Protein AF-A0A931VTA8-F1 (afdb_monomer_lite)

Radius of gyration: 29.06 Å; chains: 1; bounding box: 74×60×88 Å

Sequence (576 aa):
MAEVEPFKTYVVKLNRGWIFVAWFGLVVLSSMLVYRSFCRYVCPLGGMLAFPARLTSIFPIVKLKRYDYCGTCRIGERSCDPQAIRRDGSIDAAECLYCLDCQVNYYDDELCPVLLLKAKGRAPEPPALAPRPPRASRRKAERMAAAGLTVLVLIPGTAFGATLVVGKDAGSIGEALKRARPGDTIEVPAGTYRERVQIERRVRLSGRPGAVIDGGGEGPVVGISAAGAVVEGFTIRNAPTTHDTQGAGVLVIKGADGAAIRNNRIENTNYGVWVTGANGVAIEKNEILGKKELDVEARGNGVLLNAADGAVVRENVVRDSRDGVYLEITHHARVEKNDIERSRYSIHTMWCDHGVFNDNRMAGNLVGLALMYTKGSEANRNVSVGNSTQGVVAIQVVRSQMIGNVLIGNTKGLFLYNSILNRVTDNLIANNNLGVHSWGGSEENEITRNTFFRNEIQVKHVAARDERWDGNYWSDYMGWDTGQDGEGDIPYESNTLVDALLWRYPAAKLLLFSPSLQFLWMVEKQFPILRAPRVVDRRPAMNPMFPRWMEILAAHPGRPAKYYGEMEKLPHMPGG

Structure (mmCIF, N/CA/C/O backbone):
data_AF-A0A931VTA8-F1
#
_entry.id   AF-A0A931VTA8-F1
#
loop_
_atom_site.group_PDB
_atom_site.id
_atom_site.type_symbol
_atom_site.label_atom_id
_atom_site.label_alt_id
_atom_site.label_comp_id
_atom_site.label_asym_id
_atom_site.label_entity_id
_atom_site.label_seq_id
_atom_site.pdbx_PDB_ins_code
_atom_site.Cartn_x
_atom_site.Cartn_y
_atom_site.Cartn_z
_atom_site.occupancy
_atom_site.B_iso_or_equiv
_atom_site.auth_seq_id
_atom_site.auth_comp_id
_atom_site.auth_asym_id
_atom_site.auth_atom_id
_atom_site.pdbx_PDB_model_num
ATOM 1 N N . MET A 1 1 ? 30.869 21.944 13.104 1.00 43.66 1 MET A N 1
ATOM 2 C CA . MET A 1 1 ? 30.573 20.493 13.006 1.00 43.66 1 MET A CA 1
ATOM 3 C C . MET A 1 1 ? 29.817 20.094 11.730 1.00 43.66 1 MET A C 1
ATOM 5 O O . MET A 1 1 ? 29.941 18.949 11.330 1.00 43.66 1 MET A O 1
ATOM 9 N N . ALA A 1 2 ? 29.137 21.013 11.027 1.00 43.72 2 ALA A N 1
ATOM 10 C CA . ALA A 1 2 ? 28.442 20.754 9.751 1.00 43.72 2 ALA A CA 1
ATOM 11 C C . ALA A 1 2 ? 29.350 20.594 8.501 1.00 43.72 2 ALA A C 1
ATOM 13 O O . ALA A 1 2 ? 28.849 20.578 7.379 1.00 43.72 2 ALA A O 1
ATOM 14 N N . GLU A 1 3 ? 30.674 20.527 8.677 1.00 51.81 3 GLU A N 1
ATOM 15 C CA . GLU A 1 3 ? 31.664 20.469 7.584 1.00 51.81 3 GLU A CA 1
ATOM 16 C C . GLU A 1 3 ? 32.430 19.138 7.514 1.00 51.81 3 GLU A C 1
ATOM 18 O O . GLU A 1 3 ? 33.190 18.918 6.578 1.00 51.81 3 GLU A O 1
ATOM 23 N N . VAL A 1 4 ? 32.224 18.240 8.485 1.00 53.56 4 VAL A N 1
ATOM 24 C CA . VAL A 1 4 ? 32.865 16.909 8.529 1.00 53.56 4 VAL A CA 1
ATOM 25 C C . VAL A 1 4 ? 32.106 15.895 7.660 1.00 53.56 4 VAL A C 1
ATOM 27 O O . VAL A 1 4 ? 32.646 14.854 7.289 1.00 53.56 4 VAL A O 1
ATOM 30 N N . GLU A 1 5 ? 30.859 16.207 7.305 1.00 57.69 5 GLU A N 1
ATOM 31 C CA . GLU A 1 5 ? 29.972 15.336 6.544 1.00 57.69 5 GLU A CA 1
ATOM 32 C C . GLU A 1 5 ? 30.301 15.378 5.034 1.00 57.69 5 GLU A C 1
ATOM 34 O O . GLU A 1 5 ? 30.136 16.417 4.387 1.00 57.69 5 GLU A O 1
ATOM 39 N N . PRO A 1 6 ? 30.761 14.262 4.439 1.00 54.19 6 PRO A N 1
ATOM 40 C CA . PRO A 1 6 ? 31.337 14.236 3.091 1.00 54.19 6 PRO A CA 1
ATOM 41 C C . PRO A 1 6 ? 30.317 14.530 1.979 1.00 54.19 6 PRO A C 1
ATOM 43 O O . PRO A 1 6 ? 30.695 14.946 0.884 1.00 54.19 6 PRO A O 1
ATOM 46 N N . PHE A 1 7 ? 29.021 14.369 2.256 1.00 53.72 7 PHE A N 1
ATOM 47 C CA . PHE A 1 7 ? 27.948 14.522 1.269 1.00 53.72 7 PHE A CA 1
ATOM 48 C C . PHE A 1 7 ? 27.731 15.973 0.824 1.00 53.72 7 PHE A C 1
ATOM 50 O O . PHE A 1 7 ? 27.359 16.223 -0.323 1.00 53.72 7 PHE A O 1
ATOM 57 N N . LYS A 1 8 ? 28.044 16.953 1.681 1.00 50.72 8 LYS A N 1
ATOM 58 C CA . LYS A 1 8 ? 27.889 18.377 1.342 1.00 50.72 8 LYS A CA 1
ATOM 59 C C . LYS A 1 8 ? 28.928 18.858 0.320 1.00 50.72 8 LYS A C 1
ATOM 61 O O . LYS A 1 8 ? 28.676 19.822 -0.401 1.00 50.72 8 LYS A O 1
ATOM 66 N N . THR A 1 9 ? 30.070 18.173 0.235 1.00 51.88 9 THR A N 1
ATOM 67 C CA . THR A 1 9 ? 31.159 18.479 -0.706 1.00 51.88 9 THR A CA 1
ATOM 68 C C . THR A 1 9 ? 30.837 18.010 -2.127 1.00 51.88 9 THR A C 1
ATOM 70 O O . THR A 1 9 ? 31.235 18.669 -3.081 1.00 51.88 9 THR A O 1
ATOM 73 N N . TYR A 1 10 ? 30.074 16.921 -2.281 1.00 49.34 10 TYR A N 1
ATOM 74 C CA . TYR A 1 10 ? 29.718 16.373 -3.596 1.00 49.34 10 TYR A CA 1
ATOM 75 C C . TYR A 1 10 ? 28.474 17.040 -4.208 1.00 49.34 10 TYR A C 1
ATOM 77 O O . TYR A 1 10 ? 28.438 17.294 -5.406 1.00 49.34 10 TYR A O 1
ATOM 85 N N . VAL A 1 11 ? 27.470 17.376 -3.387 1.00 51.84 11 VAL A N 1
ATOM 86 C CA . VAL A 1 11 ? 26.137 17.771 -3.887 1.00 51.84 11 VAL A CA 1
ATOM 87 C C . VAL A 1 11 ? 26.006 19.274 -4.191 1.00 51.84 11 VAL A C 1
ATOM 89 O O . VAL A 1 11 ? 25.140 19.655 -4.970 1.00 51.84 11 VAL A O 1
ATOM 92 N N . VAL A 1 12 ? 26.842 20.155 -3.615 1.00 51.03 12 VAL A N 1
ATOM 93 C CA . VAL A 1 12 ? 26.509 21.601 -3.579 1.00 51.03 12 VAL A CA 1
ATOM 94 C C . VAL A 1 12 ? 27.435 22.524 -4.384 1.00 51.03 12 VAL A C 1
ATOM 96 O O . VAL A 1 12 ? 26.991 23.618 -4.715 1.00 51.03 12 VAL A O 1
ATOM 99 N N . LYS A 1 13 ? 28.678 22.143 -4.727 1.00 49.59 13 LYS A N 1
ATOM 100 C CA . LYS A 1 13 ? 29.581 22.864 -5.668 1.00 49.59 13 LYS A CA 1
ATOM 101 C C . LYS A 1 13 ? 30.986 22.247 -5.628 1.00 49.59 13 LYS A C 1
ATOM 103 O O . LYS A 1 13 ? 31.598 22.217 -4.566 1.00 49.59 13 LYS A O 1
ATOM 108 N N . LEU A 1 14 ? 31.556 21.906 -6.786 1.00 50.94 14 LEU A N 1
ATOM 109 C CA . LEU A 1 14 ? 32.959 21.469 -6.945 1.00 50.94 14 LEU A CA 1
ATOM 110 C C . LEU A 1 14 ? 34.011 22.582 -6.710 1.00 50.94 14 LEU A C 1
ATOM 112 O O . LEU A 1 14 ? 35.194 22.371 -6.942 1.00 50.94 14 LEU A O 1
ATOM 116 N N . ASN A 1 15 ? 33.611 23.763 -6.227 1.00 55.78 15 ASN A N 1
ATOM 117 C CA . ASN A 1 15 ? 34.508 24.888 -5.946 1.00 55.78 15 ASN A CA 1
ATOM 118 C C . ASN A 1 15 ? 34.759 25.028 -4.432 1.00 55.78 15 ASN A C 1
ATOM 120 O O . ASN A 1 15 ? 34.265 25.958 -3.791 1.00 55.78 15 ASN A O 1
ATOM 124 N N . ARG A 1 16 ? 35.456 24.053 -3.833 1.00 63.59 16 ARG A N 1
ATOM 125 C CA . ARG A 1 16 ? 35.847 24.045 -2.409 1.00 63.59 16 ARG A CA 1
ATOM 126 C C . ARG A 1 16 ? 37.359 23.860 -2.266 1.00 63.59 16 ARG A C 1
ATOM 128 O O . ARG A 1 16 ? 37.996 23.259 -3.123 1.00 63.59 16 ARG A O 1
ATOM 135 N N . GLY A 1 17 ? 37.930 24.380 -1.176 1.00 72.44 17 GLY A N 1
ATOM 136 C CA . GLY A 1 17 ? 39.372 24.326 -0.913 1.00 72.44 17 GLY A CA 1
ATOM 137 C C . GLY A 1 17 ? 39.934 22.898 -0.883 1.00 72.44 17 GLY A C 1
ATOM 138 O O . GLY A 1 17 ? 39.253 21.963 -0.455 1.00 72.44 17 GLY A O 1
ATOM 139 N N . TRP A 1 18 ? 41.194 22.746 -1.303 1.00 76.75 18 TRP A N 1
ATOM 140 C CA . TRP A 1 18 ? 41.882 21.459 -1.504 1.00 76.75 18 TRP A CA 1
ATOM 141 C C . TRP A 1 18 ? 41.825 20.510 -0.295 1.00 76.75 18 TRP A C 1
ATOM 143 O O . TRP A 1 18 ? 41.793 19.294 -0.469 1.00 76.75 18 TRP A O 1
ATOM 153 N N . ILE A 1 19 ? 41.740 21.047 0.926 1.00 75.88 19 ILE A N 1
ATOM 154 C CA . ILE A 1 19 ? 41.671 20.257 2.160 1.00 75.88 19 ILE A CA 1
ATOM 155 C C . ILE A 1 19 ? 40.383 19.424 2.270 1.00 75.88 19 ILE A C 1
ATOM 157 O O . ILE A 1 19 ? 40.417 18.303 2.769 1.00 75.88 19 ILE A O 1
ATOM 161 N N . PHE A 1 20 ? 39.256 19.916 1.739 1.00 71.31 20 PHE A N 1
ATOM 162 C CA . PHE A 1 20 ? 37.983 19.183 1.735 1.00 71.31 20 PHE A CA 1
ATOM 163 C C . PHE A 1 20 ? 37.957 18.087 0.670 1.00 71.31 20 PHE A C 1
ATOM 165 O O . PHE A 1 20 ? 37.363 17.031 0.883 1.00 71.31 20 PHE A O 1
ATOM 172 N N . VAL A 1 21 ? 38.635 18.320 -0.456 1.00 71.69 21 VAL A N 1
ATOM 173 C CA . VAL A 1 21 ? 38.833 17.313 -1.507 1.00 71.69 21 VAL A CA 1
ATOM 174 C C . VAL A 1 21 ? 39.752 16.201 -1.001 1.00 71.69 21 VAL A C 1
ATOM 176 O O . VAL A 1 21 ? 39.437 15.026 -1.172 1.00 71.69 21 VAL A O 1
ATOM 179 N N . ALA A 1 22 ? 40.835 16.552 -0.300 1.00 78.00 22 ALA A N 1
ATOM 180 C CA . ALA A 1 22 ? 41.726 15.588 0.341 1.00 78.00 22 ALA A CA 1
ATOM 181 C C . ALA A 1 22 ? 41.010 14.774 1.435 1.00 78.00 22 ALA A C 1
ATOM 183 O O . ALA A 1 22 ? 41.146 13.553 1.476 1.00 78.00 22 ALA A O 1
ATOM 184 N N . TRP A 1 23 ? 40.194 15.423 2.277 1.00 77.94 23 TRP A N 1
ATOM 185 C CA . TRP A 1 23 ? 39.362 14.744 3.278 1.00 77.94 23 TRP A CA 1
ATOM 186 C C . TRP A 1 23 ? 38.377 13.759 2.640 1.00 77.94 23 TRP A C 1
ATOM 188 O O . TRP A 1 23 ? 38.291 12.607 3.062 1.00 77.94 23 TRP A O 1
ATOM 198 N N . PHE A 1 24 ? 37.672 14.179 1.588 1.00 75.38 24 PHE A N 1
ATOM 199 C CA . PHE A 1 24 ? 36.768 13.305 0.845 1.00 75.38 24 PHE A CA 1
ATOM 200 C C . PHE A 1 24 ? 37.511 12.118 0.219 1.00 75.38 24 PHE A C 1
ATOM 202 O O . PHE A 1 24 ? 37.078 10.978 0.372 1.00 75.38 24 PHE A O 1
ATOM 209 N N . GLY A 1 25 ? 38.665 12.367 -0.410 1.00 79.00 25 GLY A N 1
ATOM 210 C CA . GLY A 1 25 ? 39.532 11.316 -0.940 1.00 79.00 25 GLY A CA 1
ATOM 211 C C . GLY A 1 25 ? 39.949 10.308 0.133 1.00 79.00 25 GLY A C 1
ATOM 212 O O . GLY A 1 25 ? 39.896 9.105 -0.102 1.00 79.00 25 GLY A O 1
ATOM 213 N N . LEU A 1 26 ? 40.270 10.774 1.342 1.00 81.50 26 LEU A N 1
ATOM 214 C CA . LEU A 1 26 ? 40.610 9.917 2.479 1.00 81.50 26 LEU A CA 1
ATOM 215 C C . LEU A 1 26 ? 39.412 9.084 2.963 1.00 81.50 26 LEU A C 1
ATOM 217 O O . LEU A 1 26 ? 39.562 7.895 3.248 1.00 81.50 26 LEU A O 1
ATOM 221 N N . VAL A 1 27 ? 38.210 9.663 3.006 1.00 78.75 27 VAL A N 1
ATOM 222 C CA . VAL A 1 27 ? 36.982 8.926 3.347 1.00 78.75 27 VAL A CA 1
ATOM 223 C C . VAL A 1 27 ? 36.682 7.842 2.307 1.00 78.75 27 VAL A C 1
ATOM 225 O O . VAL A 1 27 ? 36.395 6.707 2.691 1.00 78.75 27 VAL A O 1
ATOM 228 N N . VAL A 1 28 ? 36.813 8.147 1.013 1.00 76.69 28 VAL A N 1
ATOM 229 C CA . VAL A 1 28 ? 36.635 7.171 -0.075 1.00 76.69 28 VAL A CA 1
ATOM 230 C C . VAL A 1 28 ? 37.669 6.051 0.027 1.00 76.69 28 VAL A C 1
ATOM 232 O O . VAL A 1 28 ? 37.286 4.886 0.088 1.00 76.69 28 VAL A O 1
ATOM 235 N N . LEU A 1 29 ? 38.957 6.386 0.151 1.00 79.88 29 LEU A N 1
ATOM 236 C CA . LEU A 1 29 ? 40.033 5.401 0.306 1.00 79.88 29 LEU A CA 1
ATOM 237 C C . LEU A 1 29 ? 39.816 4.506 1.532 1.00 79.88 29 LEU A C 1
ATOM 239 O O . LEU A 1 29 ? 39.947 3.289 1.444 1.00 79.88 29 LEU A O 1
ATOM 243 N N . SER A 1 30 ? 39.415 5.081 2.668 1.00 75.94 30 SER A N 1
ATOM 244 C CA . SER A 1 30 ? 39.117 4.289 3.865 1.00 75.94 30 SER A CA 1
ATOM 245 C C . SER A 1 30 ? 37.888 3.389 3.687 1.00 75.94 30 SER A C 1
ATOM 247 O O . SER A 1 30 ? 37.875 2.284 4.222 1.00 75.94 30 SER A O 1
ATOM 249 N N . SER A 1 31 ? 36.885 3.820 2.913 1.00 73.81 31 SER A N 1
ATOM 250 C CA . SER A 1 31 ? 35.672 3.036 2.631 1.00 73.81 31 SER A CA 1
ATOM 251 C C . SER A 1 31 ? 35.927 1.890 1.648 1.00 73.81 31 SER A C 1
ATOM 253 O O . SER A 1 31 ? 35.175 0.920 1.638 1.00 73.81 31 SER A O 1
ATOM 255 N N . MET A 1 32 ? 36.991 1.980 0.843 1.00 74.94 32 MET A N 1
ATOM 256 C CA . MET A 1 32 ? 37.463 0.878 -0.003 1.00 74.94 32 MET A CA 1
ATOM 257 C C . MET A 1 32 ? 38.196 -0.201 0.801 1.00 74.94 32 MET A C 1
ATOM 259 O O . MET A 1 32 ? 38.196 -1.363 0.407 1.00 74.94 32 MET A O 1
ATOM 263 N N . LEU A 1 33 ? 38.819 0.176 1.921 1.00 73.50 33 LEU A N 1
ATOM 264 C CA . LEU A 1 33 ? 39.561 -0.743 2.789 1.00 73.50 33 LEU A CA 1
ATOM 265 C C . LEU A 1 33 ? 38.688 -1.337 3.900 1.00 73.50 33 LEU A C 1
ATOM 267 O O . LEU A 1 33 ? 38.921 -2.466 4.324 1.00 73.50 33 LEU A O 1
ATOM 271 N N . VAL A 1 34 ? 37.694 -0.585 4.382 1.00 68.69 34 VAL A N 1
ATOM 272 C CA . VAL A 1 34 ? 36.799 -1.008 5.462 1.00 68.69 34 VAL A CA 1
ATOM 273 C C . VAL A 1 34 ? 35.350 -0.675 5.120 1.00 68.69 34 VAL A C 1
ATOM 275 O O . VAL A 1 34 ? 35.008 0.478 4.848 1.00 68.69 34 VAL A O 1
ATOM 278 N N . TYR A 1 35 ? 34.479 -1.686 5.196 1.00 65.06 35 TYR A N 1
ATOM 279 C CA . TYR A 1 35 ? 33.053 -1.556 4.903 1.00 65.06 35 TYR A CA 1
ATOM 280 C C . TYR A 1 35 ? 32.412 -0.431 5.733 1.00 65.06 35 TYR A C 1
ATOM 282 O O . TYR A 1 35 ? 32.403 -0.475 6.966 1.00 65.06 35 TYR A O 1
ATOM 290 N N . ARG A 1 36 ? 31.879 0.590 5.043 1.00 69.62 36 ARG A N 1
ATOM 291 C CA . ARG A 1 36 ? 31.238 1.784 5.632 1.00 69.62 36 ARG A CA 1
ATOM 292 C C . ARG A 1 36 ? 32.089 2.469 6.721 1.00 69.62 36 ARG A C 1
ATOM 294 O O . ARG A 1 36 ? 31.560 2.876 7.758 1.00 69.62 36 ARG A O 1
ATOM 301 N N . SER A 1 37 ? 33.394 2.635 6.473 1.00 74.12 37 SER A N 1
ATOM 302 C CA . SER A 1 37 ? 34.379 3.220 7.407 1.00 74.12 37 SER A CA 1
ATOM 303 C C . SER A 1 37 ? 33.931 4.545 8.044 1.00 74.12 37 SER A C 1
ATOM 305 O O . SER A 1 37 ? 34.097 4.740 9.249 1.00 74.12 37 SER A O 1
ATOM 307 N N . PHE A 1 38 ? 33.309 5.434 7.260 1.00 76.44 38 PHE A N 1
ATOM 308 C CA . PHE A 1 38 ? 32.816 6.722 7.740 1.00 76.44 38 PHE A CA 1
ATOM 309 C C . PHE A 1 38 ? 31.734 6.540 8.802 1.00 76.44 38 PHE A C 1
ATOM 311 O O . PHE A 1 38 ? 31.878 7.027 9.919 1.00 76.44 38 PHE A O 1
ATOM 318 N N . CYS A 1 39 ? 30.676 5.788 8.486 1.00 70.31 39 CYS A N 1
ATOM 319 C CA . CYS A 1 39 ? 29.583 5.508 9.418 1.00 70.31 39 CYS A CA 1
ATOM 320 C C . CYS A 1 39 ? 30.072 4.789 10.674 1.00 70.31 39 CYS A C 1
ATOM 322 O O . CYS A 1 39 ? 29.428 4.885 11.708 1.00 70.31 39 CYS A O 1
ATOM 324 N N . ARG A 1 40 ? 31.191 4.071 10.575 1.00 67.44 40 ARG A N 1
ATOM 325 C CA . ARG A 1 40 ? 31.708 3.194 11.616 1.00 67.44 40 ARG A CA 1
ATOM 326 C C . ARG A 1 40 ? 32.657 3.877 12.602 1.00 67.44 40 ARG A C 1
ATOM 328 O O . ARG A 1 40 ? 32.576 3.610 13.797 1.00 67.44 40 ARG A O 1
ATOM 335 N N . TYR A 1 41 ? 33.542 4.744 12.116 1.00 70.19 41 TYR A N 1
ATOM 336 C CA . TYR A 1 41 ? 34.614 5.335 12.930 1.00 70.19 41 TYR A CA 1
ATOM 337 C C . TYR A 1 41 ? 34.627 6.863 12.942 1.00 70.19 41 TYR A C 1
ATOM 339 O O . TYR A 1 41 ? 35.255 7.453 13.816 1.00 70.19 41 TYR A O 1
ATOM 347 N N . VAL A 1 42 ? 33.969 7.504 11.975 1.00 71.31 42 VAL A N 1
ATOM 348 C CA . VAL A 1 42 ? 34.089 8.952 11.739 1.00 71.31 42 VAL A CA 1
ATOM 349 C C . VAL A 1 42 ? 32.785 9.686 12.054 1.00 71.31 42 VAL A C 1
ATOM 351 O O . VAL A 1 42 ? 32.803 10.791 12.588 1.00 71.31 42 VAL A O 1
ATOM 354 N N . CYS A 1 43 ? 31.640 9.072 11.752 1.00 71.88 43 CYS A N 1
ATOM 355 C CA . CYS A 1 43 ? 30.323 9.614 12.041 1.00 71.88 43 CYS A CA 1
ATOM 356 C C . CYS A 1 43 ? 30.120 9.702 13.564 1.00 71.88 43 CYS A C 1
ATOM 358 O O 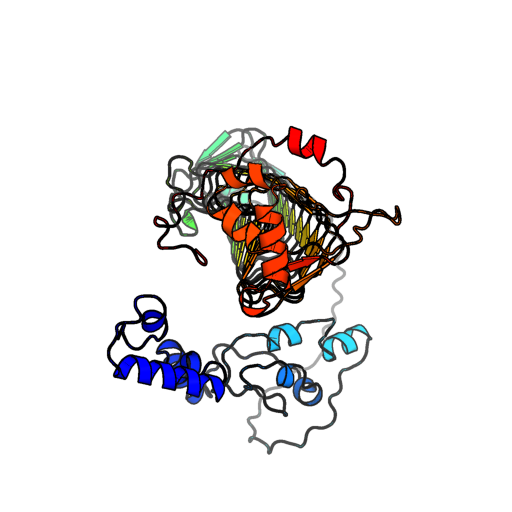. CYS A 1 43 ? 30.301 8.688 14.247 1.00 71.88 43 CYS A O 1
ATOM 360 N N . PRO A 1 44 ? 29.682 10.860 14.101 1.00 64.88 44 PRO A N 1
ATOM 361 C CA . PRO A 1 44 ? 29.431 11.029 15.530 1.00 64.88 44 PRO A CA 1
ATOM 362 C C . PRO A 1 44 ? 28.506 9.951 16.099 1.00 64.88 44 PRO A C 1
ATOM 364 O O . PRO A 1 44 ? 28.785 9.418 17.164 1.00 64.88 44 PRO A O 1
ATOM 367 N N . LEU A 1 45 ? 27.461 9.559 15.361 1.00 64.88 45 LEU A N 1
ATOM 368 C CA . LEU A 1 45 ? 26.522 8.516 15.780 1.00 64.88 45 LEU A CA 1
ATOM 369 C C . LEU A 1 45 ? 27.184 7.128 15.848 1.00 64.88 45 LEU A C 1
ATOM 371 O O . LEU A 1 45 ? 26.983 6.394 16.811 1.00 64.88 45 LEU A O 1
ATOM 375 N N . GLY A 1 46 ? 28.012 6.782 14.860 1.00 62.97 46 GLY A N 1
ATOM 376 C CA . GLY A 1 46 ? 28.725 5.503 14.818 1.00 62.97 46 GLY A CA 1
ATOM 377 C C . GLY A 1 46 ? 29.783 5.364 15.904 1.00 62.97 46 GLY A C 1
ATOM 378 O O . GLY A 1 46 ? 29.817 4.361 16.615 1.00 62.97 46 GLY A O 1
ATOM 379 N N . GLY A 1 47 ? 30.594 6.408 16.099 1.00 63.03 47 GLY A N 1
ATOM 380 C CA . GLY A 1 47 ? 31.568 6.460 17.191 1.00 63.03 47 GLY A CA 1
ATOM 381 C C . GLY A 1 47 ? 30.901 6.409 18.570 1.00 63.03 47 GLY A C 1
ATOM 382 O O . GLY A 1 47 ? 31.389 5.727 19.471 1.00 63.03 47 GLY A O 1
ATOM 383 N N . MET A 1 48 ? 29.742 7.059 18.717 1.00 61.47 48 MET A N 1
ATOM 384 C CA . MET A 1 48 ? 28.967 7.092 19.960 1.00 61.47 48 MET A CA 1
ATOM 385 C C . MET A 1 48 ? 28.219 5.780 20.246 1.00 61.47 48 MET A C 1
ATOM 387 O O . MET A 1 48 ? 27.960 5.494 21.409 1.00 61.47 48 MET A O 1
ATOM 391 N N . LEU A 1 49 ? 27.930 4.950 19.236 1.00 60.75 49 LEU A N 1
ATOM 392 C CA . LEU A 1 49 ? 27.413 3.582 19.408 1.00 60.75 49 LEU A CA 1
ATOM 393 C C . LEU A 1 49 ? 28.527 2.544 19.641 1.00 60.75 49 LEU A C 1
ATOM 395 O O . LEU A 1 49 ? 28.326 1.574 20.374 1.00 60.75 49 LEU A O 1
ATOM 399 N N . ALA A 1 50 ? 29.720 2.761 19.082 1.00 56.41 50 ALA A N 1
ATOM 400 C CA . ALA A 1 50 ? 30.881 1.890 19.278 1.00 56.41 50 ALA A CA 1
ATOM 401 C C . ALA A 1 50 ? 31.533 2.047 20.669 1.00 56.41 50 ALA A C 1
ATOM 403 O O . ALA A 1 50 ? 32.108 1.094 21.202 1.00 56.41 50 ALA A O 1
ATOM 404 N N . PHE A 1 51 ? 31.440 3.232 21.284 1.00 56.50 51 PHE A N 1
ATOM 405 C CA . PHE A 1 51 ? 32.051 3.522 22.587 1.00 56.50 51 PHE A CA 1
ATOM 406 C C . PHE A 1 51 ? 31.377 2.777 23.769 1.00 56.50 51 PHE A C 1
ATOM 408 O O . PHE A 1 51 ? 32.096 2.170 24.568 1.00 56.50 51 PHE A O 1
ATOM 415 N N . PRO A 1 52 ? 30.032 2.685 23.861 1.00 54.38 52 PRO A N 1
ATOM 416 C CA . PRO A 1 52 ? 29.347 1.834 24.831 1.00 54.38 52 PRO A CA 1
ATOM 417 C C . PRO A 1 52 ? 29.598 0.342 24.600 1.00 54.38 52 PRO A C 1
ATOM 419 O O . PRO A 1 52 ? 29.725 -0.387 25.577 1.00 54.38 52 PRO A O 1
ATOM 422 N N . ALA A 1 53 ? 29.750 -0.117 23.349 1.00 52.38 53 ALA A N 1
ATOM 423 C CA . ALA A 1 53 ? 29.924 -1.537 23.015 1.00 52.38 53 ALA A CA 1
ATOM 424 C C . ALA A 1 53 ? 31.164 -2.188 23.668 1.00 52.38 53 ALA A C 1
ATOM 426 O O . ALA A 1 53 ? 31.153 -3.382 23.978 1.00 52.38 53 ALA A O 1
ATOM 427 N N . ARG A 1 54 ? 32.218 -1.400 23.939 1.00 52.81 54 ARG A N 1
ATOM 428 C CA . ARG A 1 54 ? 33.413 -1.845 24.686 1.00 52.81 54 ARG A CA 1
ATOM 429 C C . ARG A 1 54 ? 33.209 -1.883 26.207 1.00 52.81 54 ARG A C 1
ATOM 431 O O . ARG A 1 54 ? 33.913 -2.628 26.883 1.00 52.81 54 ARG A O 1
ATOM 438 N N . LEU A 1 55 ? 32.237 -1.137 26.740 1.00 50.78 55 LEU A N 1
ATOM 439 C CA . LEU A 1 55 ? 31.896 -1.078 28.169 1.00 50.78 55 LEU A CA 1
ATOM 440 C C . LEU A 1 55 ? 30.725 -2.021 28.540 1.00 50.78 55 LEU A C 1
ATOM 442 O O . LEU A 1 55 ? 30.616 -2.471 29.679 1.00 50.78 55 LEU A O 1
ATOM 446 N N . THR A 1 56 ? 29.868 -2.389 27.577 1.00 44.97 56 THR A N 1
ATOM 447 C CA . THR A 1 56 ? 28.622 -3.162 27.767 1.00 44.97 56 THR A CA 1
ATOM 448 C C . THR A 1 56 ? 28.790 -4.682 27.847 1.00 44.97 56 THR A C 1
ATOM 450 O O . THR A 1 56 ? 27.801 -5.407 27.745 1.00 44.97 56 THR A O 1
ATOM 453 N N . SER A 1 57 ? 29.984 -5.205 28.154 1.00 49.03 57 SER A N 1
ATOM 454 C CA . SER A 1 57 ? 30.098 -6.608 28.614 1.00 49.03 57 SER A CA 1
ATOM 455 C C . SER A 1 57 ? 29.292 -6.888 29.901 1.00 49.03 57 SER A C 1
ATOM 457 O O . SER A 1 57 ? 29.164 -8.042 30.302 1.00 49.03 57 SER A O 1
ATOM 459 N N . ILE A 1 58 ? 28.735 -5.846 30.532 1.00 48.28 58 ILE A N 1
ATOM 460 C CA . ILE A 1 58 ? 27.955 -5.902 31.773 1.00 48.28 58 ILE A CA 1
ATOM 461 C C . ILE A 1 58 ? 26.434 -5.733 31.523 1.00 48.28 58 ILE A C 1
ATOM 463 O O . ILE A 1 58 ? 25.646 -6.299 32.274 1.00 48.28 58 ILE A O 1
ATOM 467 N N . PHE A 1 59 ? 25.998 -5.051 30.448 1.00 44.84 59 PHE A N 1
ATOM 468 C CA . PHE A 1 59 ? 24.574 -4.803 30.137 1.00 44.84 59 PHE A CA 1
ATOM 469 C C . PHE A 1 59 ? 24.302 -4.722 28.616 1.00 44.84 59 PHE A C 1
ATOM 471 O O . PHE A 1 59 ? 24.265 -3.626 28.053 1.00 44.84 59 PHE A O 1
ATOM 478 N N . PRO A 1 60 ? 24.116 -5.851 27.908 1.00 50.97 60 PRO A N 1
ATOM 479 C CA . PRO A 1 60 ? 23.696 -5.824 26.508 1.00 50.97 60 PRO A CA 1
ATOM 480 C C . PRO A 1 60 ? 22.209 -5.438 26.407 1.00 50.97 60 PRO A C 1
ATOM 482 O O . PRO A 1 60 ? 21.343 -6.225 26.778 1.00 50.97 60 PRO A O 1
ATOM 485 N N . ILE A 1 61 ? 21.913 -4.239 25.891 1.00 53.56 61 ILE A N 1
ATOM 486 C CA . ILE A 1 61 ? 20.538 -3.715 25.724 1.00 53.56 61 ILE A CA 1
ATOM 487 C C . ILE A 1 61 ? 19.728 -4.562 24.719 1.00 53.56 61 ILE A C 1
ATOM 489 O O . ILE A 1 61 ? 18.518 -4.700 24.867 1.00 53.56 61 ILE A O 1
ATOM 493 N N . VAL A 1 62 ? 20.387 -5.207 23.744 1.00 58.88 62 VAL A N 1
ATOM 494 C CA . VAL A 1 62 ? 19.757 -6.135 22.787 1.00 58.88 62 VAL A CA 1
ATOM 495 C C . VAL A 1 62 ? 20.684 -7.328 22.539 1.00 58.88 62 VAL A C 1
ATOM 497 O O . VAL A 1 62 ? 21.645 -7.246 21.776 1.00 58.88 62 VAL A O 1
ATOM 500 N N . LYS A 1 63 ? 20.423 -8.466 23.192 1.00 67.56 63 LYS A N 1
ATOM 501 C CA . LYS A 1 63 ? 21.155 -9.714 22.927 1.00 67.56 63 LYS A CA 1
ATOM 502 C C . LYS A 1 63 ? 20.528 -10.426 21.725 1.00 67.56 63 LYS A C 1
ATOM 504 O O . LYS A 1 63 ? 19.452 -11.006 21.841 1.00 67.56 63 LYS A O 1
ATOM 509 N N . LEU A 1 64 ? 21.216 -10.393 20.586 1.00 79.25 64 LEU A N 1
ATOM 510 C CA . LEU A 1 64 ? 20.801 -11.090 19.365 1.00 79.25 64 LEU A CA 1
ATOM 511 C C . LEU A 1 64 ? 20.769 -12.612 19.600 1.00 79.25 64 LEU A C 1
ATOM 513 O O . LEU A 1 64 ? 21.703 -13.179 20.178 1.00 79.25 64 LEU A O 1
ATOM 517 N N . LYS A 1 65 ? 19.682 -13.276 19.188 1.00 82.00 65 LYS A N 1
ATOM 518 C CA . LYS A 1 65 ? 19.472 -14.711 19.423 1.00 82.00 65 LYS A CA 1
ATOM 519 C C . LYS A 1 65 ? 20.245 -15.539 18.405 1.00 82.00 65 LYS A C 1
ATOM 521 O O . LYS A 1 65 ? 20.303 -15.196 17.228 1.00 82.00 65 LYS A O 1
ATOM 526 N N . ARG A 1 66 ? 20.845 -16.639 18.856 1.00 84.50 66 ARG A N 1
ATOM 527 C CA . ARG A 1 66 ? 21.562 -17.594 18.004 1.00 84.50 66 ARG A CA 1
ATOM 528 C C . ARG A 1 66 ? 21.405 -19.002 18.558 1.00 84.50 66 ARG A C 1
ATOM 530 O O . ARG A 1 66 ? 21.247 -19.171 19.763 1.00 84.50 66 ARG A O 1
ATOM 537 N N . TYR A 1 67 ? 21.445 -19.990 17.672 1.00 85.38 67 TYR A N 1
ATOM 538 C CA . TYR A 1 67 ? 21.546 -21.398 18.043 1.00 85.38 67 TYR A CA 1
ATOM 539 C C . TYR A 1 67 ? 23.017 -21.779 18.206 1.00 85.38 67 TYR A C 1
ATOM 541 O O . TYR A 1 67 ? 23.877 -21.220 17.524 1.00 85.38 67 TYR A O 1
ATOM 549 N N . ASP A 1 68 ? 23.310 -22.789 19.021 1.00 80.62 68 ASP A N 1
ATOM 550 C CA . ASP A 1 68 ? 24.672 -23.336 19.135 1.00 80.62 68 ASP A CA 1
ATOM 551 C C . ASP A 1 68 ? 25.161 -23.917 17.794 1.00 80.62 68 ASP A C 1
ATOM 553 O O . ASP A 1 68 ? 26.337 -23.839 17.445 1.00 80.62 68 ASP A O 1
ATOM 557 N N . TYR A 1 69 ? 24.219 -24.368 16.960 1.00 81.44 69 TYR A N 1
ATOM 558 C CA . TYR A 1 69 ? 24.450 -24.805 15.583 1.00 81.44 69 TYR A CA 1
ATOM 559 C C . TYR A 1 69 ? 24.965 -23.688 14.651 1.00 81.44 69 TYR A C 1
ATOM 561 O O . TYR A 1 69 ? 25.491 -23.969 13.574 1.00 81.44 69 TYR A O 1
ATOM 569 N N . CYS A 1 70 ? 24.839 -22.407 15.021 1.00 83.25 70 CYS A N 1
ATOM 570 C CA . CYS A 1 70 ? 25.242 -21.291 14.162 1.00 83.25 70 CYS A CA 1
ATOM 571 C C . CYS A 1 70 ? 26.755 -21.248 13.887 1.00 83.25 70 CYS A C 1
ATOM 573 O O . CYS A 1 70 ? 27.140 -20.761 12.823 1.00 83.25 70 CYS A O 1
ATOM 575 N N . GLY A 1 71 ? 27.597 -21.748 14.801 1.00 80.62 71 GLY A N 1
ATOM 576 C CA . GLY A 1 71 ? 29.045 -21.869 14.575 1.00 80.62 71 GLY A CA 1
ATOM 577 C C . GLY A 1 71 ? 29.394 -22.919 13.514 1.00 80.62 71 GLY A C 1
ATOM 578 O O . GLY A 1 71 ? 30.324 -22.737 12.736 1.00 80.62 71 GLY A O 1
ATOM 579 N N . THR A 1 72 ? 28.596 -23.984 13.411 1.00 81.44 72 THR A N 1
ATOM 580 C CA . THR A 1 72 ? 28.749 -25.028 12.385 1.00 81.44 72 THR A CA 1
ATOM 581 C C . THR A 1 72 ? 28.132 -24.605 11.051 1.00 81.44 72 THR A C 1
ATOM 583 O O . THR A 1 72 ? 28.748 -24.756 10.000 1.00 81.44 72 THR A O 1
ATOM 586 N N . CYS A 1 73 ? 26.923 -24.040 11.094 1.00 83.81 73 CYS A N 1
ATOM 587 C CA . CYS A 1 73 ? 26.147 -23.617 9.9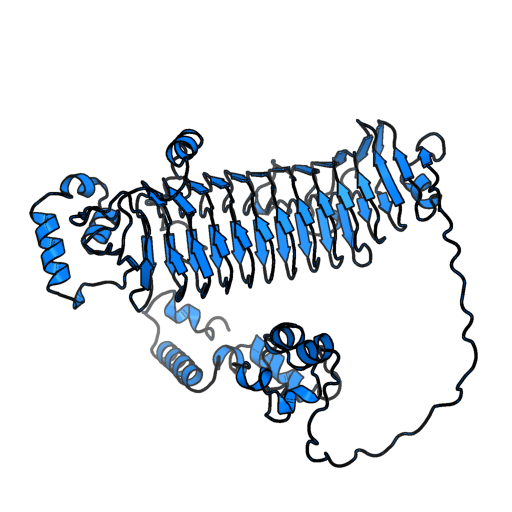27 1.00 83.81 73 CYS A CA 1
ATOM 588 C C . CYS A 1 73 ? 26.817 -22.482 9.143 1.00 83.81 73 CYS A C 1
ATOM 590 O O . CYS A 1 73 ? 26.819 -22.490 7.914 1.00 83.81 73 CYS A O 1
ATOM 592 N N . ARG A 1 74 ? 27.389 -21.498 9.849 1.00 83.69 74 ARG A N 1
ATOM 593 C CA . ARG A 1 74 ? 28.132 -20.364 9.274 1.00 83.69 74 ARG A CA 1
ATOM 594 C C . ARG A 1 74 ? 27.388 -19.485 8.254 1.00 83.69 74 ARG A C 1
ATOM 596 O O . ARG A 1 74 ? 27.984 -18.529 7.770 1.00 83.69 74 ARG A O 1
ATOM 603 N N . ILE A 1 75 ? 26.100 -19.704 7.974 1.00 83.94 75 ILE A N 1
ATOM 604 C CA . ILE A 1 75 ? 25.303 -18.832 7.085 1.00 83.94 75 ILE A CA 1
ATOM 605 C C . ILE A 1 75 ? 25.372 -17.379 7.563 1.00 83.94 75 ILE A C 1
ATOM 607 O O . ILE A 1 75 ? 25.751 -16.501 6.801 1.00 83.94 75 ILE A O 1
ATOM 611 N N . GLY A 1 76 ? 25.120 -17.146 8.855 1.00 84.12 76 GLY A N 1
ATOM 612 C CA . GLY A 1 76 ? 25.205 -15.810 9.444 1.00 84.12 76 GLY A CA 1
ATOM 613 C C . GLY A 1 76 ? 26.616 -15.209 9.465 1.00 84.12 76 GLY A C 1
ATOM 614 O O . GLY A 1 76 ? 26.727 -13.997 9.508 1.00 84.12 76 GLY A O 1
ATOM 615 N N . GLU A 1 77 ? 27.686 -16.016 9.457 1.00 86.25 77 GLU A N 1
ATOM 616 C CA . GLU A 1 77 ? 29.068 -15.511 9.309 1.00 86.25 77 GLU A CA 1
ATOM 617 C C . GLU A 1 77 ? 29.291 -15.004 7.883 1.00 86.25 77 GLU A C 1
ATOM 619 O O . GLU A 1 77 ? 29.763 -13.889 7.689 1.00 86.25 77 GLU A O 1
ATOM 624 N N . ARG A 1 78 ? 28.886 -15.799 6.888 1.00 81.69 78 ARG A N 1
ATOM 625 C CA . ARG A 1 78 ? 29.055 -15.471 5.467 1.00 81.69 78 ARG A CA 1
ATOM 626 C C . ARG A 1 78 ? 28.151 -14.336 4.995 1.00 81.69 78 ARG A C 1
ATOM 628 O O . ARG A 1 78 ? 28.534 -13.619 4.083 1.00 81.69 78 ARG A O 1
ATOM 635 N N . SER A 1 79 ? 26.972 -14.183 5.596 1.00 79.12 79 SER A N 1
ATOM 636 C CA . SER A 1 79 ? 26.006 -13.134 5.255 1.00 79.12 79 SER A CA 1
ATOM 637 C C . SER A 1 79 ? 26.197 -11.842 6.059 1.00 79.12 79 SER A C 1
ATOM 639 O O . SER A 1 79 ? 25.350 -10.959 5.996 1.00 79.12 79 SER A O 1
ATOM 641 N N . CYS A 1 80 ? 27.229 -11.751 6.905 1.00 82.25 80 CYS A N 1
ATOM 642 C CA . CYS A 1 80 ? 27.483 -10.567 7.717 1.00 82.25 80 CYS A CA 1
ATOM 643 C C . CYS A 1 80 ? 28.409 -9.613 6.964 1.00 82.25 80 CYS A C 1
ATOM 645 O O . CYS A 1 80 ? 29.627 -9.723 7.093 1.00 82.25 80 CYS A O 1
ATOM 647 N N . ASP A 1 81 ? 27.841 -8.649 6.237 1.00 76.56 81 ASP A N 1
ATOM 648 C CA . ASP A 1 81 ? 28.621 -7.614 5.539 1.00 76.56 81 ASP A CA 1
ATOM 649 C C . ASP A 1 81 ? 29.594 -6.852 6.461 1.00 76.56 81 ASP A C 1
ATOM 651 O O . ASP A 1 81 ? 30.740 -6.632 6.066 1.00 76.56 81 ASP A O 1
ATOM 655 N N . PRO A 1 82 ? 29.229 -6.501 7.718 1.00 77.00 82 PRO A N 1
ATOM 656 C CA . PRO A 1 82 ? 30.169 -5.874 8.651 1.00 77.00 82 PRO A CA 1
ATOM 657 C C . PRO A 1 82 ? 31.244 -6.824 9.200 1.00 77.00 82 PRO A C 1
ATOM 659 O O . PRO A 1 82 ? 32.108 -6.379 9.949 1.00 77.00 82 PRO A O 1
ATOM 662 N N . GLN A 1 83 ? 31.160 -8.126 8.902 1.00 84.12 83 GLN A N 1
ATOM 663 C CA . GLN A 1 83 ? 32.048 -9.184 9.401 1.00 84.12 83 GLN A CA 1
ATOM 664 C C . GLN A 1 83 ? 32.127 -9.285 10.934 1.00 84.12 83 GLN A C 1
ATOM 666 O O . GLN A 1 83 ? 33.098 -9.772 11.506 1.00 84.12 83 GLN A O 1
ATOM 671 N N . ALA A 1 84 ? 31.057 -8.887 11.621 1.00 83.94 84 ALA A N 1
ATOM 672 C CA . ALA A 1 84 ? 30.980 -8.909 13.078 1.00 83.94 84 ALA A CA 1
ATOM 673 C C . ALA A 1 84 ? 30.787 -10.314 13.675 1.00 83.94 84 ALA A C 1
ATOM 675 O O . ALA A 1 84 ? 30.822 -10.479 14.891 1.00 83.94 84 ALA A O 1
ATOM 676 N N . ILE A 1 85 ? 30.525 -11.335 12.855 1.00 85.56 85 ILE A N 1
ATOM 677 C CA . ILE A 1 85 ? 30.245 -12.700 13.310 1.00 85.56 85 ILE A CA 1
ATOM 678 C C . ILE A 1 85 ? 31.487 -13.561 13.114 1.00 85.56 85 ILE A C 1
ATOM 680 O O . ILE A 1 85 ? 31.927 -13.796 11.992 1.00 85.56 85 ILE A O 1
ATOM 684 N N . ARG A 1 86 ? 32.028 -14.077 14.217 1.00 82.62 86 ARG A N 1
ATOM 685 C CA . ARG A 1 86 ? 33.185 -14.973 14.205 1.00 82.62 86 ARG A CA 1
ATOM 686 C C . ARG A 1 86 ? 32.786 -16.378 13.754 1.00 82.62 86 ARG A C 1
ATOM 688 O O . ARG A 1 86 ? 31.621 -16.775 13.820 1.00 82.62 86 ARG A O 1
ATOM 695 N N . ARG A 1 87 ? 33.784 -17.170 13.351 1.00 78.81 87 ARG A N 1
ATOM 696 C CA . ARG A 1 87 ? 33.602 -18.565 12.906 1.00 78.81 87 ARG A CA 1
ATOM 697 C C . ARG A 1 87 ? 32.997 -19.484 13.966 1.00 78.81 87 ARG A C 1
ATOM 699 O O . ARG A 1 87 ? 32.329 -20.442 13.608 1.00 78.81 87 ARG A O 1
ATOM 706 N N . ASP A 1 88 ? 33.200 -19.188 15.248 1.00 77.56 88 ASP A N 1
ATOM 707 C CA . ASP A 1 88 ? 32.569 -19.912 16.362 1.00 77.56 88 ASP A CA 1
ATOM 708 C C . ASP A 1 88 ? 31.083 -19.545 16.552 1.00 77.56 88 ASP A C 1
ATOM 710 O O . ASP A 1 88 ? 30.404 -20.090 17.417 1.00 77.56 88 ASP A O 1
ATOM 714 N N . GLY A 1 89 ? 30.564 -18.618 15.743 1.00 78.44 89 GLY A N 1
ATOM 715 C CA . GLY A 1 89 ? 29.202 -18.116 15.816 1.00 78.44 89 GLY A CA 1
ATOM 716 C C . GLY A 1 89 ? 29.004 -16.987 16.829 1.00 78.44 89 GLY A C 1
ATOM 717 O O . GLY A 1 89 ? 27.880 -16.500 16.942 1.00 78.44 89 GLY A O 1
ATOM 718 N N . SER A 1 90 ? 30.038 -16.539 17.547 1.00 83.44 90 SER A N 1
ATOM 719 C CA . SER A 1 90 ? 29.935 -15.387 18.451 1.00 83.44 90 SER A CA 1
ATOM 720 C C . SER A 1 90 ? 29.895 -14.061 17.679 1.00 83.44 90 SER A C 1
ATOM 722 O O . SER A 1 90 ? 30.505 -13.928 16.620 1.00 83.44 90 SER A O 1
ATOM 724 N N . ILE A 1 91 ? 29.153 -13.077 18.197 1.00 83.19 91 ILE A N 1
ATOM 725 C CA . ILE A 1 91 ? 29.079 -11.726 17.621 1.00 83.19 91 ILE A CA 1
ATOM 726 C C . ILE A 1 91 ? 30.043 -10.818 18.379 1.00 83.19 91 ILE A C 1
ATOM 728 O O . ILE A 1 91 ? 30.004 -10.750 19.610 1.00 83.19 91 ILE A O 1
ATOM 732 N N . ASP A 1 92 ? 30.880 -10.104 17.640 1.00 81.19 92 ASP A N 1
ATOM 733 C CA . ASP A 1 92 ? 31.683 -9.009 18.150 1.00 81.19 92 ASP A CA 1
ATOM 734 C C . ASP A 1 92 ? 30.843 -7.727 18.190 1.00 81.19 92 ASP A C 1
ATOM 736 O O . ASP A 1 92 ? 30.514 -7.137 17.161 1.00 81.19 92 ASP A O 1
ATOM 740 N N . ALA A 1 93 ? 30.466 -7.304 19.396 1.00 73.31 93 ALA A N 1
ATOM 741 C CA . ALA A 1 93 ? 29.635 -6.121 19.596 1.00 73.31 93 ALA A CA 1
ATOM 742 C C . ALA A 1 93 ? 30.327 -4.820 19.152 1.00 73.31 93 ALA A C 1
ATOM 744 O O . ALA A 1 93 ? 29.631 -3.860 18.841 1.00 73.31 93 ALA A O 1
ATOM 745 N N . ALA A 1 94 ? 31.665 -4.781 19.098 1.00 69.56 94 ALA A N 1
ATOM 746 C CA . ALA A 1 94 ? 32.407 -3.607 18.633 1.00 69.56 94 ALA A CA 1
ATOM 747 C C . ALA A 1 94 ? 32.410 -3.476 17.098 1.00 69.56 94 ALA A C 1
ATOM 749 O O . ALA A 1 94 ? 32.626 -2.391 16.557 1.00 69.56 94 ALA A O 1
ATOM 750 N N . GLU A 1 95 ? 32.162 -4.583 16.400 1.00 73.81 95 GLU A N 1
ATOM 751 C CA . GLU A 1 95 ? 32.101 -4.652 14.939 1.00 73.81 95 GLU A CA 1
ATOM 752 C C . GLU A 1 95 ? 30.647 -4.643 14.426 1.00 73.81 95 GLU A C 1
ATOM 754 O O . GLU A 1 95 ? 30.386 -4.318 13.269 1.00 73.81 95 GLU A O 1
ATOM 759 N N . CYS A 1 96 ? 29.678 -5.004 15.277 1.00 77.88 96 CYS A N 1
ATOM 760 C CA . CYS A 1 96 ? 28.279 -5.170 14.898 1.00 77.88 96 CYS A CA 1
ATOM 761 C C . CYS A 1 96 ? 27.557 -3.831 14.692 1.00 77.88 96 CYS A C 1
ATOM 763 O O . CYS A 1 96 ? 27.378 -3.054 15.624 1.00 77.88 96 CYS A O 1
ATOM 765 N N . LEU A 1 97 ? 27.050 -3.614 13.475 1.00 74.62 97 LEU A N 1
ATOM 766 C CA . LEU A 1 97 ? 26.242 -2.443 13.109 1.00 74.62 97 LEU A CA 1
ATOM 767 C C . LEU A 1 97 ? 24.734 -2.623 13.366 1.00 74.62 97 LEU A C 1
ATOM 769 O O . LEU A 1 97 ? 23.949 -1.777 12.954 1.00 74.62 97 LEU A O 1
ATOM 773 N N . TYR A 1 98 ? 24.316 -3.726 13.999 1.00 74.44 98 TYR A N 1
ATOM 774 C CA . TYR A 1 98 ? 22.903 -4.051 14.247 1.00 74.44 98 TYR A CA 1
ATOM 775 C C . TYR A 1 98 ? 22.002 -3.984 12.992 1.00 74.44 98 TYR A C 1
ATOM 777 O O . TYR A 1 98 ? 20.848 -3.585 13.079 1.00 74.44 98 TYR A O 1
ATOM 785 N N . CYS A 1 99 ? 22.490 -4.435 11.828 1.00 78.69 99 CYS A N 1
ATOM 786 C CA . CYS A 1 99 ? 21.679 -4.538 10.599 1.00 78.69 99 CYS A CA 1
ATOM 787 C C . CYS A 1 99 ? 20.608 -5.645 10.644 1.00 78.69 99 CYS A C 1
ATOM 789 O O . CYS A 1 99 ? 19.729 -5.683 9.797 1.00 78.69 99 CYS A O 1
ATOM 791 N N . LEU A 1 100 ? 20.687 -6.549 11.630 1.00 83.00 100 LEU A N 1
ATOM 792 C CA . LEU A 1 100 ? 19.747 -7.649 11.891 1.00 83.00 100 LEU A CA 1
ATOM 793 C C . LEU A 1 100 ? 19.612 -8.729 10.801 1.00 83.00 100 LEU A C 1
ATOM 795 O O . LEU A 1 100 ? 18.896 -9.698 11.040 1.00 83.00 100 LEU A O 1
ATOM 799 N N . ASP A 1 101 ? 20.383 -8.699 9.711 1.00 80.69 101 ASP A N 1
ATOM 800 C CA . ASP A 1 101 ? 20.365 -9.756 8.674 1.00 80.69 101 ASP A CA 1
ATOM 801 C C . ASP A 1 101 ? 20.577 -11.169 9.243 1.00 80.69 101 ASP A C 1
ATOM 803 O O . ASP A 1 101 ? 19.947 -12.145 8.840 1.00 80.69 101 ASP A O 1
ATOM 807 N N . CYS A 1 102 ? 21.443 -11.295 10.254 1.00 86.19 102 CYS A N 1
ATOM 808 C CA . CYS A 1 102 ? 21.666 -12.576 10.923 1.00 86.19 102 CYS A CA 1
ATOM 809 C C . CYS A 1 102 ? 20.475 -13.045 11.775 1.00 86.19 102 CYS A C 1
ATOM 811 O O . CYS A 1 102 ? 20.361 -14.241 12.030 1.00 86.19 102 CYS A O 1
ATOM 813 N N . GLN A 1 103 ? 19.619 -12.128 12.241 1.00 87.25 103 GLN A N 1
ATOM 814 C CA . GLN A 1 103 ? 18.368 -12.460 12.926 1.00 87.25 103 GLN A CA 1
ATOM 815 C C . GLN A 1 103 ? 17.285 -12.846 11.925 1.00 87.25 103 GLN A C 1
ATOM 817 O O . GLN A 1 103 ? 16.559 -13.796 12.190 1.00 87.25 103 GLN A O 1
ATOM 822 N N . VAL A 1 104 ? 17.241 -12.195 10.760 1.00 84.81 104 VAL A N 1
ATOM 823 C CA . VAL A 1 104 ? 16.371 -12.604 9.647 1.00 84.81 104 VAL A CA 1
ATOM 824 C C . VAL A 1 104 ? 16.655 -14.063 9.284 1.00 84.81 104 VAL A C 1
ATOM 826 O O . VAL A 1 104 ? 15.775 -14.909 9.383 1.00 84.81 104 VAL A O 1
ATOM 829 N N . ASN A 1 105 ? 17.923 -14.403 9.034 1.00 83.00 105 ASN A N 1
ATOM 830 C CA . ASN A 1 105 ? 18.321 -15.782 8.727 1.00 83.00 105 ASN A CA 1
ATOM 831 C C . ASN A 1 105 ? 18.110 -16.766 9.894 1.00 83.00 105 ASN A C 1
ATOM 833 O O . ASN A 1 105 ? 18.078 -17.975 9.682 1.00 83.00 105 ASN A O 1
ATOM 837 N N . TYR A 1 106 ? 18.034 -16.283 11.139 1.00 85.38 106 TYR A N 1
ATOM 838 C CA . TYR A 1 106 ? 17.796 -17.128 12.314 1.00 85.38 106 TYR A CA 1
ATOM 839 C C . TYR A 1 106 ? 16.338 -17.605 12.392 1.00 85.38 106 TYR A C 1
ATOM 841 O O . TYR A 1 106 ? 16.108 -18.728 12.849 1.00 85.38 106 TYR A O 1
ATOM 849 N N . TYR A 1 107 ? 15.390 -16.772 11.949 1.00 82.88 107 TYR A N 1
ATOM 850 C CA . TYR A 1 107 ? 13.951 -17.056 11.965 1.00 82.88 107 TYR A CA 1
ATOM 851 C C . TYR A 1 107 ? 13.395 -17.577 10.630 1.00 82.88 107 TYR A C 1
ATOM 853 O O . TYR A 1 107 ? 12.238 -17.974 10.592 1.00 82.88 107 TYR A O 1
ATOM 861 N N . ASP A 1 108 ? 14.207 -17.611 9.575 1.00 84.00 108 ASP A N 1
ATOM 862 C CA . ASP A 1 108 ? 13.840 -18.115 8.248 1.00 84.00 108 ASP A CA 1
ATOM 863 C C . ASP A 1 108 ? 13.727 -19.654 8.249 1.00 84.00 108 ASP A C 1
ATOM 865 O O . ASP A 1 108 ? 14.712 -20.362 8.473 1.00 84.00 108 ASP A O 1
ATOM 869 N N . ASP A 1 109 ? 12.523 -20.182 8.046 1.00 84.06 109 ASP A N 1
ATOM 870 C CA . ASP A 1 109 ? 12.197 -21.610 8.080 1.00 84.06 109 ASP A CA 1
ATOM 871 C C . ASP A 1 109 ? 12.618 -22.377 6.818 1.00 84.06 109 ASP A C 1
ATOM 873 O O . ASP A 1 109 ? 12.787 -23.598 6.887 1.00 84.06 109 ASP A O 1
ATOM 877 N N . GLU A 1 110 ? 12.883 -21.677 5.714 1.00 83.25 110 GLU A N 1
ATOM 878 C CA . GLU A 1 110 ? 13.410 -22.240 4.467 1.00 83.25 110 GLU A CA 1
ATOM 879 C C . GLU A 1 110 ? 14.944 -22.221 4.411 1.00 83.25 110 GLU A C 1
ATOM 881 O O . GLU A 1 110 ? 15.559 -23.062 3.748 1.00 83.25 110 GLU A O 1
ATOM 886 N N . LEU A 1 111 ? 15.584 -21.292 5.127 1.00 80.25 111 LEU A N 1
ATOM 887 C CA . LEU A 1 111 ? 17.036 -21.104 5.119 1.00 80.25 111 LEU A CA 1
ATOM 888 C C . LEU A 1 111 ? 17.726 -21.673 6.363 1.00 80.25 111 LEU A C 1
ATOM 890 O O . LEU A 1 111 ? 18.839 -22.198 6.261 1.00 80.25 111 LEU A O 1
ATOM 894 N N . CYS A 1 112 ? 17.121 -21.560 7.550 1.00 87.12 112 CYS A N 1
ATOM 895 C CA . CYS A 1 112 ? 17.761 -21.933 8.810 1.00 87.12 112 CYS A CA 1
ATOM 896 C C . CYS A 1 112 ? 17.799 -23.461 8.967 1.00 87.12 112 CYS A C 1
ATOM 898 O O . CYS A 1 112 ? 16.760 -24.089 9.201 1.00 87.12 112 CYS A O 1
ATOM 900 N N . PRO A 1 113 ? 18.987 -24.101 8.973 1.00 86.31 113 PRO A N 1
ATOM 901 C CA . PRO A 1 113 ? 19.071 -25.559 9.055 1.00 86.31 113 PRO A CA 1
ATOM 902 C C . PRO A 1 113 ? 18.464 -26.129 10.340 1.00 86.31 113 PRO A C 1
ATOM 904 O O . PRO A 1 113 ? 17.970 -27.249 10.346 1.00 86.31 113 PRO A O 1
ATOM 907 N N . VAL A 1 114 ? 18.466 -25.356 11.431 1.00 86.69 114 VAL A N 1
ATOM 908 C CA . VAL A 1 114 ? 17.856 -25.758 12.705 1.00 86.69 114 VAL A CA 1
ATOM 909 C C . VAL A 1 114 ? 16.335 -25.853 12.582 1.00 86.69 114 VAL A C 1
ATOM 911 O O . VAL A 1 114 ? 15.748 -26.801 13.104 1.00 86.69 114 VAL A O 1
ATOM 914 N N . LEU A 1 115 ? 15.698 -24.898 11.899 1.00 86.31 115 LEU A N 1
ATOM 915 C CA . LEU A 1 115 ? 14.250 -24.897 11.683 1.00 86.31 115 LEU A CA 1
ATOM 916 C C . LEU A 1 115 ? 13.851 -25.978 10.674 1.00 86.31 115 LEU A C 1
ATOM 918 O O . LEU A 1 115 ? 12.949 -26.762 10.960 1.00 86.31 115 LEU A O 1
ATOM 922 N N . LEU A 1 116 ? 14.614 -26.135 9.589 1.00 86.56 116 LEU A N 1
ATOM 923 C CA . LEU A 1 116 ? 14.432 -27.218 8.617 1.00 86.56 116 LEU A CA 1
ATOM 924 C C . LEU A 1 116 ? 14.555 -28.617 9.241 1.00 86.56 116 LEU A C 1
ATOM 926 O O . LEU A 1 116 ? 13.795 -29.525 8.904 1.00 86.56 116 LEU A O 1
ATOM 930 N N . LEU A 1 117 ? 15.516 -28.819 10.150 1.00 85.25 117 LEU A N 1
ATOM 931 C CA . LEU A 1 117 ? 15.680 -30.094 10.855 1.00 85.25 117 LEU A CA 1
ATOM 932 C C . LEU A 1 117 ? 14.506 -30.362 11.799 1.00 85.25 117 LEU A C 1
ATOM 934 O O . LEU A 1 117 ? 13.979 -31.475 11.793 1.00 85.25 117 LEU A O 1
ATOM 938 N N . LYS A 1 118 ? 14.043 -29.342 12.533 1.00 84.69 118 LYS A N 1
ATOM 939 C CA . LYS A 1 118 ? 12.850 -29.446 13.387 1.00 84.69 118 LYS A CA 1
ATOM 940 C C . LYS A 1 118 ? 11.589 -29.756 12.579 1.00 84.69 118 LYS A C 1
ATOM 942 O O . LYS A 1 118 ? 10.835 -30.636 12.980 1.00 84.69 118 LYS A O 1
ATOM 947 N N . ALA A 1 119 ? 11.400 -29.111 11.428 1.00 83.50 119 ALA A N 1
ATOM 948 C CA . ALA A 1 119 ? 10.288 -29.384 10.516 1.00 83.50 119 ALA A CA 1
ATOM 949 C C . ALA A 1 119 ? 10.304 -30.833 9.991 1.00 83.50 119 ALA A C 1
ATOM 951 O O . ALA A 1 119 ? 9.256 -31.439 9.791 1.00 83.50 119 ALA A O 1
ATOM 952 N N . LYS A 1 120 ? 11.494 -31.430 9.839 1.00 83.75 120 LYS A N 1
ATOM 953 C CA . LYS A 1 120 ? 11.688 -32.842 9.459 1.00 83.75 120 LYS A CA 1
ATOM 954 C C . LYS A 1 120 ? 11.685 -33.816 10.648 1.00 83.75 120 LYS A C 1
ATOM 956 O O . LYS A 1 120 ? 12.064 -34.974 10.475 1.00 83.75 120 LYS A O 1
ATOM 961 N N . GLY A 1 121 ? 11.316 -33.366 11.850 1.00 82.44 121 GLY A N 1
ATOM 962 C CA . GLY A 1 121 ? 11.277 -34.193 13.062 1.00 82.44 121 GLY A CA 1
ATOM 963 C C . GLY A 1 121 ? 12.651 -34.645 13.574 1.00 82.44 121 GLY A C 1
ATOM 964 O O . GLY A 1 121 ? 12.735 -35.615 14.323 1.00 82.44 121 GLY A O 1
ATOM 965 N N . ARG A 1 122 ? 13.741 -33.982 13.167 1.00 81.00 122 ARG A N 1
ATOM 966 C CA . ARG A 1 122 ? 15.114 -34.307 13.581 1.00 81.00 122 ARG A CA 1
ATOM 967 C C . ARG A 1 122 ? 15.604 -33.334 14.649 1.00 81.00 122 ARG A C 1
ATOM 969 O O . ARG A 1 122 ? 15.380 -32.127 14.552 1.00 81.00 122 ARG A O 1
ATOM 976 N N . ALA A 1 123 ? 16.324 -33.850 15.642 1.00 71.56 123 ALA A N 1
ATOM 977 C CA . ALA A 1 123 ? 17.003 -33.013 16.622 1.00 71.56 123 ALA A CA 1
ATOM 978 C C . ALA A 1 123 ? 18.247 -32.362 15.981 1.00 71.56 123 ALA A C 1
ATOM 980 O O . ALA A 1 123 ? 19.073 -33.067 15.398 1.00 71.56 123 ALA A O 1
ATOM 981 N N . PRO A 1 124 ? 18.400 -31.031 16.054 1.00 69.38 124 PRO A N 1
ATOM 982 C CA . PRO A 1 124 ? 19.606 -30.355 15.601 1.00 69.38 124 PRO A CA 1
ATOM 983 C C . PRO A 1 124 ? 20.724 -30.584 16.627 1.00 69.38 124 PRO A C 1
ATOM 985 O O . PRO A 1 124 ? 20.835 -29.838 17.597 1.00 69.38 124 PRO A O 1
ATOM 988 N N . GLU A 1 125 ? 21.547 -31.612 16.428 1.00 67.12 125 GLU A N 1
ATOM 989 C CA . GLU A 1 125 ? 22.774 -31.811 17.207 1.00 67.12 125 GLU A CA 1
ATOM 990 C C . GLU A 1 125 ? 23.953 -31.103 16.521 1.00 67.12 125 GLU A C 1
ATOM 992 O O . GLU A 1 125 ? 24.318 -31.454 15.395 1.00 67.12 125 GLU A O 1
ATOM 997 N N . PRO A 1 126 ? 24.561 -30.081 17.149 1.00 59.44 126 PRO A N 1
ATOM 998 C CA . PRO A 1 126 ? 25.822 -29.544 16.663 1.00 59.44 126 PRO A CA 1
ATOM 999 C C . PRO A 1 126 ? 26.947 -30.570 16.903 1.00 59.44 126 PRO A C 1
ATOM 1001 O O . PRO A 1 126 ? 27.001 -31.166 17.980 1.00 59.44 126 PRO A O 1
ATOM 1004 N N . PRO A 1 127 ? 27.884 -30.774 15.957 1.00 61.62 127 PRO A N 1
ATOM 1005 C CA . PRO A 1 127 ? 29.107 -31.514 16.252 1.00 61.62 127 PRO A CA 1
ATOM 1006 C C . PRO A 1 127 ? 29.881 -30.811 17.374 1.00 61.62 127 PRO A C 1
ATOM 1008 O O . PRO A 1 127 ? 29.848 -29.582 17.483 1.00 61.62 127 PRO A O 1
ATOM 1011 N N . ALA A 1 128 ? 30.579 -31.590 18.205 1.00 53.22 128 ALA A N 1
ATOM 1012 C CA . ALA A 1 128 ? 31.295 -31.092 19.375 1.00 53.22 128 ALA A CA 1
ATOM 1013 C C . ALA A 1 128 ? 32.296 -29.981 18.999 1.00 53.22 128 ALA A C 1
ATOM 1015 O O . ALA A 1 128 ? 33.365 -30.238 18.445 1.00 53.22 128 ALA A O 1
ATOM 1016 N N . LEU A 1 129 ? 31.951 -28.732 19.313 1.00 57.62 129 LEU A N 1
ATOM 1017 C CA . LEU A 1 129 ? 32.893 -27.617 19.320 1.00 57.62 129 LEU A CA 1
ATOM 1018 C C . LEU A 1 129 ? 33.836 -27.781 20.520 1.00 57.62 129 LEU A C 1
ATOM 1020 O O . LEU A 1 129 ? 33.410 -28.171 21.608 1.00 57.62 129 LEU A O 1
ATOM 1024 N N . ALA A 1 130 ? 35.122 -27.487 20.315 1.00 46.03 130 ALA A N 1
ATOM 1025 C CA . ALA A 1 130 ? 36.151 -27.598 21.344 1.00 46.03 130 ALA A CA 1
ATOM 1026 C C . ALA A 1 130 ? 35.769 -26.814 22.623 1.00 46.03 130 ALA A C 1
ATOM 1028 O O . ALA A 1 130 ? 35.254 -25.694 22.528 1.00 46.03 130 ALA A O 1
ATOM 1029 N N . PRO A 1 131 ? 36.014 -27.372 23.823 1.00 41.47 131 PRO A N 1
ATOM 1030 C CA . PRO A 1 131 ? 35.538 -26.791 25.070 1.00 41.47 131 PRO A CA 1
ATOM 1031 C C . PRO A 1 131 ? 36.206 -25.444 25.377 1.00 41.47 131 PRO A C 1
ATOM 1033 O O . PRO A 1 131 ? 37.428 -25.304 25.367 1.00 41.47 131 PRO A O 1
ATOM 1036 N N . ARG A 1 132 ? 35.380 -24.453 25.731 1.00 42.09 132 ARG A N 1
ATOM 1037 C CA . ARG A 1 132 ? 35.802 -23.241 26.451 1.00 42.09 132 ARG A CA 1
ATOM 1038 C C . ARG A 1 132 ? 36.236 -23.624 27.877 1.00 42.09 132 ARG A C 1
ATOM 1040 O O . ARG A 1 132 ? 35.571 -24.464 28.486 1.00 42.09 132 ARG A O 1
ATOM 1047 N N . PRO A 1 133 ? 37.278 -22.997 28.456 1.00 34.00 133 PRO A N 1
ATOM 1048 C CA . PRO A 1 133 ? 37.666 -23.263 29.837 1.00 34.00 133 PRO A CA 1
ATOM 1049 C C . PRO A 1 133 ? 36.556 -22.831 30.817 1.00 34.00 133 PRO A C 1
ATOM 1051 O O . PRO A 1 133 ? 35.821 -21.874 30.541 1.00 34.00 133 PRO A O 1
ATOM 1054 N N . PRO A 1 134 ? 36.410 -23.526 31.959 1.00 35.91 134 PRO A N 1
ATOM 1055 C CA . PRO A 1 134 ? 35.273 -23.354 32.852 1.00 35.91 134 PRO A CA 1
ATOM 1056 C C . PRO A 1 134 ? 35.339 -22.020 33.604 1.00 35.91 134 PRO A C 1
ATOM 1058 O O . PRO A 1 134 ? 36.356 -21.668 34.200 1.00 35.91 134 PRO A O 1
ATOM 1061 N N . ARG A 1 135 ? 34.213 -21.298 33.642 1.00 36.03 135 ARG A N 1
ATOM 1062 C CA . ARG A 1 135 ? 33.974 -20.259 34.653 1.00 36.03 135 ARG A CA 1
ATOM 1063 C C . ARG A 1 135 ? 33.468 -20.918 35.934 1.00 36.03 135 ARG A C 1
ATOM 1065 O O . ARG A 1 135 ? 32.567 -21.752 35.900 1.00 36.03 135 ARG A O 1
ATOM 1072 N N . ALA A 1 136 ? 34.077 -20.522 37.047 1.00 31.67 136 ALA A N 1
ATOM 1073 C CA . ALA A 1 136 ? 33.808 -21.025 38.384 1.00 31.67 136 ALA A CA 1
ATOM 1074 C C . ALA A 1 136 ? 32.333 -20.891 38.801 1.00 31.67 136 ALA A C 1
ATOM 1076 O O . ALA A 1 136 ? 31.632 -19.938 38.462 1.00 31.67 136 ALA A O 1
ATOM 1077 N N . SER A 1 137 ? 31.903 -21.885 39.573 1.00 35.62 137 SER A N 1
ATOM 1078 C CA . SER A 1 137 ? 30.549 -22.125 40.050 1.00 35.62 137 SER A CA 1
ATOM 1079 C C . SER A 1 137 ? 29.979 -21.014 40.933 1.00 35.62 137 SER A C 1
ATOM 1081 O O . SER A 1 137 ? 30.636 -20.568 41.875 1.00 35.62 137 SER A O 1
ATOM 1083 N N . ARG A 1 138 ? 28.677 -20.749 40.790 1.00 34.62 138 ARG A N 1
ATOM 1084 C CA . ARG A 1 138 ? 27.809 -20.488 41.946 1.00 34.62 138 ARG A CA 1
ATOM 1085 C C . ARG A 1 138 ? 26.600 -21.416 41.888 1.00 34.62 138 ARG A C 1
ATOM 1087 O O . ARG A 1 138 ? 25.818 -21.389 40.948 1.00 34.62 138 ARG A O 1
ATOM 1094 N N . ARG A 1 139 ? 26.528 -22.284 42.899 1.00 35.09 139 ARG A N 1
ATOM 1095 C CA . ARG A 1 139 ? 25.430 -23.207 43.199 1.00 35.09 139 ARG A CA 1
ATOM 1096 C C . ARG A 1 139 ? 24.260 -22.482 43.872 1.00 35.09 139 ARG A C 1
ATOM 1098 O O . ARG A 1 139 ? 24.473 -21.500 44.581 1.00 35.09 139 ARG A O 1
ATOM 1105 N N . LYS A 1 140 ? 23.121 -23.185 43.801 1.00 27.92 140 LYS A N 1
ATOM 1106 C CA . LYS A 1 140 ? 21.827 -23.074 44.507 1.00 27.92 140 LYS A CA 1
ATOM 1107 C C . LYS A 1 140 ? 20.785 -22.318 43.666 1.00 27.92 140 LYS A C 1
ATOM 1109 O O . LYS A 1 140 ? 21.036 -21.193 43.277 1.00 27.92 140 LYS A O 1
ATOM 1114 N N . ALA A 1 141 ? 19.629 -22.886 43.333 1.00 26.25 141 ALA A N 1
ATOM 1115 C CA . ALA A 1 141 ? 18.849 -23.877 44.065 1.00 26.25 141 ALA A CA 1
ATOM 1116 C C . ALA A 1 141 ? 18.014 -24.766 43.128 1.00 26.25 141 ALA A C 1
ATOM 1118 O O . ALA A 1 141 ? 17.344 -24.261 42.237 1.00 26.25 141 ALA A O 1
ATOM 1119 N N . GLU A 1 142 ? 17.983 -26.066 43.416 1.00 28.91 142 GLU A N 1
ATOM 1120 C CA . GLU A 1 142 ? 16.861 -26.939 43.074 1.00 28.91 142 GLU A CA 1
ATOM 1121 C C . GLU A 1 142 ? 16.506 -27.762 44.312 1.00 28.91 142 GLU A C 1
ATOM 1123 O O . GLU A 1 142 ? 17.320 -28.530 44.826 1.00 28.91 142 GLU A O 1
ATOM 1128 N N . ARG A 1 143 ? 15.277 -27.573 44.787 1.00 31.86 143 ARG A N 1
ATOM 1129 C CA . ARG A 1 143 ? 14.459 -28.586 45.453 1.00 31.86 143 ARG A CA 1
ATOM 1130 C C . ARG A 1 143 ? 13.010 -28.244 45.130 1.00 31.86 143 ARG A C 1
ATOM 1132 O O . ARG A 1 143 ? 12.457 -27.334 45.728 1.00 31.86 143 ARG A O 1
ATOM 1139 N N . MET A 1 144 ? 12.428 -28.938 44.163 1.00 27.83 144 MET A N 1
ATOM 1140 C CA . MET A 1 144 ? 11.393 -29.947 44.409 1.00 27.83 144 MET A CA 1
ATOM 1141 C C . MET A 1 144 ? 10.826 -30.395 43.065 1.00 27.83 144 MET A C 1
ATOM 1143 O O . MET A 1 144 ? 10.237 -29.621 42.318 1.00 27.83 144 MET A O 1
ATOM 1147 N N . ALA A 1 145 ? 11.045 -31.672 42.780 1.00 27.27 145 ALA A N 1
ATOM 1148 C CA . ALA A 1 145 ? 10.353 -32.390 41.739 1.00 27.27 145 ALA A CA 1
ATOM 1149 C C . ALA A 1 145 ? 8.986 -32.861 42.252 1.00 27.27 145 ALA A C 1
ATOM 1151 O O . ALA A 1 145 ? 8.851 -33.253 43.410 1.00 27.27 145 ALA A O 1
ATOM 1152 N N . ALA A 1 146 ? 8.080 -32.944 41.282 1.00 27.06 146 ALA A N 1
ATOM 1153 C CA . ALA A 1 146 ? 7.101 -34.005 41.092 1.00 27.06 146 ALA A CA 1
ATOM 1154 C C . ALA A 1 146 ? 5.696 -33.875 41.704 1.00 27.06 146 ALA A C 1
ATOM 1156 O O . ALA A 1 146 ? 5.489 -33.489 42.847 1.00 27.06 146 ALA A O 1
ATOM 1157 N N . ALA A 1 147 ? 4.782 -34.387 40.872 1.00 30.80 147 ALA A N 1
ATOM 1158 C CA . ALA A 1 147 ? 3.437 -34.882 41.137 1.00 30.80 147 ALA A CA 1
ATOM 1159 C C . ALA A 1 147 ? 2.306 -33.844 41.165 1.00 30.80 147 ALA A C 1
ATOM 1161 O O . ALA A 1 147 ? 1.971 -33.260 42.187 1.00 30.80 147 ALA A O 1
ATOM 1162 N N . GLY A 1 148 ? 1.651 -33.707 40.009 1.00 27.48 148 GLY A N 1
ATOM 1163 C CA . GLY A 1 148 ? 0.370 -33.019 39.888 1.00 27.48 148 GLY A CA 1
ATOM 1164 C C . GLY A 1 148 ? -0.151 -32.946 38.457 1.00 27.48 148 GLY A C 1
ATOM 1165 O O . GLY A 1 148 ? -0.595 -31.884 38.034 1.00 27.48 148 GLY A O 1
ATOM 1166 N N . LEU A 1 149 ? -0.082 -34.039 37.683 1.00 33.88 149 LEU A N 1
ATOM 1167 C CA . LEU A 1 149 ? -0.798 -34.124 36.408 1.00 33.88 149 LEU A CA 1
ATOM 1168 C C . LEU A 1 149 ? -2.292 -34.289 36.716 1.00 33.88 149 LEU A C 1
ATOM 1170 O O . LEU A 1 149 ? -2.811 -35.400 36.768 1.00 33.88 149 LEU A O 1
ATOM 1174 N N . THR A 1 150 ? -2.969 -33.172 36.959 1.00 30.80 150 THR A N 1
ATOM 1175 C CA . THR A 1 150 ? -4.430 -33.134 36.971 1.00 30.80 150 THR A CA 1
ATOM 1176 C C . THR A 1 150 ? -4.858 -32.791 35.554 1.00 30.80 150 THR A C 1
ATOM 1178 O O . THR A 1 150 ? -4.728 -31.651 35.112 1.00 30.80 150 THR A O 1
ATOM 1181 N N . VAL A 1 151 ? -5.312 -33.803 34.818 1.00 34.59 151 VAL A N 1
ATOM 1182 C CA . VAL A 1 151 ? -6.047 -33.622 33.566 1.00 34.59 151 VAL A CA 1
ATOM 1183 C C . VAL A 1 151 ? -7.324 -32.864 33.921 1.00 34.59 151 VAL A C 1
ATOM 1185 O O . VAL A 1 151 ? -8.278 -33.442 34.436 1.00 34.59 151 VAL A O 1
ATOM 1188 N N . LEU A 1 152 ? -7.325 -31.549 33.697 1.00 32.66 152 LEU A N 1
ATOM 1189 C CA . LEU A 1 152 ? -8.553 -30.773 33.711 1.00 32.66 152 LEU A CA 1
ATOM 1190 C C . LEU A 1 152 ? -9.285 -31.110 32.411 1.00 32.66 152 LEU A C 1
ATOM 1192 O O . LEU A 1 152 ? -8.922 -30.642 31.332 1.00 32.66 152 LEU A O 1
ATOM 1196 N N . VAL A 1 153 ? -10.284 -31.982 32.517 1.00 33.00 153 VAL A N 1
ATOM 1197 C CA . VAL A 1 153 ? -11.286 -32.193 31.475 1.00 33.00 153 VAL A CA 1
ATOM 1198 C C . VAL A 1 153 ? -11.972 -30.844 31.249 1.00 33.00 153 VAL A C 1
ATOM 1200 O O . VAL A 1 153 ? -12.839 -30.433 32.017 1.00 33.00 153 VAL A O 1
ATOM 1203 N N . LEU A 1 154 ? -11.534 -30.119 30.219 1.00 35.38 154 LEU A N 1
ATOM 1204 C CA . LEU A 1 154 ? -12.234 -28.960 29.681 1.00 35.38 154 LEU A CA 1
ATOM 1205 C C . LEU A 1 154 ? -13.516 -29.476 29.032 1.00 35.38 154 LEU A C 1
ATOM 1207 O O . LEU A 1 154 ? -13.542 -29.884 27.874 1.00 35.38 154 LEU A O 1
ATOM 1211 N N . ILE A 1 155 ? -14.585 -29.482 29.823 1.00 34.00 155 ILE A N 1
ATOM 1212 C CA . ILE A 1 155 ? -15.951 -29.516 29.315 1.00 34.00 155 ILE A CA 1
ATOM 1213 C C . ILE A 1 155 ? -16.064 -28.342 28.327 1.00 34.00 155 ILE A C 1
ATOM 1215 O O . ILE A 1 155 ? -15.728 -27.216 28.712 1.00 34.00 155 ILE A O 1
ATOM 1219 N N . PRO A 1 156 ? -16.511 -28.549 27.075 1.00 38.53 156 PRO A N 1
ATOM 1220 C CA . PRO A 1 156 ? -16.818 -27.450 26.178 1.00 38.53 156 PRO A CA 1
ATOM 1221 C C . PRO A 1 156 ? -18.069 -26.764 26.724 1.00 38.53 156 PRO A C 1
ATOM 1223 O O . PRO A 1 156 ? -19.198 -27.091 26.369 1.00 38.53 156 PRO A O 1
ATOM 1226 N N . GLY A 1 157 ? -17.870 -25.830 27.650 1.00 34.84 157 GLY A N 1
ATOM 1227 C CA . GLY A 1 157 ? -18.890 -24.864 27.995 1.00 34.84 157 GLY A CA 1
ATOM 1228 C C . GLY A 1 157 ? -19.134 -24.033 26.749 1.00 34.84 157 GLY A C 1
ATOM 1229 O O . GLY A 1 157 ? -18.321 -23.180 26.399 1.00 34.84 157 GLY A O 1
ATOM 1230 N N . THR A 1 158 ? -20.23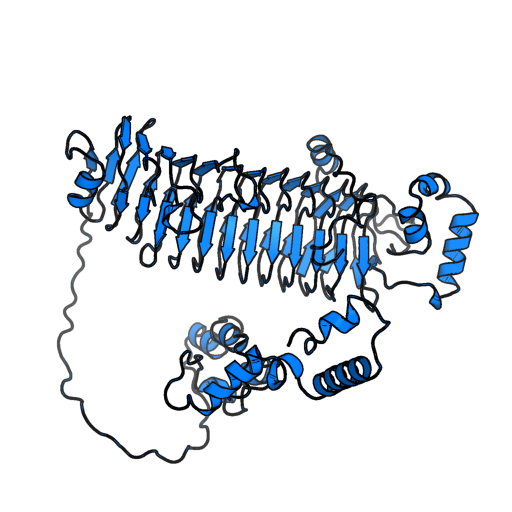7 -24.298 26.058 1.00 40.84 158 THR A N 1
ATOM 1231 C CA . THR A 1 158 ? -20.821 -23.365 25.101 1.00 40.84 158 THR A CA 1
ATOM 1232 C C . THR A 1 158 ? -21.164 -22.095 25.874 1.00 40.84 158 THR A C 1
ATOM 1234 O O . THR A 1 158 ? -22.250 -21.971 26.440 1.00 40.84 158 THR A O 1
ATOM 1237 N N . ALA A 1 159 ? -20.202 -21.180 25.988 1.00 42.31 159 ALA A N 1
ATOM 1238 C CA . ALA A 1 159 ? -20.430 -19.860 26.541 1.00 42.31 159 ALA A CA 1
ATOM 1239 C C . ALA A 1 159 ? -21.301 -19.101 25.536 1.00 42.31 159 ALA A C 1
ATOM 1241 O O . ALA A 1 159 ? -20.802 -18.500 24.587 1.00 42.31 159 ALA A O 1
ATOM 1242 N N . PHE A 1 160 ? -22.619 -19.187 25.714 1.00 53.06 160 PHE A N 1
ATOM 1243 C CA . PHE A 1 160 ? -23.538 -18.218 25.139 1.00 53.06 160 PHE A CA 1
ATOM 1244 C C . PHE A 1 160 ? -23.185 -16.868 25.764 1.00 53.06 160 PHE A C 1
ATOM 1246 O O . PHE A 1 160 ? -23.483 -16.632 26.934 1.00 53.06 160 PHE A O 1
ATOM 1253 N N . GLY A 1 161 ? -22.474 -16.024 25.014 1.00 68.75 161 GLY A N 1
ATOM 1254 C CA . GLY A 1 161 ? -22.258 -14.636 25.406 1.00 68.75 161 GLY A CA 1
ATOM 1255 C C . GLY A 1 161 ? -23.611 -13.955 25.565 1.00 68.75 161 GLY A C 1
ATOM 1256 O O . GLY A 1 161 ? -24.469 -14.077 24.688 1.00 68.75 161 GLY A O 1
ATOM 1257 N N . ALA A 1 162 ? -23.824 -13.282 26.691 1.00 87.31 162 ALA A N 1
ATOM 1258 C CA . ALA A 1 162 ? -25.050 -12.532 26.912 1.00 87.31 162 ALA A CA 1
ATOM 1259 C C . ALA A 1 162 ? -25.063 -11.286 26.014 1.00 87.31 162 ALA A C 1
ATOM 1261 O O . ALA A 1 162 ? -24.010 -10.722 25.702 1.00 87.31 162 ALA A O 1
ATOM 1262 N N . THR A 1 163 ? -26.256 -10.843 25.611 1.00 92.81 163 THR A N 1
ATOM 1263 C CA . THR A 1 163 ? -26.429 -9.557 24.925 1.00 92.81 163 THR A CA 1
ATOM 1264 C C . THR A 1 163 ? -26.835 -8.494 25.936 1.00 92.81 163 THR A C 1
ATOM 1266 O O . THR A 1 163 ? -27.874 -8.626 26.581 1.00 92.81 163 THR A O 1
ATOM 1269 N N . LEU A 1 164 ? -26.028 -7.442 26.060 1.00 93.81 164 LEU A N 1
ATOM 1270 C CA . LEU A 1 164 ? -26.301 -6.256 26.872 1.00 93.81 164 LEU A CA 1
ATOM 1271 C C . LEU A 1 164 ? -26.717 -5.110 25.952 1.00 93.81 164 LEU A C 1
ATOM 1273 O O . LEU A 1 164 ? -25.959 -4.739 25.059 1.00 93.81 164 LEU A O 1
ATOM 1277 N N . VAL A 1 165 ? -27.891 -4.525 26.174 1.00 95.25 165 VAL A N 1
ATOM 1278 C CA . VAL A 1 165 ? -28.413 -3.416 25.368 1.00 95.25 165 VAL A CA 1
ATOM 1279 C C . VAL A 1 165 ? -28.217 -2.093 26.105 1.00 95.25 165 VAL A C 1
ATOM 1281 O O . VAL A 1 165 ? -28.767 -1.878 27.189 1.00 95.25 165 VAL A O 1
ATOM 1284 N N . VAL A 1 166 ? -27.466 -1.166 25.507 1.00 93.56 166 VAL A N 1
ATOM 1285 C CA . VAL A 1 166 ? -27.284 0.185 26.068 1.00 93.56 166 VAL A CA 1
ATOM 1286 C C . VAL A 1 166 ? -28.624 0.933 26.084 1.00 93.56 166 VAL A C 1
ATOM 1288 O O . VAL A 1 166 ? -29.390 0.889 25.125 1.00 93.56 166 VAL A O 1
ATOM 1291 N N . GLY A 1 167 ? -28.925 1.604 27.194 1.00 89.25 167 GLY A N 1
ATOM 1292 C CA . GLY A 1 167 ? -30.206 2.249 27.499 1.00 89.25 167 GLY A CA 1
ATOM 1293 C C . GLY A 1 167 ? -31.201 1.353 28.246 1.00 89.25 167 GLY A C 1
ATOM 1294 O O . GLY A 1 167 ? -32.072 1.874 28.938 1.00 89.25 167 GLY A O 1
ATOM 1295 N N . LYS A 1 168 ? -31.061 0.022 28.157 1.00 89.75 168 LYS A N 1
ATOM 1296 C CA . LYS A 1 168 ? -31.900 -0.947 28.886 1.00 89.75 168 LYS A CA 1
ATOM 1297 C C . LYS A 1 168 ? -31.143 -1.602 30.040 1.00 89.75 168 LYS A C 1
ATOM 1299 O O . LYS A 1 168 ? -31.619 -1.593 31.169 1.00 89.75 168 LYS A O 1
ATOM 1304 N N . ASP A 1 169 ? -29.962 -2.143 29.749 1.00 88.00 169 ASP A N 1
ATOM 1305 C CA . ASP A 1 169 ? -29.154 -2.925 30.691 1.00 88.00 169 ASP A CA 1
ATOM 1306 C C . ASP A 1 169 ? -28.002 -2.108 31.308 1.00 88.00 169 ASP A C 1
ATOM 1308 O O . ASP A 1 169 ? -27.408 -2.521 32.306 1.00 88.00 169 ASP A O 1
ATOM 1312 N N . ALA A 1 170 ? -27.683 -0.944 30.734 1.00 88.94 170 ALA A N 1
ATOM 1313 C CA . ALA A 1 170 ? -26.699 0.028 31.222 1.00 88.94 170 ALA A CA 1
ATOM 1314 C C . ALA A 1 170 ? -27.014 1.428 30.665 1.00 88.94 170 ALA A C 1
ATOM 1316 O O . ALA A 1 170 ? -27.530 1.533 29.555 1.00 88.94 170 ALA A O 1
ATOM 1317 N N . GLY A 1 171 ? -26.696 2.500 31.393 1.00 89.31 171 GLY A N 1
ATOM 1318 C CA . GLY A 1 171 ? -26.992 3.878 30.981 1.00 89.31 171 GLY A CA 1
ATOM 1319 C C . GLY A 1 171 ? -26.061 4.433 29.898 1.00 89.31 171 GLY A C 1
ATOM 1320 O O . GLY A 1 171 ? -26.441 5.363 29.192 1.00 89.31 171 GLY A O 1
ATOM 1321 N N . SER A 1 172 ? -24.862 3.863 29.740 1.00 95.62 172 SER A N 1
ATOM 1322 C CA . SER A 1 172 ? -23.874 4.276 28.733 1.00 95.62 172 SER A CA 1
ATOM 1323 C C . SER A 1 172 ? -23.091 3.084 28.171 1.00 95.62 172 SER A C 1
ATOM 1325 O O . SER A 1 172 ? -23.124 1.983 28.737 1.00 95.62 172 SER A O 1
ATOM 1327 N N . ILE A 1 173 ? -22.360 3.292 27.069 1.00 96.56 173 ILE A N 1
ATOM 1328 C CA . ILE A 1 173 ? -21.496 2.261 26.472 1.00 96.56 173 ILE A CA 1
ATOM 1329 C C . ILE A 1 173 ? -20.400 1.849 27.463 1.00 96.56 173 ILE A C 1
ATOM 1331 O O . ILE A 1 173 ? -20.157 0.658 27.675 1.00 96.56 173 ILE A O 1
ATOM 1335 N N . GLY A 1 174 ? -19.761 2.826 28.113 1.00 94.94 174 GLY A N 1
ATOM 1336 C CA . GLY A 1 174 ? -18.726 2.571 29.115 1.00 94.94 174 GLY A CA 1
ATOM 1337 C C . GLY A 1 174 ? -19.234 1.765 30.314 1.00 94.94 174 GLY A C 1
ATOM 1338 O O . GLY A 1 174 ? -18.522 0.905 30.836 1.00 94.94 174 GLY A O 1
ATOM 1339 N N . GLU A 1 175 ? -20.476 1.993 30.745 1.00 94.94 175 GLU A N 1
ATOM 1340 C CA . GLU A 1 175 ? -21.089 1.195 31.808 1.00 94.94 175 GLU A CA 1
ATOM 1341 C C . GLU A 1 175 ? -21.387 -0.242 31.352 1.00 94.94 175 GLU A C 1
ATOM 1343 O O . GLU A 1 175 ? -21.084 -1.189 32.085 1.00 94.94 175 GLU A O 1
ATOM 1348 N N . ALA A 1 176 ? -21.908 -0.427 30.135 1.00 96.31 176 ALA A N 1
ATOM 1349 C CA . ALA A 1 176 ? -22.138 -1.757 29.572 1.00 96.31 176 ALA A CA 1
ATOM 1350 C C . ALA A 1 176 ? -20.836 -2.573 29.502 1.00 96.31 176 ALA A C 1
ATOM 1352 O O . ALA A 1 176 ? -20.811 -3.731 29.911 1.00 96.31 176 ALA A O 1
ATOM 1353 N N . LEU A 1 177 ? -19.729 -1.952 29.084 1.00 96.06 177 LEU A N 1
ATOM 1354 C CA . LEU A 1 177 ? -18.403 -2.585 29.017 1.00 96.06 177 LEU A CA 1
ATOM 1355 C C . LEU A 1 177 ? -17.845 -3.006 30.380 1.00 96.06 177 LEU A C 1
ATOM 1357 O O . LEU A 1 177 ? -17.134 -4.010 30.481 1.00 96.06 177 LEU A O 1
ATOM 1361 N N . LYS A 1 178 ? -18.169 -2.260 31.441 1.00 95.00 178 LYS A N 1
ATOM 1362 C CA . LYS A 1 178 ? -17.795 -2.625 32.815 1.00 95.00 178 LYS A CA 1
ATOM 1363 C C . LYS A 1 178 ? -18.585 -3.831 33.324 1.00 95.00 178 LYS A C 1
ATOM 1365 O O . LYS A 1 178 ? -18.039 -4.614 34.096 1.00 95.00 178 LYS A O 1
ATOM 1370 N N . ARG A 1 179 ? -19.848 -3.976 32.904 1.00 93.94 179 ARG A N 1
ATOM 1371 C CA . ARG A 1 179 ? -20.737 -5.089 33.287 1.00 93.94 179 ARG A CA 1
ATOM 1372 C C . ARG A 1 179 ? -20.507 -6.352 32.449 1.00 93.94 179 ARG A C 1
ATOM 1374 O O . ARG A 1 179 ? -20.742 -7.453 32.945 1.00 93.94 179 ARG A O 1
ATOM 1381 N N . ALA A 1 180 ? -20.057 -6.189 31.208 1.00 94.88 180 ALA A N 1
ATOM 1382 C CA . ALA A 1 180 ? -19.861 -7.275 30.260 1.00 94.88 180 ALA A CA 1
ATOM 1383 C C . ALA A 1 180 ? -18.791 -8.278 30.708 1.00 94.88 180 ALA A C 1
ATOM 1385 O O . ALA A 1 180 ? -17.718 -7.924 31.209 1.00 94.88 180 ALA A O 1
ATOM 1386 N N . ARG A 1 181 ? -19.078 -9.555 30.471 1.00 94.94 181 ARG A N 1
ATOM 1387 C CA . ARG A 1 181 ? -18.155 -10.675 30.642 1.00 94.94 181 ARG A CA 1
ATOM 1388 C C . ARG A 1 181 ? -17.464 -10.986 29.310 1.00 94.94 181 ARG A C 1
ATOM 1390 O O . ARG A 1 181 ? -17.993 -10.670 28.245 1.00 94.94 181 ARG A O 1
ATOM 1397 N N . PRO A 1 182 ? -16.274 -11.610 29.332 1.00 94.56 182 PRO A N 1
ATOM 1398 C CA . PRO A 1 182 ? -15.637 -12.071 28.105 1.00 94.56 182 PRO A CA 1
ATOM 1399 C C . PRO A 1 182 ? -16.571 -12.989 27.299 1.00 94.56 182 PRO A C 1
ATOM 1401 O O . PRO A 1 182 ? -17.096 -13.961 27.834 1.00 94.56 182 PRO A O 1
ATOM 1404 N N . GLY A 1 183 ? -16.747 -12.688 26.014 1.00 93.19 183 GLY A N 1
ATOM 1405 C CA . GLY A 1 183 ? -17.662 -13.365 25.095 1.00 93.19 183 GLY A CA 1
ATOM 1406 C C . GLY A 1 183 ? -18.993 -12.641 24.875 1.00 93.19 183 GLY A C 1
ATOM 1407 O O . GLY A 1 183 ? -19.666 -12.942 23.892 1.00 93.19 183 GLY A O 1
ATOM 1408 N N . ASP A 1 184 ? -19.354 -11.678 25.728 1.00 96.25 184 ASP A N 1
ATOM 1409 C CA . ASP A 1 184 ? -20.624 -10.956 25.616 1.00 96.25 184 ASP A CA 1
ATOM 1410 C C . ASP A 1 184 ? -20.671 -10.041 24.383 1.00 96.25 184 ASP A C 1
ATOM 1412 O O . ASP A 1 184 ? -19.652 -9.555 23.872 1.00 96.25 184 ASP A O 1
ATOM 1416 N N . THR A 1 185 ? -21.894 -9.785 23.920 1.00 97.06 185 THR A N 1
ATOM 1417 C CA . THR A 1 185 ? -22.188 -8.784 22.892 1.00 97.06 185 THR A CA 1
ATOM 1418 C C . THR A 1 185 ? -22.840 -7.573 23.544 1.00 97.06 185 THR A C 1
ATOM 1420 O O . THR A 1 185 ? -23.813 -7.697 24.279 1.00 97.06 185 THR A O 1
ATOM 1423 N N . ILE A 1 186 ? -22.314 -6.387 23.267 1.00 97.81 186 ILE A N 1
ATOM 1424 C CA . ILE A 1 186 ? -22.892 -5.116 23.688 1.00 97.81 186 ILE A CA 1
ATOM 1425 C C . ILE A 1 186 ? -23.527 -4.488 22.463 1.00 97.81 186 ILE A C 1
ATOM 1427 O O . ILE A 1 186 ? -22.839 -4.132 21.507 1.00 97.81 186 ILE A O 1
ATOM 1431 N N . GLU A 1 187 ? -24.842 -4.362 22.502 1.00 97.69 187 GLU A N 1
ATOM 1432 C CA . GLU A 1 187 ? -25.634 -3.792 21.432 1.00 97.69 187 GLU A CA 1
ATOM 1433 C C . GLU A 1 187 ? -25.992 -2.346 21.770 1.00 97.69 187 GLU A C 1
ATOM 1435 O O . GLU A 1 187 ? -26.581 -2.053 22.815 1.00 97.69 187 GLU A O 1
ATOM 1440 N N . VAL A 1 188 ? -25.619 -1.431 20.883 1.00 98.00 188 VAL A N 1
ATOM 1441 C CA . VAL A 1 188 ? -25.804 0.006 21.074 1.00 98.00 188 VAL A CA 1
ATOM 1442 C C . VAL A 1 188 ? -26.876 0.495 20.099 1.00 98.00 188 VAL A C 1
ATOM 1444 O O . VAL A 1 188 ? -26.649 0.464 18.887 1.00 98.00 188 VAL A O 1
ATOM 1447 N N . PRO A 1 189 ? -28.060 0.912 20.585 1.00 97.62 189 PRO A N 1
ATOM 1448 C CA . PRO A 1 189 ? -29.104 1.479 19.737 1.00 97.62 189 PRO A CA 1
ATOM 1449 C C . PRO A 1 189 ? -28.670 2.756 19.005 1.00 97.62 189 PRO A C 1
ATOM 1451 O O . PRO A 1 189 ? -27.633 3.349 19.292 1.00 97.62 189 PRO A O 1
ATOM 1454 N N . ALA A 1 190 ? -29.495 3.199 18.055 1.00 97.62 190 ALA A N 1
ATOM 1455 C CA . ALA A 1 190 ? -29.282 4.472 17.379 1.00 97.62 190 ALA A CA 1
ATOM 1456 C C . ALA A 1 190 ? -29.287 5.631 18.389 1.00 97.62 190 ALA A C 1
ATOM 1458 O O . ALA A 1 190 ? -30.170 5.716 19.245 1.00 97.62 190 ALA A O 1
ATOM 1459 N N . GLY A 1 191 ? -28.315 6.531 18.274 1.00 97.06 191 GLY A N 1
ATOM 1460 C CA . GLY A 1 191 ? -28.118 7.612 19.232 1.00 97.06 191 GLY A CA 1
ATOM 1461 C C . GLY A 1 191 ? -26.710 8.188 19.157 1.00 97.06 191 GLY A C 1
ATOM 1462 O O . GLY A 1 191 ? -25.801 7.566 18.614 1.00 97.06 191 GLY A O 1
ATOM 1463 N N . THR A 1 192 ? -26.528 9.396 19.693 1.00 97.88 192 THR A N 1
ATOM 1464 C CA . THR A 1 192 ? -25.199 10.004 19.843 1.00 97.88 192 THR A CA 1
ATOM 1465 C C . THR A 1 192 ? -24.722 9.862 21.277 1.00 97.88 192 THR A C 1
ATOM 1467 O O . THR A 1 192 ? -25.292 10.454 22.193 1.00 97.88 192 THR A O 1
ATOM 1470 N N . TYR A 1 193 ? -23.645 9.108 21.444 1.00 97.81 193 TYR A N 1
ATOM 1471 C CA . TYR A 1 193 ? -23.008 8.807 22.713 1.00 97.81 193 TYR A CA 1
ATOM 1472 C C . TYR A 1 193 ? -21.735 9.644 22.821 1.00 97.81 193 TYR A C 1
ATOM 1474 O O . TYR A 1 193 ? -20.731 9.364 22.167 1.00 97.81 193 TYR A O 1
ATOM 1482 N N . ARG A 1 194 ? -21.797 10.719 23.614 1.00 96.94 194 ARG A N 1
ATOM 1483 C CA . ARG A 1 194 ? -20.646 11.590 23.896 1.00 96.94 194 ARG A CA 1
ATOM 1484 C C . ARG A 1 194 ? -19.800 10.985 25.007 1.00 96.94 194 ARG A C 1
ATOM 1486 O O . ARG A 1 194 ? -19.916 11.366 26.168 1.00 96.94 194 ARG A O 1
ATOM 1493 N N . GLU A 1 195 ? -19.001 9.995 24.649 1.00 95.38 195 GLU A N 1
ATOM 1494 C CA . GLU A 1 195 ? -18.152 9.258 25.574 1.00 95.38 195 GLU A CA 1
ATOM 1495 C C . GLU A 1 195 ? -16.913 8.722 24.852 1.00 95.38 195 GLU A C 1
ATOM 1497 O O . GLU A 1 195 ? -16.917 8.505 23.641 1.00 95.38 195 GLU A O 1
ATOM 1502 N N . ARG A 1 196 ? -15.841 8.498 25.618 1.00 96.00 196 ARG A N 1
ATOM 1503 C CA . ARG A 1 196 ? -14.660 7.763 25.161 1.00 96.00 196 ARG A CA 1
ATOM 1504 C C . ARG A 1 196 ? -14.724 6.350 25.701 1.00 96.00 196 ARG A C 1
ATOM 1506 O O . ARG A 1 196 ? -14.910 6.139 26.900 1.00 96.00 196 ARG A O 1
ATOM 1513 N N . VAL A 1 197 ? -14.564 5.387 24.813 1.00 97.19 197 VAL A N 1
ATOM 1514 C CA . VAL A 1 197 ? -14.854 3.984 25.085 1.00 97.19 197 VAL A CA 1
ATOM 1515 C C . VAL A 1 197 ? -13.548 3.211 25.238 1.00 97.19 197 VAL A C 1
ATOM 1517 O O . VAL A 1 197 ? -12.667 3.328 24.395 1.00 97.19 197 VAL A O 1
ATOM 1520 N N . GLN A 1 198 ? -13.414 2.417 26.303 1.00 97.75 198 GLN A N 1
ATOM 1521 C CA . GLN A 1 198 ? -12.244 1.564 26.551 1.00 97.75 198 GLN A CA 1
ATOM 1522 C C . GLN A 1 198 ? -12.671 0.097 26.633 1.00 97.75 198 GLN A C 1
ATOM 1524 O O . GLN A 1 198 ? -13.482 -0.277 27.482 1.00 97.75 198 GLN A O 1
ATOM 1529 N N . ILE A 1 199 ? -12.138 -0.731 25.736 1.00 98.00 199 ILE A N 1
ATOM 1530 C CA . ILE A 1 199 ? -12.475 -2.149 25.606 1.00 98.00 199 ILE A CA 1
ATOM 1531 C C . ILE A 1 199 ? -11.329 -2.994 26.163 1.00 98.00 199 ILE A C 1
ATOM 1533 O O . ILE A 1 199 ? -10.344 -3.284 25.485 1.00 98.00 199 ILE A O 1
ATOM 1537 N N . GLU A 1 200 ? -11.500 -3.397 27.420 1.00 97.25 200 GLU A N 1
ATOM 1538 C CA . GLU A 1 200 ? -10.510 -4.138 28.219 1.00 97.25 200 GLU A CA 1
ATOM 1539 C C . GLU A 1 200 ? -10.838 -5.634 28.353 1.00 97.25 200 GLU A C 1
ATOM 1541 O O . GLU A 1 200 ? -10.104 -6.396 28.981 1.00 97.25 200 GLU A O 1
ATOM 1546 N N . ARG A 1 201 ? -11.943 -6.085 27.749 1.00 95.31 201 ARG A N 1
ATOM 1547 C CA . ARG A 1 201 ? -12.368 -7.491 27.730 1.00 95.31 201 ARG A CA 1
ATOM 1548 C C . ARG A 1 201 ? -12.690 -7.921 26.307 1.00 95.31 201 ARG A C 1
ATOM 1550 O O . ARG A 1 201 ? -13.093 -7.104 25.486 1.00 95.31 201 ARG A O 1
ATOM 1557 N N . ARG A 1 202 ? -12.552 -9.219 26.027 1.00 96.69 202 ARG A N 1
ATOM 1558 C CA . ARG A 1 202 ? -12.953 -9.818 24.748 1.00 96.69 202 ARG A CA 1
ATOM 1559 C C . ARG A 1 202 ? -14.473 -9.748 24.612 1.00 96.69 202 ARG A C 1
ATOM 1561 O O . ARG A 1 202 ? -15.161 -10.642 25.087 1.00 96.69 202 ARG A O 1
ATOM 1568 N N . VAL A 1 203 ? -14.989 -8.695 23.998 1.00 97.44 203 VAL A N 1
ATOM 1569 C CA . VAL A 1 203 ? -16.425 -8.484 23.771 1.00 97.44 203 VAL A CA 1
ATOM 1570 C C . VAL A 1 203 ? -16.669 -8.056 22.332 1.00 97.44 203 VAL A C 1
ATOM 1572 O O . VAL A 1 203 ? -15.756 -7.583 21.649 1.00 97.44 203 VAL A O 1
ATOM 1575 N N . ARG A 1 204 ? -17.913 -8.198 21.881 1.00 98.12 204 ARG A N 1
ATOM 1576 C CA . ARG A 1 204 ? -18.378 -7.634 20.615 1.00 98.12 204 ARG A CA 1
ATOM 1577 C C . ARG A 1 204 ? -19.187 -6.376 20.889 1.00 98.12 204 ARG A C 1
ATOM 1579 O O . ARG A 1 204 ? -20.315 -6.472 21.351 1.00 98.12 204 ARG A O 1
ATOM 1586 N N . LEU A 1 205 ? -18.628 -5.211 20.594 1.00 98.31 205 LEU A N 1
ATOM 1587 C CA . LEU A 1 205 ? -19.334 -3.937 20.628 1.00 98.31 205 LEU A CA 1
ATOM 1588 C C . LEU A 1 205 ? -19.957 -3.686 19.248 1.00 98.31 205 LEU A C 1
ATOM 1590 O O . LEU A 1 205 ? -19.233 -3.528 18.265 1.00 98.31 205 LEU A O 1
ATOM 1594 N N . SER A 1 206 ? -21.289 -3.691 19.173 1.00 98.31 206 SER A N 1
ATOM 1595 C CA . SER A 1 206 ? -22.057 -3.636 17.923 1.00 98.31 206 SER A CA 1
ATOM 1596 C C . SER A 1 206 ? -23.045 -2.470 17.932 1.00 98.31 206 SER A C 1
ATOM 1598 O O . SER A 1 206 ? -23.925 -2.390 18.792 1.00 98.31 206 SER A O 1
ATOM 1600 N N . GLY A 1 207 ? -22.885 -1.548 16.987 1.00 97.81 207 GLY A N 1
ATOM 1601 C CA . GLY A 1 207 ? -23.758 -0.399 16.786 1.00 97.81 207 GLY A CA 1
ATOM 1602 C C . GLY A 1 207 ? -24.903 -0.734 15.839 1.00 97.81 207 GLY A C 1
ATOM 1603 O O . GLY A 1 207 ? -24.691 -1.239 14.735 1.00 97.81 207 GLY A O 1
ATOM 1604 N N . ARG A 1 208 ? -26.138 -0.428 16.246 1.00 96.62 208 ARG A N 1
ATOM 1605 C CA . ARG A 1 208 ? -27.273 -0.396 15.317 1.00 96.62 208 ARG A CA 1
ATOM 1606 C C . ARG A 1 208 ? -27.118 0.784 14.348 1.00 96.62 208 ARG A C 1
ATOM 1608 O O . ARG A 1 208 ? -26.491 1.781 14.707 1.00 96.62 208 ARG A O 1
ATOM 1615 N N . PRO A 1 209 ? -27.733 0.732 13.150 1.00 96.94 209 PRO A N 1
ATOM 1616 C CA . PRO A 1 209 ? -27.706 1.850 12.210 1.00 96.94 209 PRO A CA 1
ATOM 1617 C C . PRO A 1 209 ? -28.079 3.179 12.886 1.00 96.94 209 PRO A C 1
ATOM 1619 O O . PRO A 1 209 ? -29.152 3.298 13.473 1.00 96.94 209 PRO A O 1
ATOM 1622 N N . GLY A 1 210 ? -27.179 4.164 12.819 1.00 95.94 210 GLY A N 1
ATOM 1623 C CA . GLY A 1 210 ? -27.333 5.465 13.482 1.00 95.94 210 GLY A CA 1
ATOM 1624 C C . GLY A 1 210 ? -26.697 5.580 14.876 1.00 95.94 210 GLY A C 1
ATOM 1625 O O . GLY A 1 210 ? -26.844 6.622 15.511 1.00 95.94 210 GLY A O 1
ATOM 1626 N N . ALA A 1 211 ? -25.996 4.554 15.370 1.00 98.31 211 ALA A N 1
ATOM 1627 C CA . ALA A 1 211 ? -25.185 4.648 16.584 1.00 98.31 211 ALA A CA 1
ATOM 1628 C C . ALA A 1 211 ? -23.891 5.442 16.321 1.00 98.31 211 ALA A C 1
ATOM 1630 O O . ALA A 1 211 ? -23.108 5.114 15.424 1.00 98.31 211 ALA A O 1
ATOM 1631 N N . VAL A 1 212 ? -23.658 6.487 17.117 1.00 98.69 212 VAL A N 1
ATOM 1632 C CA . VAL A 1 212 ? -22.508 7.391 16.994 1.00 98.69 212 VAL A CA 1
ATOM 1633 C C . VAL A 1 212 ? -21.741 7.444 18.311 1.00 98.69 212 VAL A C 1
ATOM 1635 O O . VAL A 1 212 ? -22.331 7.772 19.337 1.00 98.69 212 VAL A O 1
ATOM 1638 N N . ILE A 1 213 ? -20.432 7.192 18.274 1.00 98.56 213 ILE A N 1
ATOM 1639 C CA . ILE A 1 213 ? -19.507 7.461 19.382 1.00 98.56 213 ILE A CA 1
ATOM 1640 C C . ILE A 1 213 ? -18.776 8.766 19.061 1.00 98.56 213 ILE A C 1
ATOM 1642 O O . ILE A 1 213 ? -18.055 8.864 18.066 1.00 98.56 213 ILE A O 1
ATOM 1646 N N . ASP A 1 214 ? -19.004 9.783 19.883 1.00 98.31 214 ASP A N 1
ATOM 1647 C CA . ASP A 1 214 ? -18.499 11.137 19.676 1.00 98.31 214 ASP A CA 1
ATOM 1648 C C . ASP A 1 214 ? -17.473 11.481 20.761 1.00 98.31 214 ASP A C 1
ATOM 1650 O O . ASP A 1 214 ? -17.827 11.639 21.931 1.00 98.31 214 ASP A O 1
ATOM 1654 N N . GLY A 1 215 ? -16.201 11.603 20.369 1.00 96.56 215 GLY A N 1
ATOM 1655 C CA . GLY A 1 215 ? -15.100 11.915 21.283 1.00 96.56 215 GLY A CA 1
ATOM 1656 C C . GLY A 1 215 ? -15.138 13.334 21.853 1.00 96.56 215 GLY A C 1
ATOM 1657 O O . GLY A 1 215 ? -14.424 13.626 22.812 1.00 96.56 215 GLY A O 1
ATOM 1658 N N . GLY A 1 216 ? -15.963 14.226 21.290 1.00 95.75 216 GLY A N 1
ATOM 1659 C CA . GLY A 1 216 ? -16.104 15.604 21.765 1.00 95.75 216 GLY A CA 1
ATOM 1660 C C . GLY A 1 216 ? -14.857 16.473 21.572 1.00 95.75 216 GLY A C 1
ATOM 1661 O O . GLY A 1 216 ? -14.732 17.496 22.237 1.00 95.75 216 GLY A O 1
ATOM 1662 N N . GLY A 1 217 ? -13.934 16.081 20.687 1.00 94.38 217 GLY A N 1
ATOM 1663 C CA . GLY A 1 217 ? -12.640 16.746 20.512 1.00 94.38 217 GLY A CA 1
ATOM 1664 C C . GLY A 1 217 ? -11.541 16.218 21.436 1.00 94.38 217 GLY A C 1
ATOM 1665 O O . GLY A 1 217 ? -10.436 16.747 21.414 1.00 94.38 217 GLY A O 1
ATOM 1666 N N . GLU A 1 218 ? -11.811 15.164 22.206 1.00 93.94 218 GLU A N 1
ATOM 1667 C CA . GLU A 1 218 ? -10.831 14.424 23.003 1.00 93.94 218 GLU A CA 1
ATOM 1668 C C . GLU A 1 218 ? -10.727 12.983 22.483 1.00 93.94 218 GLU A C 1
ATOM 1670 O O . GLU A 1 218 ? -11.647 12.465 21.847 1.00 93.94 218 GLU A O 1
ATOM 1675 N N . GLY A 1 219 ? -9.609 12.307 22.736 1.00 91.06 219 GLY A N 1
ATOM 1676 C CA . GLY A 1 219 ? -9.427 10.939 22.259 1.00 91.06 219 GLY A CA 1
ATOM 1677 C C . GLY A 1 219 ? -8.378 10.156 23.046 1.00 91.06 219 GLY A C 1
ATOM 1678 O O . GLY A 1 219 ? -7.940 10.630 24.088 1.00 91.06 219 GLY A O 1
ATOM 1679 N N . PRO A 1 220 ? -8.009 8.939 22.611 1.00 97.94 220 PRO A N 1
ATOM 1680 C CA . PRO A 1 220 ? -8.638 8.200 21.513 1.00 97.94 220 PRO A CA 1
ATOM 1681 C C . PRO A 1 220 ? -10.139 7.972 21.764 1.00 97.94 220 PRO A C 1
ATOM 1683 O O . PRO A 1 220 ? -10.557 7.829 22.916 1.00 97.94 220 PRO A O 1
ATOM 1686 N N . VAL A 1 221 ? -10.960 7.961 20.707 1.00 98.38 221 VAL A N 1
ATOM 1687 C CA . VAL A 1 221 ? -12.429 7.836 20.852 1.00 98.38 221 VAL A CA 1
ATOM 1688 C C . VAL A 1 221 ? -12.811 6.425 21.302 1.00 98.38 221 VAL A C 1
ATOM 1690 O O . VAL A 1 221 ? -13.582 6.257 22.247 1.00 98.38 221 VAL A O 1
ATOM 1693 N N . VAL A 1 222 ? -12.219 5.409 20.670 1.00 98.75 222 VAL A N 1
ATOM 1694 C CA . VAL A 1 222 ? -12.322 4.001 21.068 1.00 98.75 222 VAL A CA 1
ATOM 1695 C C . VAL A 1 222 ? -10.920 3.439 21.295 1.00 98.75 222 VAL A C 1
ATOM 1697 O O . VAL A 1 222 ? -10.121 3.368 20.367 1.00 98.75 222 VAL A O 1
ATOM 1700 N N . GLY A 1 223 ? -10.612 3.027 22.521 1.00 98.56 223 GLY A N 1
ATOM 1701 C CA . GLY A 1 223 ? -9.393 2.300 22.869 1.00 98.56 223 GLY A CA 1
ATOM 1702 C C . GLY A 1 223 ? -9.662 0.804 23.022 1.00 98.56 223 GLY A C 1
ATOM 1703 O O . GLY A 1 223 ? -10.632 0.408 23.666 1.00 98.56 223 GLY A O 1
ATOM 1704 N N . ILE A 1 224 ? -8.805 -0.033 22.443 1.00 98.69 224 ILE A N 1
ATOM 1705 C CA . ILE A 1 224 ? -8.887 -1.493 22.505 1.00 98.69 224 ILE A CA 1
ATOM 1706 C C . ILE A 1 224 ? -7.576 -2.034 23.070 1.00 98.69 224 ILE A C 1
ATOM 1708 O O . ILE A 1 224 ? -6.515 -1.878 22.463 1.00 98.69 224 ILE A O 1
ATOM 1712 N N . SER A 1 225 ? -7.661 -2.695 24.223 1.00 98.06 225 SER A N 1
ATOM 1713 C CA . SER A 1 225 ? -6.533 -3.356 24.894 1.00 98.06 225 SER A CA 1
ATOM 1714 C C . SER A 1 225 ? -6.731 -4.867 25.052 1.00 98.06 225 SER A C 1
ATOM 1716 O O . SER A 1 225 ? -5.822 -5.566 25.496 1.00 98.06 225 SER A O 1
ATOM 1718 N N . ALA A 1 226 ? -7.901 -5.387 24.669 1.00 97.31 226 ALA A N 1
ATOM 1719 C CA . ALA A 1 226 ? -8.260 -6.791 24.819 1.00 97.31 226 ALA A CA 1
ATOM 1720 C C . ALA A 1 226 ? -8.182 -7.590 23.520 1.00 97.31 226 ALA A C 1
ATOM 1722 O O . ALA A 1 226 ? -8.743 -7.200 22.493 1.00 97.31 226 ALA A O 1
ATOM 1723 N N . ALA A 1 227 ? -7.550 -8.761 23.600 1.00 97.50 227 ALA A N 1
ATOM 1724 C CA . ALA A 1 227 ? -7.455 -9.697 22.490 1.00 97.50 227 ALA A CA 1
ATOM 1725 C C . ALA A 1 227 ? -8.837 -10.154 21.998 1.00 97.50 227 ALA A C 1
ATOM 1727 O O . ALA A 1 227 ? -9.737 -10.464 22.787 1.00 97.50 227 ALA A O 1
ATOM 1728 N N . GLY A 1 228 ? -8.994 -10.227 20.677 1.00 97.12 228 GLY A N 1
ATOM 1729 C CA . GLY A 1 228 ? -10.213 -10.695 20.019 1.00 97.12 228 GLY A CA 1
ATOM 1730 C C . GLY A 1 228 ? -11.450 -9.820 20.245 1.00 97.12 228 GLY A C 1
ATOM 1731 O O . GLY A 1 228 ? -12.565 -10.305 20.043 1.00 97.12 228 GLY A O 1
ATOM 1732 N N . ALA A 1 229 ? -11.283 -8.578 20.711 1.00 98.19 229 ALA A N 1
ATOM 1733 C CA . ALA A 1 229 ? -12.372 -7.614 20.807 1.00 98.19 229 ALA A CA 1
ATOM 1734 C C . ALA A 1 229 ? -12.848 -7.184 19.413 1.00 98.19 229 ALA A C 1
ATOM 1736 O O . ALA A 1 229 ? -12.053 -7.063 18.482 1.00 98.19 229 ALA A O 1
ATOM 1737 N N . VAL A 1 230 ? -14.148 -6.935 19.272 1.00 98.69 230 VAL A N 1
ATOM 1738 C CA . VAL A 1 230 ? -14.759 -6.542 17.998 1.00 98.69 230 VAL A CA 1
ATOM 1739 C C . VAL A 1 230 ? -15.489 -5.215 18.161 1.00 98.69 230 VAL A C 1
ATOM 1741 O O . VAL A 1 230 ? -16.281 -5.075 19.090 1.00 98.69 230 VAL A O 1
ATOM 1744 N N . VAL A 1 231 ? -15.262 -4.276 17.242 1.00 98.69 231 VAL A N 1
ATOM 1745 C CA . VAL A 1 231 ? -15.976 -2.995 17.138 1.00 98.69 231 VAL A CA 1
ATOM 1746 C C . VAL A 1 231 ? -16.579 -2.872 15.747 1.00 98.69 231 VAL A C 1
ATOM 1748 O O . VAL A 1 231 ? -15.859 -2.896 14.743 1.00 98.69 231 VAL A O 1
ATOM 1751 N N . GLU A 1 232 ? -17.902 -2.748 15.673 1.00 98.62 232 GLU A N 1
ATOM 1752 C CA . GLU A 1 232 ? -18.604 -2.728 14.392 1.00 98.62 232 GLU A CA 1
ATOM 1753 C C . GLU A 1 232 ? -19.873 -1.880 14.362 1.00 98.62 232 GLU A C 1
ATOM 1755 O O . GLU A 1 232 ? -20.578 -1.775 15.362 1.00 98.62 232 GLU A O 1
ATOM 1760 N N . GLY A 1 233 ? -20.210 -1.347 13.185 1.00 98.38 233 GLY A N 1
ATOM 1761 C CA . GLY A 1 233 ? -21.497 -0.692 12.936 1.00 98.38 233 GLY A CA 1
ATOM 1762 C C . GLY A 1 233 ? -21.633 0.720 13.511 1.00 98.38 233 GLY A C 1
ATOM 1763 O O . GLY A 1 233 ? -22.752 1.218 13.624 1.00 98.38 233 GLY A O 1
ATOM 1764 N N . PHE A 1 234 ? -20.530 1.377 13.879 1.00 98.69 234 PHE A N 1
ATOM 1765 C CA . PHE A 1 234 ? -20.557 2.724 14.455 1.00 98.69 234 PHE A CA 1
ATOM 1766 C C . PHE A 1 234 ? -20.175 3.809 13.457 1.00 98.69 234 PHE A C 1
ATOM 1768 O O . PHE A 1 234 ? -19.333 3.609 12.582 1.00 98.69 234 PHE A O 1
ATOM 1775 N N . THR A 1 235 ? -20.712 5.010 13.675 1.00 98.81 235 THR A N 1
ATOM 1776 C CA . THR A 1 235 ? -19.986 6.233 13.314 1.00 98.81 235 THR A CA 1
ATOM 1777 C C . THR A 1 235 ? -19.096 6.638 14.489 1.00 98.81 235 THR A C 1
ATOM 1779 O O . THR A 1 235 ? -19.598 6.855 15.588 1.00 98.81 235 THR A O 1
ATOM 1782 N N . ILE A 1 236 ? -17.786 6.733 14.281 1.00 98.75 236 ILE A N 1
ATOM 1783 C CA . ILE A 1 236 ? -16.800 7.123 15.297 1.00 98.75 236 ILE A CA 1
ATOM 1784 C C . ILE A 1 236 ? -16.214 8.460 14.866 1.00 98.75 236 ILE A C 1
ATOM 1786 O O . ILE A 1 236 ? -15.676 8.559 13.763 1.00 98.75 236 ILE A O 1
ATOM 1790 N N . ARG A 1 237 ? -16.330 9.502 15.694 1.00 98.12 237 ARG A N 1
ATOM 1791 C CA . ARG A 1 237 ? -15.950 10.846 15.247 1.00 98.12 237 ARG A CA 1
ATOM 1792 C C . ARG A 1 237 ? -15.392 11.767 16.315 1.00 98.12 237 ARG A C 1
ATOM 1794 O O . ARG A 1 237 ? -15.555 11.531 17.509 1.00 98.12 237 ARG A O 1
ATOM 1801 N N . ASN A 1 238 ? -14.818 12.868 15.831 1.00 96.75 238 ASN A N 1
ATOM 1802 C CA . ASN A 1 238 ? -14.363 14.021 16.609 1.00 96.75 238 ASN A CA 1
ATOM 1803 C C . ASN A 1 238 ? -13.220 13.692 17.585 1.00 96.75 238 ASN A C 1
ATOM 1805 O O . ASN A 1 238 ? -13.318 13.973 18.780 1.00 96.75 238 ASN A O 1
ATOM 1809 N N . ALA A 1 239 ? -12.124 13.136 17.061 1.00 96.00 239 ALA A N 1
ATOM 1810 C CA . ALA A 1 239 ? -10.850 13.063 17.781 1.00 96.00 239 ALA A CA 1
ATOM 1811 C C . ALA A 1 239 ? -10.051 14.380 17.608 1.00 96.00 239 ALA A C 1
ATOM 1813 O O . ALA A 1 239 ? -10.213 15.065 16.585 1.00 96.00 239 ALA A O 1
ATOM 1814 N N . PRO A 1 240 ? -9.181 14.751 18.567 1.00 95.44 240 PRO A N 1
ATOM 1815 C CA . PRO A 1 240 ? -8.358 15.955 18.482 1.00 95.44 240 PRO A CA 1
ATOM 1816 C C . PRO A 1 240 ? -7.374 15.902 17.308 1.00 95.44 240 PRO A C 1
ATOM 1818 O O . PRO A 1 240 ? -6.942 14.837 16.870 1.00 95.44 240 PRO A O 1
ATOM 1821 N N . THR A 1 241 ? -6.971 17.075 16.818 1.00 94.25 241 THR A N 1
ATOM 1822 C CA . THR A 1 241 ? -5.904 17.209 15.814 1.00 94.25 241 THR A CA 1
ATOM 1823 C C . THR A 1 241 ? -4.534 17.169 16.497 1.00 94.25 241 THR A C 1
ATOM 1825 O O . THR A 1 241 ? -3.872 18.193 16.651 1.00 94.25 241 THR A O 1
ATOM 1828 N N . THR A 1 242 ? -4.114 15.987 16.948 1.00 93.94 242 THR A N 1
ATOM 1829 C CA . THR A 1 242 ? -2.793 15.758 17.556 1.00 93.94 242 THR A CA 1
ATOM 1830 C C . THR A 1 242 ? -2.062 14.621 16.854 1.00 93.94 242 THR A C 1
ATOM 1832 O O . THR A 1 242 ? -2.670 13.678 16.349 1.00 93.94 242 THR A O 1
ATOM 1835 N N . HIS A 1 243 ? -0.732 14.702 16.811 1.00 92.25 243 HIS A N 1
ATOM 1836 C CA . HIS A 1 243 ? 0.120 13.687 16.179 1.00 92.25 243 HIS A CA 1
ATOM 1837 C C . HIS A 1 243 ? 0.494 12.529 17.120 1.00 92.25 243 HIS A C 1
ATOM 1839 O O . HIS A 1 243 ? 1.344 11.713 16.775 1.00 92.25 243 HIS A O 1
ATOM 1845 N N . ASP A 1 244 ? -0.158 12.443 18.277 1.00 93.75 244 ASP A N 1
ATOM 1846 C CA . ASP A 1 244 ? -0.046 11.352 19.238 1.00 93.75 244 ASP A CA 1
ATOM 1847 C C . ASP A 1 244 ? -1.291 10.451 19.204 1.00 93.75 244 ASP A C 1
ATOM 1849 O O . ASP A 1 244 ? -2.217 10.636 18.408 1.00 93.75 244 ASP A O 1
ATOM 1853 N N . THR A 1 245 ? -1.322 9.458 20.090 1.00 94.81 245 THR A N 1
ATOM 1854 C CA . THR A 1 245 ? -2.410 8.478 20.163 1.00 94.81 245 THR A CA 1
ATOM 1855 C C . THR A 1 245 ? -3.760 9.081 20.553 1.00 94.81 245 THR A C 1
ATOM 1857 O O . THR A 1 245 ? -4.783 8.429 20.345 1.00 94.81 245 THR A O 1
ATOM 1860 N N . GLN A 1 246 ? -3.803 10.311 21.084 1.00 96.06 246 GLN A N 1
ATOM 1861 C CA . GLN A 1 246 ? -5.066 10.983 21.402 1.00 96.06 246 GLN A CA 1
ATOM 1862 C C . GLN A 1 246 ? -5.840 11.335 20.130 1.00 96.06 246 GLN A C 1
ATOM 1864 O O . GLN A 1 246 ? -7.065 11.362 20.155 1.00 96.06 246 GLN A O 1
ATOM 1869 N N . GLY A 1 247 ? -5.153 11.543 19.003 1.00 96.25 247 GLY A N 1
ATOM 1870 C CA . GLY A 1 247 ? -5.779 11.895 17.729 1.00 96.25 247 GLY A CA 1
ATOM 1871 C C . GLY A 1 247 ? -6.485 10.740 17.011 1.00 96.25 247 GLY A C 1
ATOM 1872 O O . GLY A 1 247 ? -7.006 10.945 15.912 1.00 96.25 247 GLY A O 1
ATOM 1873 N N . ALA A 1 248 ? -6.491 9.532 17.583 1.00 98.06 248 ALA A N 1
ATOM 1874 C CA . ALA A 1 248 ? -7.055 8.342 16.957 1.00 98.06 248 ALA A CA 1
ATOM 1875 C C . ALA A 1 248 ? -8.574 8.206 17.165 1.00 98.06 248 ALA A C 1
ATOM 1877 O O . ALA A 1 248 ? -9.084 8.325 18.280 1.00 98.06 248 ALA A O 1
ATOM 1878 N N . GLY A 1 249 ? -9.295 7.870 16.092 1.00 98.38 249 GLY A N 1
ATOM 1879 C CA . GLY A 1 249 ? -10.671 7.382 16.175 1.00 98.38 249 GLY A CA 1
ATOM 1880 C C . GLY A 1 249 ? -10.725 6.039 16.895 1.00 98.38 249 GLY A C 1
ATOM 1881 O O . GLY A 1 249 ? -11.403 5.898 17.910 1.00 98.38 249 GLY A O 1
ATOM 1882 N N . VAL A 1 250 ? -9.941 5.074 16.415 1.00 98.81 250 VAL A N 1
ATOM 1883 C CA . VAL A 1 250 ? -9.743 3.787 17.085 1.00 98.81 250 VAL A CA 1
ATOM 1884 C C . VAL A 1 250 ? -8.261 3.572 17.365 1.00 98.81 250 VAL A C 1
ATOM 1886 O O . VAL A 1 250 ? -7.447 3.592 16.446 1.00 98.81 250 VAL A O 1
ATOM 1889 N N . LEU A 1 251 ? -7.912 3.345 18.627 1.00 98.81 251 LEU A N 1
ATOM 1890 C CA . LEU A 1 251 ? -6.567 2.988 19.064 1.00 98.81 251 LEU A CA 1
ATOM 1891 C C . LEU A 1 251 ? -6.552 1.533 19.533 1.00 98.81 251 LEU A C 1
ATOM 1893 O O . LEU A 1 251 ? -7.256 1.173 20.473 1.00 98.81 251 LEU A O 1
ATOM 1897 N N . VAL A 1 252 ? -5.709 0.714 18.918 1.00 98.75 252 VAL A N 1
ATOM 1898 C CA . VAL A 1 252 ? -5.461 -0.678 19.293 1.00 98.75 252 VAL A CA 1
ATOM 1899 C C . VAL A 1 252 ? -4.044 -0.774 19.833 1.00 98.75 252 VAL A C 1
ATOM 1901 O O . VAL A 1 252 ? -3.085 -0.436 19.137 1.00 98.75 252 VAL A O 1
ATOM 1904 N N . ILE A 1 253 ? -3.906 -1.215 21.079 1.00 98.31 253 ILE A N 1
ATOM 1905 C CA . ILE A 1 253 ? -2.609 -1.290 21.757 1.00 98.31 253 ILE A CA 1
ATOM 1906 C C . ILE A 1 253 ? -2.192 -2.733 22.025 1.00 98.31 253 ILE A C 1
ATOM 1908 O O . ILE A 1 253 ? -2.993 -3.666 21.966 1.00 98.31 253 ILE A O 1
ATOM 1912 N N . LYS A 1 254 ? -0.919 -2.900 22.381 1.00 96.00 254 LYS A N 1
ATOM 1913 C CA . LYS A 1 254 ? -0.330 -4.169 22.804 1.00 96.00 254 LYS A CA 1
ATOM 1914 C C . LYS A 1 254 ? -1.230 -4.956 23.763 1.00 96.00 254 LYS A C 1
ATOM 1916 O O . LYS A 1 254 ? -1.643 -4.441 24.800 1.00 96.00 254 LYS A O 1
ATOM 1921 N N . GLY A 1 255 ? -1.457 -6.227 23.428 1.00 92.31 255 GLY A N 1
ATOM 1922 C CA . GLY A 1 255 ? -2.366 -7.133 24.142 1.00 92.31 255 GLY A CA 1
ATOM 1923 C C . GLY A 1 255 ? -3.723 -7.315 23.455 1.00 92.31 255 GLY A C 1
ATOM 1924 O O . GLY A 1 255 ? -4.430 -8.273 23.765 1.00 92.31 255 GLY A O 1
ATOM 1925 N N . ALA A 1 256 ? -4.058 -6.467 22.478 1.00 97.75 256 ALA A N 1
ATOM 1926 C CA . ALA A 1 256 ? -5.281 -6.555 21.685 1.00 97.75 256 ALA A CA 1
ATOM 1927 C C . ALA A 1 256 ? -5.143 -7.412 20.411 1.00 97.75 256 ALA A C 1
ATOM 1929 O O . ALA A 1 256 ? -5.726 -7.097 19.373 1.00 97.75 256 ALA A O 1
ATOM 1930 N N . ASP A 1 257 ? -4.372 -8.500 20.479 1.00 98.25 257 ASP A N 1
ATOM 1931 C CA . ASP A 1 257 ? -4.147 -9.378 19.328 1.00 98.25 257 ASP A CA 1
ATOM 1932 C C . ASP A 1 257 ? -5.472 -9.938 18.786 1.00 98.25 257 ASP A C 1
ATOM 1934 O O . ASP A 1 257 ? -6.377 -10.311 19.541 1.00 98.25 257 ASP A O 1
ATOM 1938 N N . GLY A 1 258 ? -5.607 -9.992 17.463 1.00 97.94 258 GLY A N 1
ATOM 1939 C CA . GLY A 1 258 ? -6.818 -10.479 16.804 1.00 97.94 258 GLY A CA 1
ATOM 1940 C C . GLY A 1 258 ? -8.044 -9.573 16.961 1.00 97.94 258 GLY A C 1
ATOM 1941 O O . GLY A 1 258 ? -9.160 -10.036 16.722 1.00 97.94 258 GLY A O 1
ATOM 1942 N N . ALA A 1 259 ? -7.883 -8.318 17.399 1.00 98.56 259 ALA A N 1
ATOM 1943 C CA . ALA A 1 259 ? -8.985 -7.358 17.426 1.00 98.56 259 ALA A CA 1
ATOM 1944 C C . ALA A 1 259 ? -9.539 -7.102 16.013 1.00 98.56 259 ALA A C 1
ATOM 1946 O O . ALA A 1 259 ? -8.797 -7.118 15.032 1.00 98.56 259 ALA A O 1
ATOM 1947 N N . ALA A 1 260 ? -10.842 -6.839 15.908 1.00 98.75 260 ALA A N 1
ATOM 1948 C CA . ALA A 1 260 ? -11.509 -6.578 14.637 1.00 98.75 260 ALA A CA 1
ATOM 1949 C C . ALA A 1 260 ? -12.284 -5.256 14.663 1.00 98.75 260 ALA A C 1
ATOM 1951 O O . ALA A 1 260 ? -13.159 -5.046 15.500 1.00 98.75 260 ALA A O 1
ATOM 1952 N N . ILE A 1 261 ? -11.992 -4.385 13.703 1.00 98.88 261 ILE A N 1
ATOM 1953 C CA . ILE A 1 261 ? -12.634 -3.094 13.477 1.00 98.88 261 ILE A CA 1
ATOM 1954 C C . ILE A 1 261 ? -13.301 -3.190 12.112 1.00 98.88 261 ILE A C 1
ATOM 1956 O O . ILE A 1 261 ? -12.611 -3.216 11.089 1.00 98.88 261 ILE A O 1
ATOM 1960 N N . ARG A 1 262 ? -14.632 -3.295 12.075 1.00 98.50 262 ARG A N 1
ATOM 1961 C CA . ARG A 1 262 ? -15.338 -3.568 10.817 1.00 98.50 262 ARG A CA 1
ATOM 1962 C C . ARG A 1 262 ? -16.645 -2.828 10.615 1.00 98.50 262 ARG A C 1
ATOM 1964 O O . ARG A 1 262 ? -17.421 -2.684 11.548 1.00 98.50 262 ARG A O 1
ATOM 1971 N N . ASN A 1 263 ? -16.951 -2.465 9.373 1.00 98.62 263 ASN A N 1
ATOM 1972 C CA . ASN A 1 263 ? -18.203 -1.784 9.015 1.00 98.62 263 ASN A CA 1
ATOM 1973 C C . ASN A 1 263 ? -18.445 -0.503 9.838 1.00 98.62 263 ASN A C 1
ATOM 1975 O O . ASN A 1 263 ? -19.574 -0.235 10.250 1.00 98.62 263 ASN A O 1
ATOM 1979 N N . ASN A 1 264 ? -17.385 0.250 10.138 1.00 98.81 264 ASN A N 1
ATOM 1980 C CA . ASN A 1 264 ? -17.489 1.532 10.829 1.00 98.81 264 ASN A CA 1
ATOM 1981 C C . ASN A 1 264 ? -17.266 2.686 9.854 1.00 98.81 264 ASN A C 1
ATOM 1983 O O . ASN A 1 264 ? -16.520 2.565 8.881 1.00 98.81 264 ASN A O 1
ATOM 1987 N N . ARG A 1 265 ? -17.862 3.832 10.168 1.00 98.81 265 ARG A N 1
ATOM 1988 C CA . ARG A 1 265 ? -17.564 5.112 9.534 1.00 98.81 265 ARG A CA 1
ATOM 1989 C C . ARG A 1 265 ? -16.772 5.970 10.514 1.00 98.81 265 ARG A C 1
ATOM 1991 O O . ARG A 1 265 ? -17.305 6.374 11.540 1.00 98.81 265 ARG A O 1
ATOM 1998 N N . ILE A 1 266 ? -15.498 6.209 10.234 1.00 98.69 266 ILE A N 1
ATOM 1999 C CA . ILE A 1 266 ? -14.584 6.966 11.092 1.00 98.69 266 ILE A CA 1
ATOM 2000 C C . ILE A 1 266 ? -14.342 8.322 10.436 1.00 98.69 266 ILE A C 1
ATOM 2002 O O . ILE A 1 266 ? -13.791 8.379 9.340 1.00 98.69 266 ILE A O 1
ATOM 2006 N N . GLU A 1 267 ? -14.773 9.411 11.069 1.00 97.81 267 GLU A N 1
ATOM 2007 C CA . GLU A 1 267 ? -14.729 10.744 10.457 1.00 97.81 267 GLU A CA 1
ATOM 2008 C C . GLU A 1 267 ? -14.247 11.837 11.409 1.00 97.81 267 GLU A C 1
ATOM 2010 O O . GLU A 1 267 ? -14.448 11.773 12.622 1.00 97.81 267 GLU A O 1
ATOM 2015 N N . ASN A 1 268 ? -13.655 12.895 10.852 1.00 95.75 268 ASN A N 1
ATOM 2016 C CA . ASN A 1 268 ? -13.165 14.036 11.629 1.00 95.75 268 ASN A CA 1
ATOM 2017 C C . ASN A 1 268 ? -12.206 13.612 12.766 1.00 95.75 268 ASN A C 1
ATOM 2019 O O . ASN A 1 268 ? -12.240 14.137 13.884 1.00 95.75 268 ASN A O 1
ATOM 2023 N N . THR A 1 269 ? -11.351 12.633 12.481 1.00 95.75 269 THR A N 1
ATOM 2024 C CA . THR A 1 269 ? -10.283 12.152 13.365 1.00 95.75 269 THR A CA 1
ATOM 2025 C C . THR A 1 269 ? -8.930 12.471 12.740 1.00 95.75 269 THR A C 1
ATOM 2027 O O . THR A 1 269 ? -8.829 12.552 11.516 1.00 95.75 269 THR A O 1
ATOM 2030 N N . ASN A 1 270 ? -7.883 12.667 13.551 1.00 95.56 270 ASN A N 1
ATOM 2031 C CA . ASN A 1 270 ? -6.554 12.874 12.975 1.00 95.56 270 ASN A CA 1
ATOM 2032 C C . ASN A 1 270 ? -5.999 11.561 12.419 1.00 95.56 270 ASN A C 1
ATOM 2034 O O . ASN A 1 270 ? -5.585 11.517 11.268 1.00 95.56 270 ASN A O 1
ATOM 2038 N N . TYR A 1 271 ? -6.073 10.486 13.206 1.00 98.12 271 TYR A N 1
ATOM 2039 C CA . TYR A 1 271 ? -5.828 9.120 12.751 1.00 98.12 271 TYR A CA 1
ATOM 2040 C C . TYR A 1 271 ? -7.143 8.343 12.730 1.00 98.12 271 TYR A C 1
ATOM 2042 O O . TYR A 1 271 ? -7.920 8.446 13.678 1.00 98.12 271 TYR A O 1
ATOM 2050 N N . GLY A 1 272 ? -7.418 7.572 11.679 1.00 98.31 272 GLY A N 1
ATOM 2051 C CA . GLY A 1 272 ? -8.626 6.741 11.630 1.00 98.31 272 GLY A CA 1
ATOM 2052 C C . GLY A 1 272 ? -8.512 5.551 12.581 1.00 98.31 272 GLY A C 1
ATOM 2053 O O . GLY A 1 272 ? -9.157 5.515 13.631 1.00 98.31 272 GLY A O 1
ATOM 2054 N N . VAL A 1 273 ? -7.633 4.610 12.233 1.00 98.81 273 VAL A N 1
ATOM 2055 C CA . VAL A 1 273 ? -7.266 3.461 13.071 1.00 98.81 273 VAL A CA 1
ATOM 2056 C C . VAL A 1 273 ? -5.758 3.455 13.303 1.00 98.81 273 VAL A C 1
ATOM 2058 O O . VAL A 1 273 ? -4.981 3.419 12.353 1.00 98.81 273 VAL A O 1
ATOM 2061 N N . TRP A 1 274 ? -5.337 3.457 14.563 1.00 98.75 274 TRP A N 1
ATOM 2062 C CA . TRP A 1 274 ? -3.939 3.321 14.962 1.00 98.75 274 TRP A CA 1
ATOM 2063 C C . TRP A 1 274 ? -3.754 1.993 15.692 1.00 98.75 274 TRP A C 1
ATOM 2065 O O . TRP A 1 274 ? -4.299 1.802 16.774 1.00 98.75 274 TRP A O 1
ATOM 2075 N N . VAL A 1 275 ? -2.945 1.096 15.133 1.00 98.69 275 VAL A N 1
ATOM 2076 C CA . VAL A 1 275 ? -2.499 -0.146 15.774 1.00 98.69 275 VAL A CA 1
ATOM 2077 C C . VAL A 1 275 ? -1.036 -0.021 16.190 1.00 98.69 275 VAL A C 1
ATOM 2079 O O . VAL A 1 275 ? -0.184 0.336 15.377 1.00 98.69 275 VAL A O 1
ATOM 2082 N N . THR A 1 276 ? -0.740 -0.299 17.459 1.00 97.25 276 THR A N 1
ATOM 2083 C CA . THR A 1 276 ? 0.626 -0.285 17.997 1.00 97.25 276 THR A CA 1
ATOM 2084 C C . THR A 1 276 ? 0.898 -1.514 18.863 1.00 97.25 276 THR A C 1
ATOM 2086 O O . THR A 1 276 ? 0.345 -1.671 19.955 1.00 97.25 276 THR A O 1
ATOM 2089 N N . GLY A 1 277 ? 1.752 -2.409 18.362 1.00 94.19 277 GLY A N 1
ATOM 2090 C CA . GLY A 1 277 ? 2.210 -3.594 19.089 1.00 94.19 277 GLY A CA 1
ATOM 2091 C C . GLY A 1 277 ? 1.169 -4.706 19.261 1.00 94.19 277 GLY A C 1
ATOM 2092 O O . GLY A 1 277 ? 1.280 -5.462 20.229 1.00 94.19 277 GLY A O 1
ATOM 2093 N N . ALA A 1 278 ? 0.159 -4.778 18.388 1.00 97.06 278 ALA A N 1
ATOM 2094 C CA . ALA A 1 278 ? -0.882 -5.808 18.396 1.00 97.06 278 ALA A CA 1
ATOM 2095 C C . ALA A 1 278 ? -0.957 -6.518 17.038 1.00 97.06 278 ALA A C 1
ATOM 2097 O O . ALA A 1 278 ? -1.036 -5.870 15.994 1.00 97.06 278 ALA A O 1
ATOM 2098 N N . ASN A 1 279 ? -0.965 -7.847 17.065 1.00 98.00 279 ASN A N 1
ATOM 2099 C CA . ASN A 1 279 ? -0.842 -8.698 15.886 1.00 98.00 279 ASN A CA 1
ATOM 2100 C C . ASN A 1 279 ? -2.198 -9.236 15.420 1.00 98.00 279 ASN A C 1
ATOM 2102 O O . ASN A 1 279 ? -3.140 -9.375 16.202 1.00 98.00 279 ASN A O 1
ATOM 2106 N N . GLY A 1 280 ? -2.301 -9.578 14.137 1.00 97.88 280 GLY A N 1
ATOM 2107 C CA . GLY A 1 280 ? -3.495 -10.194 13.554 1.00 97.88 280 GLY A CA 1
ATOM 2108 C C . GLY A 1 280 ? -4.745 -9.312 13.606 1.00 97.88 280 GLY A C 1
ATOM 2109 O O . GLY A 1 280 ? -5.858 -9.832 13.582 1.00 97.88 280 GLY A O 1
ATOM 2110 N N . VAL A 1 281 ? -4.581 -7.991 13.730 1.00 98.69 281 VAL A N 1
ATOM 2111 C CA . VAL A 1 281 ? -5.700 -7.043 13.795 1.00 98.69 281 VAL A CA 1
ATOM 2112 C C . VAL A 1 281 ? -6.372 -6.944 12.427 1.00 98.69 281 VAL A C 1
ATOM 2114 O O . VAL A 1 281 ? -5.704 -6.732 11.416 1.00 98.69 281 VAL A O 1
ATOM 2117 N N . ALA A 1 282 ? -7.696 -7.072 12.398 1.00 98.81 282 ALA A N 1
ATOM 2118 C CA . ALA A 1 282 ? -8.505 -6.962 11.190 1.00 98.81 282 ALA A CA 1
ATOM 2119 C C . ALA A 1 282 ? -9.191 -5.590 11.120 1.00 98.81 282 ALA A C 1
ATOM 2121 O O . ALA A 1 282 ? -9.968 -5.226 11.998 1.00 98.81 282 ALA A O 1
ATOM 2122 N N . ILE A 1 283 ? -8.925 -4.836 10.059 1.00 98.94 283 ILE A N 1
ATOM 2123 C CA . ILE A 1 283 ? -9.515 -3.533 9.749 1.00 98.94 283 ILE A CA 1
ATOM 2124 C C . ILE A 1 283 ? -10.229 -3.698 8.411 1.00 98.94 283 ILE A C 1
ATOM 2126 O O . ILE A 1 283 ? -9.602 -3.647 7.352 1.00 98.94 283 ILE A O 1
ATOM 2130 N N . GLU A 1 284 ? -11.531 -3.968 8.451 1.00 98.81 284 GLU A N 1
ATOM 2131 C CA . GLU A 1 284 ? -12.277 -4.403 7.268 1.00 98.81 284 GLU A CA 1
ATOM 2132 C C . GLU A 1 284 ? -13.528 -3.572 6.991 1.00 98.81 284 GLU A C 1
ATOM 2134 O O . GLU A 1 284 ? -14.343 -3.351 7.884 1.00 98.81 284 GLU A O 1
ATOM 2139 N N . LYS A 1 285 ? -13.764 -3.199 5.729 1.00 98.75 285 LYS A N 1
ATOM 2140 C CA . LYS A 1 285 ? -15.023 -2.550 5.309 1.00 98.75 285 LYS A CA 1
ATOM 2141 C C . LYS A 1 285 ? -15.339 -1.259 6.070 1.00 98.75 285 LYS A C 1
ATOM 2143 O O . LYS A 1 285 ? -16.504 -0.958 6.321 1.00 98.75 285 LYS A O 1
ATOM 2148 N N . ASN A 1 286 ? -14.318 -0.518 6.491 1.00 98.88 286 ASN A N 1
ATOM 2149 C CA . ASN A 1 286 ? -14.506 0.776 7.136 1.00 98.88 286 ASN A CA 1
ATOM 2150 C C . ASN A 1 286 ? -14.436 1.904 6.104 1.00 98.88 286 ASN A C 1
ATOM 2152 O O . ASN A 1 286 ? -13.680 1.833 5.134 1.00 98.88 286 ASN A O 1
ATOM 2156 N N . GLU A 1 287 ? -15.191 2.967 6.348 1.00 98.88 287 GLU A N 1
ATOM 2157 C CA . GLU A 1 287 ? -15.055 4.244 5.652 1.00 98.88 287 GLU A CA 1
ATOM 2158 C C . GLU A 1 287 ? -14.305 5.212 6.573 1.00 98.88 287 GLU A C 1
ATOM 2160 O O . GLU A 1 287 ? -14.796 5.544 7.648 1.00 98.88 287 GLU A O 1
ATOM 2165 N N . ILE A 1 288 ? -13.104 5.636 6.182 1.00 98.75 288 ILE A N 1
ATOM 2166 C CA . ILE A 1 288 ? -12.217 6.490 6.975 1.00 98.75 288 ILE A CA 1
ATOM 2167 C C . ILE A 1 288 ? -12.034 7.821 6.249 1.00 98.75 288 ILE A C 1
ATOM 2169 O O . ILE A 1 288 ? -11.443 7.887 5.169 1.00 98.75 288 ILE A O 1
ATOM 2173 N N . LEU A 1 289 ? -12.536 8.887 6.863 1.00 98.00 289 LEU A N 1
ATOM 2174 C CA . LEU A 1 289 ? -12.567 10.235 6.312 1.00 98.00 289 LEU A CA 1
ATOM 2175 C C . LEU A 1 289 ? -11.743 11.166 7.206 1.00 98.00 289 LEU A C 1
ATOM 2177 O O . LEU A 1 289 ? -12.165 11.535 8.307 1.00 98.00 289 LEU A O 1
ATOM 2181 N N . GLY A 1 290 ? -10.554 11.530 6.727 1.00 92.75 290 GLY A N 1
ATOM 2182 C CA . GLY A 1 290 ? -9.677 12.470 7.418 1.00 92.75 290 GLY A CA 1
ATOM 2183 C C . GLY A 1 290 ? -10.195 13.915 7.390 1.00 92.75 290 GLY A C 1
ATOM 2184 O O . GLY A 1 290 ? -11.241 14.233 6.819 1.00 92.75 290 GLY A O 1
ATOM 2185 N N . LYS A 1 291 ? -9.442 14.814 8.028 1.00 91.81 291 LYS A N 1
ATOM 2186 C CA . LYS A 1 291 ? -9.748 16.250 8.126 1.00 91.81 291 LYS A CA 1
ATOM 2187 C C . LYS A 1 291 ? -9.354 16.988 6.843 1.00 91.81 291 LYS A C 1
ATOM 2189 O O . LYS A 1 291 ? -8.225 17.465 6.701 1.00 91.81 291 LYS A O 1
ATOM 2194 N N . LYS A 1 292 ? -10.285 17.060 5.888 1.00 91.06 292 LYS A N 1
ATOM 2195 C CA . LYS A 1 292 ? -10.085 17.669 4.559 1.00 91.06 292 LYS A CA 1
ATOM 2196 C C . LYS A 1 292 ? -9.645 19.138 4.619 1.00 91.06 292 LYS A C 1
ATOM 2198 O O . LYS A 1 292 ? -8.937 19.596 3.726 1.00 91.06 292 LYS A O 1
ATOM 2203 N N . GLU A 1 293 ? -10.074 19.868 5.638 1.00 92.38 293 GLU A N 1
ATOM 2204 C CA . GLU A 1 293 ? -9.772 21.282 5.861 1.00 92.38 293 GLU A CA 1
ATOM 2205 C C . GLU A 1 293 ? -8.312 21.555 6.238 1.00 92.38 293 GLU A C 1
ATOM 2207 O O . GLU A 1 293 ? -7.855 22.687 6.108 1.00 92.38 293 GLU A O 1
ATOM 2212 N N . LEU A 1 294 ? -7.580 20.535 6.693 1.00 92.00 294 LEU A N 1
ATOM 2213 C CA . LEU A 1 294 ? -6.167 20.659 7.028 1.00 92.00 294 LEU A CA 1
ATOM 2214 C C . LEU A 1 294 ? -5.291 20.461 5.795 1.00 92.00 294 LEU A C 1
ATOM 2216 O O . LEU A 1 294 ? -5.616 19.663 4.908 1.00 92.00 294 LEU A O 1
ATOM 2220 N N . ASP A 1 295 ? -4.130 21.108 5.798 1.00 90.38 295 ASP A N 1
ATOM 2221 C CA . ASP A 1 295 ? -3.046 20.773 4.881 1.00 90.38 295 ASP A CA 1
ATOM 2222 C C . ASP A 1 295 ? -2.606 19.320 5.073 1.00 90.38 295 ASP A C 1
ATOM 2224 O O . ASP A 1 295 ? -2.647 18.777 6.179 1.00 90.38 295 ASP A O 1
ATOM 2228 N N . VAL A 1 296 ? -2.146 18.689 3.991 1.00 88.94 296 VAL A N 1
ATOM 2229 C CA . VAL A 1 296 ? -1.804 17.257 3.969 1.00 88.94 296 VAL A CA 1
ATOM 2230 C C . VAL A 1 296 ? -0.798 16.875 5.061 1.00 88.94 296 VAL A C 1
ATOM 2232 O O . VAL A 1 296 ? -0.965 15.838 5.698 1.00 88.94 296 VAL A O 1
ATOM 2235 N N . GLU A 1 297 ? 0.201 17.719 5.331 1.00 86.69 297 GLU A N 1
ATOM 2236 C CA . GLU A 1 297 ? 1.230 17.453 6.350 1.00 86.69 297 GLU A CA 1
ATOM 2237 C C . GLU A 1 297 ? 0.710 17.544 7.793 1.00 86.69 297 GLU A C 1
ATOM 2239 O O . GLU A 1 297 ? 1.299 16.946 8.692 1.00 86.69 297 GLU A O 1
ATOM 2244 N N . ALA A 1 298 ? -0.391 18.268 8.019 1.00 89.06 298 ALA A N 1
ATOM 2245 C CA . ALA A 1 298 ? -1.007 18.427 9.335 1.00 89.06 298 ALA A CA 1
ATOM 2246 C C . ALA A 1 298 ? -2.020 17.318 9.667 1.00 89.06 298 ALA A C 1
ATOM 2248 O O . ALA A 1 298 ? -2.455 17.213 10.815 1.00 89.06 298 ALA A O 1
ATOM 2249 N N . ARG A 1 299 ? -2.411 16.509 8.675 1.00 94.12 299 ARG A N 1
ATOM 2250 C CA . ARG A 1 299 ? -3.313 15.365 8.851 1.00 94.12 299 ARG A CA 1
ATOM 2251 C C . ARG A 1 299 ? -2.559 14.176 9.455 1.00 94.12 299 ARG A C 1
ATOM 2253 O O . ARG A 1 299 ? -1.363 13.992 9.232 1.00 94.12 299 ARG A O 1
ATOM 2260 N N . GLY A 1 300 ? -3.274 13.311 10.164 1.00 95.88 300 GLY A N 1
ATOM 2261 C CA . GLY A 1 300 ? -2.796 11.970 10.490 1.00 95.88 300 GLY A CA 1
ATOM 2262 C C . GLY A 1 300 ? -3.139 10.957 9.393 1.00 95.88 300 GLY A C 1
ATOM 2263 O O . GLY A 1 300 ? -3.688 11.284 8.337 1.00 95.88 300 GLY A O 1
ATOM 2264 N N . ASN A 1 301 ? -2.753 9.708 9.631 1.00 98.25 301 ASN A N 1
ATOM 2265 C CA . ASN A 1 301 ? -2.930 8.620 8.672 1.00 98.25 301 ASN A CA 1
ATOM 2266 C C . ASN A 1 301 ? -4.327 7.993 8.803 1.00 98.25 301 ASN A C 1
ATOM 2268 O O . ASN A 1 301 ? -4.865 7.901 9.907 1.00 98.25 301 ASN A O 1
ATOM 2272 N N . GLY A 1 302 ? -4.892 7.493 7.704 1.00 98.31 302 GLY A N 1
ATOM 2273 C CA . GLY A 1 302 ? -6.172 6.783 7.739 1.00 98.31 302 GLY A CA 1
ATOM 2274 C C . GLY A 1 302 ? -6.066 5.511 8.579 1.00 98.31 302 GLY A C 1
ATOM 2275 O O . GLY A 1 302 ? -6.780 5.343 9.567 1.00 98.31 302 GLY A O 1
ATOM 2276 N N . VAL A 1 303 ? -5.100 4.660 8.240 1.00 98.81 303 VAL A N 1
ATOM 2277 C CA . VAL A 1 303 ? -4.680 3.503 9.034 1.00 98.81 303 VAL A CA 1
ATOM 2278 C C . VAL A 1 303 ? -3.180 3.600 9.302 1.00 98.81 303 VAL A C 1
ATOM 2280 O O . VAL A 1 303 ? -2.394 3.810 8.380 1.00 98.81 303 VAL A O 1
ATOM 2283 N N . LEU A 1 304 ? -2.777 3.441 10.560 1.00 98.69 304 LEU A N 1
ATOM 2284 C CA . LEU A 1 304 ? -1.382 3.372 10.988 1.00 98.69 304 LEU A CA 1
ATOM 2285 C C . LEU A 1 304 ? -1.144 2.028 11.671 1.00 98.69 304 LEU A C 1
ATOM 2287 O O . LEU A 1 304 ? -1.747 1.745 12.703 1.00 98.69 304 LEU A O 1
ATOM 2291 N N . LEU A 1 305 ? -0.257 1.221 11.101 1.00 98.62 305 LEU A N 1
ATOM 2292 C CA . LEU A 1 305 ? 0.188 -0.057 11.640 1.00 98.62 305 LEU A CA 1
ATOM 2293 C C . LEU A 1 305 ? 1.651 0.066 12.066 1.00 98.62 305 LEU A C 1
ATOM 2295 O O . LEU A 1 305 ? 2.518 0.312 11.232 1.00 98.62 305 LEU A O 1
ATOM 2299 N N . ASN A 1 306 ? 1.924 -0.086 13.358 1.00 97.00 306 ASN A N 1
ATOM 2300 C CA . ASN A 1 306 ? 3.282 -0.121 13.893 1.00 97.00 306 ASN A CA 1
ATOM 2301 C C . ASN A 1 306 ? 3.455 -1.388 14.732 1.00 97.00 306 ASN A C 1
ATOM 2303 O O . ASN A 1 306 ? 2.718 -1.580 15.705 1.00 97.00 306 ASN A O 1
ATOM 2307 N N . ALA A 1 307 ? 4.406 -2.247 14.354 1.00 95.56 307 ALA A N 1
ATOM 2308 C CA . ALA A 1 307 ? 4.618 -3.544 14.996 1.00 95.56 307 ALA A CA 1
ATOM 2309 C C . ALA A 1 307 ? 3.313 -4.361 15.089 1.00 95.56 307 ALA A C 1
ATOM 2311 O O . ALA A 1 307 ? 2.900 -4.770 16.176 1.00 95.56 307 ALA A O 1
ATOM 2312 N N . ALA A 1 308 ? 2.631 -4.516 13.949 1.00 96.75 308 ALA A N 1
ATOM 2313 C CA . ALA A 1 308 ? 1.313 -5.141 13.850 1.00 96.75 308 ALA A CA 1
ATOM 2314 C C . ALA A 1 308 ? 1.327 -6.332 12.881 1.00 96.75 308 ALA A C 1
ATOM 2316 O O . ALA A 1 308 ? 0.685 -6.315 11.827 1.00 96.75 308 ALA A O 1
ATOM 2317 N N . ASP A 1 309 ? 2.097 -7.364 13.220 1.00 97.75 309 ASP A N 1
ATOM 2318 C CA . ASP A 1 309 ? 2.344 -8.499 12.333 1.00 97.75 309 ASP A CA 1
ATOM 2319 C C . ASP A 1 309 ? 1.049 -9.242 11.992 1.00 97.75 309 ASP A C 1
ATOM 2321 O O . ASP A 1 309 ? 0.176 -9.451 12.839 1.00 97.75 309 ASP A O 1
ATOM 2325 N N . GLY A 1 310 ? 0.905 -9.642 10.731 1.00 97.56 310 GLY A N 1
ATOM 2326 C CA . GLY A 1 310 ? -0.285 -10.334 10.239 1.00 97.56 310 GLY A CA 1
ATOM 2327 C C . GLY A 1 310 ? -1.554 -9.476 10.205 1.00 97.56 310 GLY A C 1
ATOM 2328 O O . GLY A 1 310 ? -2.647 -10.030 10.079 1.00 97.56 310 GLY A O 1
ATOM 2329 N N . ALA A 1 311 ? -1.451 -8.149 10.344 1.00 98.44 311 ALA A N 1
ATOM 2330 C CA . ALA A 1 311 ? -2.603 -7.260 10.235 1.00 98.44 311 ALA A CA 1
ATOM 2331 C C . ALA A 1 311 ? -3.270 -7.358 8.854 1.00 98.44 311 ALA A C 1
ATOM 2333 O O . ALA A 1 311 ? -2.605 -7.463 7.820 1.00 98.44 311 ALA A O 1
ATOM 2334 N N . VAL A 1 312 ? -4.599 -7.282 8.837 1.00 98.88 312 VAL A N 1
ATOM 2335 C CA . VAL A 1 312 ? -5.419 -7.338 7.625 1.00 98.88 312 VAL A CA 1
ATOM 2336 C C . VAL A 1 312 ? -6.149 -6.013 7.467 1.00 98.88 312 VAL A C 1
ATOM 2338 O O . VAL A 1 312 ? -6.991 -5.669 8.287 1.00 98.88 312 VAL A O 1
ATOM 2341 N N . VAL A 1 313 ? -5.856 -5.276 6.400 1.00 98.88 313 VAL A N 1
ATOM 2342 C CA . VAL A 1 313 ? -6.527 -4.030 6.014 1.00 98.88 313 VAL A CA 1
ATOM 2343 C C . VAL A 1 313 ? -7.224 -4.282 4.686 1.00 98.88 313 VAL A C 1
ATOM 2345 O O . VAL A 1 313 ? -6.578 -4.316 3.639 1.00 98.88 313 VAL A O 1
ATOM 2348 N N . ARG A 1 314 ? -8.537 -4.520 4.716 1.00 98.81 314 ARG A N 1
ATOM 2349 C CA . ARG A 1 314 ? -9.256 -5.025 3.542 1.00 98.81 314 ARG A CA 1
ATOM 2350 C C . ARG A 1 314 ? -10.575 -4.321 3.266 1.00 98.81 314 ARG A C 1
ATOM 2352 O O . ARG A 1 314 ? -11.365 -4.103 4.178 1.00 98.81 314 ARG A O 1
ATOM 2359 N N . GLU A 1 315 ? -10.859 -4.042 1.994 1.00 98.81 315 GLU A N 1
ATOM 2360 C CA . GLU A 1 315 ? -12.141 -3.451 1.560 1.00 98.81 315 GLU A CA 1
ATOM 2361 C C . GLU A 1 315 ? -12.473 -2.115 2.256 1.00 98.81 315 GLU A C 1
ATOM 2363 O O . GLU A 1 315 ? -13.642 -1.776 2.418 1.00 98.81 315 GLU A O 1
ATOM 2368 N N . ASN A 1 316 ? -11.468 -1.346 2.690 1.00 98.88 316 ASN A N 1
ATOM 2369 C CA . ASN A 1 316 ? -11.693 -0.032 3.295 1.00 98.88 316 ASN A CA 1
ATOM 2370 C C . ASN A 1 316 ? -11.719 1.072 2.237 1.00 98.88 316 ASN A C 1
ATOM 2372 O O . ASN A 1 316 ? -11.015 1.011 1.227 1.00 98.88 316 ASN A O 1
ATOM 2376 N N . VAL A 1 317 ? -12.482 2.122 2.526 1.00 98.88 317 VAL A N 1
ATOM 2377 C CA . VAL A 1 317 ? -12.506 3.372 1.767 1.00 98.88 317 VAL A CA 1
ATOM 2378 C C . VAL A 1 317 ? -11.791 4.424 2.602 1.00 98.88 317 VAL A C 1
ATOM 2380 O O . VAL A 1 317 ? -12.273 4.776 3.672 1.00 98.88 317 VAL A O 1
ATOM 2383 N N . VAL A 1 318 ? -10.644 4.926 2.141 1.00 98.75 318 VAL A N 1
ATOM 2384 C CA . VAL A 1 318 ? -9.877 5.959 2.861 1.00 98.75 318 VAL A CA 1
ATOM 2385 C C . VAL A 1 318 ? -9.797 7.223 2.025 1.00 98.75 318 VAL A C 1
ATOM 2387 O O . VAL A 1 318 ? -9.454 7.170 0.842 1.00 98.75 318 VAL A O 1
ATOM 2390 N N . ARG A 1 319 ? -10.127 8.370 2.616 1.00 97.94 319 ARG A N 1
ATOM 2391 C CA . ARG A 1 319 ? -10.100 9.668 1.938 1.00 97.94 319 ARG A CA 1
ATOM 2392 C C . ARG A 1 319 ? -9.473 10.737 2.811 1.00 97.94 319 ARG A C 1
ATOM 2394 O O . ARG A 1 319 ? -9.591 10.703 4.035 1.00 97.94 319 ARG A O 1
ATOM 2401 N N . ASP A 1 320 ? -8.847 11.705 2.147 1.00 95.94 320 ASP A N 1
ATOM 2402 C CA . ASP A 1 320 ? -8.435 12.976 2.746 1.00 95.94 320 ASP A CA 1
ATOM 2403 C C . ASP A 1 320 ? -7.566 12.788 4.010 1.00 95.94 320 ASP A C 1
ATOM 2405 O O . ASP A 1 320 ? -7.696 13.519 4.988 1.00 95.94 320 ASP A O 1
ATOM 2409 N N . SER A 1 321 ? -6.674 11.791 3.990 1.00 96.12 321 SER A N 1
ATOM 2410 C CA . SER A 1 321 ? -5.704 11.489 5.055 1.00 96.12 321 SER A CA 1
ATOM 2411 C C . SER A 1 321 ? -4.305 11.986 4.667 1.00 96.12 321 SER A C 1
ATOM 2413 O O . SER A 1 321 ? -4.091 12.394 3.524 1.00 96.12 321 SER A O 1
ATOM 2415 N N . ARG A 1 322 ? -3.335 11.970 5.592 1.00 96.31 322 ARG A N 1
ATOM 2416 C CA . ARG A 1 322 ? -1.923 12.168 5.226 1.00 96.31 322 ARG A CA 1
ATOM 2417 C C . ARG A 1 322 ? -1.433 10.977 4.423 1.00 96.31 322 ARG A C 1
ATOM 2419 O O . ARG A 1 322 ? -1.313 11.093 3.217 1.00 96.31 322 ARG A O 1
ATOM 2426 N N . ASP A 1 323 ? -1.252 9.825 5.055 1.00 97.94 323 ASP A N 1
ATOM 2427 C CA . ASP A 1 323 ? -1.084 8.556 4.344 1.00 97.94 323 ASP A CA 1
ATOM 2428 C C . ASP A 1 323 ? -2.359 7.721 4.531 1.00 97.94 323 ASP A C 1
ATOM 2430 O O . ASP A 1 323 ? -2.945 7.717 5.615 1.00 97.94 323 ASP A O 1
ATOM 2434 N N . GLY A 1 324 ? -2.824 7.044 3.482 1.00 98.25 324 GLY A N 1
ATOM 2435 C CA . GLY A 1 324 ? -4.040 6.235 3.534 1.00 98.25 324 GLY A CA 1
ATOM 2436 C C . GLY A 1 324 ? -3.864 5.032 4.456 1.00 98.25 324 GLY A C 1
ATOM 2437 O O . GLY A 1 324 ? -4.544 4.927 5.475 1.00 98.25 324 GLY A O 1
ATOM 2438 N N . VAL A 1 325 ? -2.901 4.168 4.131 1.00 98.75 325 VAL A N 1
ATOM 2439 C CA . VAL A 1 325 ? -2.441 3.065 4.986 1.00 98.75 325 VAL A CA 1
ATOM 2440 C C . VAL A 1 325 ? -0.925 3.157 5.139 1.00 98.75 325 VAL A C 1
ATOM 2442 O O . VAL A 1 325 ? -0.192 3.019 4.163 1.00 98.75 325 VAL A O 1
ATOM 2445 N N . TYR A 1 326 ? -0.453 3.381 6.362 1.00 98.69 326 TYR A N 1
ATOM 2446 C CA . TYR A 1 326 ? 0.965 3.408 6.715 1.00 98.69 326 TYR A CA 1
ATOM 2447 C C . TYR A 1 326 ? 1.326 2.178 7.540 1.00 98.69 326 TYR A C 1
ATOM 2449 O O . TYR A 1 326 ? 0.636 1.876 8.516 1.00 98.69 326 TYR A O 1
ATOM 2457 N N . LEU A 1 327 ? 2.410 1.502 7.173 1.00 98.38 327 LEU A N 1
ATOM 2458 C CA . LEU A 1 327 ? 2.940 0.340 7.873 1.00 98.38 327 LEU A CA 1
ATOM 2459 C C . LEU A 1 327 ? 4.405 0.568 8.221 1.00 98.38 327 LEU A C 1
ATOM 2461 O O . LEU A 1 327 ? 5.202 0.928 7.357 1.00 98.38 327 LEU A O 1
ATOM 2465 N N . GLU A 1 328 ? 4.756 0.298 9.471 1.00 94.44 328 GLU A N 1
ATOM 2466 C CA . GLU A 1 328 ? 6.117 0.385 9.981 1.00 94.44 328 GLU A CA 1
ATOM 2467 C C . GLU A 1 328 ? 6.454 -0.862 10.798 1.00 94.44 328 GLU A C 1
ATOM 2469 O O . GLU A 1 328 ? 5.677 -1.259 11.673 1.00 94.44 328 GLU A O 1
ATOM 2474 N N . ILE A 1 329 ? 7.601 -1.485 10.501 1.00 94.00 329 ILE A N 1
ATOM 2475 C CA . ILE A 1 329 ? 8.125 -2.661 11.222 1.00 94.00 329 ILE A CA 1
ATOM 2476 C C . ILE A 1 329 ? 7.022 -3.722 11.360 1.00 94.00 329 ILE A C 1
ATOM 2478 O O . ILE A 1 329 ? 6.614 -4.095 12.455 1.00 94.00 329 ILE A O 1
ATOM 2482 N N . THR A 1 330 ? 6.435 -4.108 10.230 1.00 92.88 330 THR A N 1
ATOM 2483 C CA . THR A 1 330 ? 5.246 -4.965 10.189 1.00 92.88 330 THR A CA 1
ATOM 2484 C C . THR A 1 330 ? 5.427 -6.045 9.131 1.00 92.88 330 THR A C 1
ATOM 2486 O O . THR A 1 330 ? 5.697 -5.732 7.968 1.00 92.88 330 THR A O 1
ATOM 2489 N N . HIS A 1 331 ? 5.245 -7.302 9.529 1.00 96.94 331 HIS A N 1
ATOM 2490 C CA . HIS A 1 331 ? 5.498 -8.484 8.705 1.00 96.94 331 HIS A CA 1
ATOM 2491 C C . HIS A 1 331 ? 4.192 -9.216 8.381 1.00 96.94 331 HIS A C 1
ATOM 2493 O O . HIS A 1 331 ? 3.247 -9.202 9.172 1.00 96.94 331 HIS A O 1
ATOM 2499 N N . HIS A 1 332 ? 4.120 -9.868 7.219 1.00 97.38 332 HIS A N 1
ATOM 2500 C CA . HIS A 1 332 ? 2.959 -10.662 6.786 1.00 97.38 332 HIS A CA 1
ATOM 2501 C C . HIS A 1 332 ? 1.618 -9.902 6.750 1.00 97.38 332 HIS A C 1
ATOM 2503 O O . HIS A 1 332 ? 0.547 -10.509 6.829 1.00 97.38 332 HIS A O 1
ATOM 2509 N N . ALA A 1 333 ? 1.651 -8.571 6.640 1.00 98.06 333 ALA A N 1
ATOM 2510 C CA . ALA A 1 333 ? 0.436 -7.770 6.545 1.00 98.06 333 ALA A CA 1
ATOM 2511 C C . ALA A 1 333 ? -0.257 -7.956 5.192 1.00 98.06 333 ALA A C 1
ATOM 2513 O O . ALA A 1 333 ? 0.386 -8.097 4.153 1.00 98.06 333 ALA A O 1
ATOM 2514 N N . ARG A 1 334 ? -1.588 -7.900 5.202 1.00 98.81 334 ARG A N 1
ATOM 2515 C CA . ARG A 1 334 ? -2.431 -8.008 4.011 1.00 98.81 334 ARG A CA 1
ATOM 2516 C C . ARG A 1 334 ? -3.222 -6.723 3.828 1.00 98.81 334 ARG A C 1
ATOM 2518 O O . ARG A 1 334 ? -4.166 -6.473 4.569 1.00 98.81 334 ARG A O 1
ATOM 2525 N N . VAL A 1 335 ? -2.847 -5.915 2.848 1.00 98.88 335 VAL A N 1
ATOM 2526 C CA . VAL A 1 335 ? -3.527 -4.677 2.461 1.00 98.88 335 VAL A CA 1
ATOM 2527 C C . VAL A 1 335 ? -4.174 -4.899 1.100 1.00 98.88 335 VAL A C 1
ATOM 2529 O O . VAL A 1 335 ? -3.521 -4.786 0.063 1.00 98.88 335 VAL A O 1
ATOM 2532 N N . GLU A 1 336 ? -5.452 -5.271 1.097 1.00 98.75 336 GLU A N 1
ATOM 2533 C CA . GLU A 1 336 ? -6.116 -5.790 -0.100 1.00 98.75 336 GLU A CA 1
ATOM 2534 C C . GLU A 1 336 ? -7.442 -5.093 -0.407 1.00 98.75 336 GLU A C 1
ATOM 2536 O O . GLU A 1 336 ? -8.258 -4.866 0.486 1.00 98.75 336 GLU A O 1
ATOM 2541 N N . LYS A 1 337 ? -7.730 -4.834 -1.687 1.00 98.75 337 LYS A N 1
ATOM 2542 C CA . LYS A 1 337 ? -9.047 -4.327 -2.129 1.00 98.75 337 LYS A CA 1
ATOM 2543 C C . LYS A 1 337 ? -9.473 -3.011 -1.472 1.00 98.75 337 LYS A C 1
ATOM 2545 O O . LYS A 1 337 ? -10.668 -2.755 -1.333 1.00 98.75 337 LYS A O 1
ATOM 2550 N N . ASN A 1 338 ? -8.524 -2.190 -1.031 1.00 98.88 338 ASN A N 1
ATOM 2551 C CA . ASN A 1 338 ? -8.833 -0.878 -0.476 1.00 98.88 338 ASN A CA 1
ATOM 2552 C C . ASN A 1 338 ? -8.965 0.145 -1.604 1.00 98.88 338 ASN A C 1
ATOM 2554 O O . ASN A 1 338 ? -8.279 0.054 -2.622 1.00 98.88 338 ASN A O 1
ATOM 2558 N N . ASP A 1 339 ? -9.828 1.131 -1.399 1.00 98.81 339 ASP A N 1
ATOM 2559 C CA . ASP A 1 339 ? -9.992 2.267 -2.293 1.00 98.81 339 ASP A CA 1
ATOM 2560 C C . ASP A 1 339 ? -9.545 3.533 -1.567 1.00 98.81 339 ASP A C 1
ATOM 2562 O O . ASP A 1 339 ? -10.125 3.902 -0.544 1.00 98.81 339 ASP A O 1
ATOM 2566 N N . ILE A 1 340 ? -8.492 4.180 -2.058 1.00 98.69 340 ILE A N 1
ATOM 2567 C CA . ILE A 1 340 ? -7.788 5.241 -1.339 1.00 98.69 340 ILE A CA 1
ATOM 2568 C C . ILE A 1 340 ? -7.510 6.423 -2.276 1.00 98.69 340 ILE A C 1
ATOM 2570 O O . ILE A 1 340 ? -6.900 6.278 -3.339 1.00 98.69 340 ILE A O 1
ATOM 2574 N N . GLU A 1 341 ? -7.942 7.619 -1.871 1.00 96.94 341 GLU A N 1
ATOM 2575 C CA . GLU A 1 341 ? -7.805 8.832 -2.686 1.00 96.94 341 GLU A CA 1
ATOM 2576 C C . GLU A 1 341 ? -7.455 10.072 -1.859 1.00 96.94 341 GLU A C 1
ATOM 2578 O O . GLU A 1 341 ? -7.729 10.143 -0.654 1.00 96.94 341 GLU A O 1
ATOM 2583 N N . ARG A 1 342 ? -6.936 11.096 -2.555 1.00 93.94 342 ARG A N 1
ATOM 2584 C CA . ARG A 1 342 ? -6.656 12.443 -2.021 1.00 93.94 342 ARG A CA 1
ATOM 2585 C C . ARG A 1 342 ? -5.812 12.425 -0.745 1.00 93.94 342 ARG A C 1
ATOM 2587 O O . ARG A 1 342 ? -6.044 13.201 0.184 1.00 93.94 342 ARG A O 1
ATOM 2594 N N . SER A 1 343 ? -4.843 11.521 -0.714 1.00 94.81 343 SER A N 1
ATOM 2595 C CA . SER A 1 343 ? -3.842 11.397 0.340 1.00 94.81 343 SER A CA 1
ATOM 2596 C C . SER A 1 343 ? -2.448 11.676 -0.231 1.00 94.81 343 SER A C 1
ATOM 2598 O O . SER A 1 343 ? -2.259 11.725 -1.449 1.00 94.81 343 SER A O 1
ATOM 2600 N N . ARG A 1 344 ? -1.451 11.881 0.630 1.00 94.50 344 ARG A N 1
ATOM 2601 C CA . ARG A 1 344 ? -0.041 11.930 0.230 1.00 94.50 344 ARG A CA 1
ATOM 2602 C C . ARG A 1 344 ? 0.347 10.580 -0.357 1.00 94.50 344 ARG A C 1
ATOM 2604 O O . ARG A 1 344 ? 0.482 10.454 -1.568 1.00 94.50 344 ARG A O 1
ATOM 2611 N N . TYR A 1 345 ? 0.454 9.553 0.472 1.00 97.00 345 TYR A N 1
ATOM 2612 C CA . TYR A 1 345 ? 0.698 8.196 0.002 1.00 97.00 345 TYR A CA 1
ATOM 2613 C C . TYR A 1 345 ? -0.554 7.359 0.186 1.00 97.00 345 TYR A C 1
ATOM 2615 O O . TYR A 1 345 ? -1.175 7.397 1.246 1.00 97.00 345 TYR A O 1
ATOM 2623 N N . SER A 1 346 ? -0.939 6.602 -0.836 1.00 97.88 346 SER A N 1
ATOM 2624 C CA . SER A 1 346 ? -2.099 5.725 -0.731 1.00 97.88 346 SER A CA 1
ATOM 2625 C C . SER A 1 346 ? -1.805 4.570 0.227 1.00 97.88 346 SER A C 1
ATOM 2627 O O . SER A 1 346 ? -2.494 4.393 1.230 1.00 97.88 346 SER A O 1
ATOM 2629 N N . ILE A 1 347 ? -0.731 3.833 -0.053 1.00 98.69 347 ILE A N 1
ATOM 2630 C CA . ILE A 1 347 ? -0.167 2.800 0.818 1.00 98.69 347 ILE A CA 1
ATOM 2631 C C . ILE A 1 347 ? 1.325 3.092 0.951 1.00 98.69 347 ILE A C 1
ATOM 2633 O O . ILE A 1 347 ? 1.990 3.325 -0.057 1.00 98.69 347 ILE A O 1
ATOM 2637 N N . HIS A 1 348 ? 1.844 3.084 2.175 1.00 98.31 348 HIS A N 1
ATOM 2638 C CA . HIS A 1 348 ? 3.235 3.396 2.485 1.00 98.31 348 HIS A CA 1
ATOM 2639 C C . HIS A 1 348 ? 3.804 2.357 3.450 1.00 98.31 348 HIS A C 1
ATOM 2641 O O . HIS A 1 348 ? 3.297 2.204 4.560 1.00 98.31 348 HIS A O 1
ATOM 2647 N N . THR A 1 349 ? 4.851 1.651 3.027 1.00 97.94 349 THR A N 1
ATOM 2648 C CA . THR A 1 349 ? 5.559 0.667 3.854 1.00 97.94 349 THR A CA 1
ATOM 2649 C C . THR A 1 349 ? 6.933 1.174 4.262 1.00 97.94 349 THR A C 1
ATOM 2651 O O . THR A 1 349 ? 7.619 1.815 3.470 1.00 97.94 349 THR A O 1
ATOM 2654 N N . MET A 1 350 ? 7.337 0.851 5.489 1.00 95.06 350 MET A N 1
ATOM 2655 C CA . MET A 1 350 ? 8.651 1.147 6.049 1.00 95.06 350 MET A CA 1
ATOM 2656 C C . MET A 1 350 ? 9.134 -0.052 6.872 1.00 95.06 350 MET A C 1
ATOM 2658 O O . MET A 1 350 ? 8.601 -0.342 7.942 1.00 95.06 350 MET A O 1
ATOM 2662 N N . TRP A 1 351 ? 10.162 -0.746 6.379 1.00 92.31 351 TRP A N 1
ATOM 2663 C CA . TRP A 1 351 ? 10.723 -1.953 7.008 1.00 92.31 351 TRP A CA 1
ATOM 2664 C C . TRP A 1 351 ? 9.674 -3.062 7.172 1.00 92.31 351 TRP A C 1
ATOM 2666 O O . TRP A 1 351 ? 9.384 -3.512 8.279 1.00 92.31 351 TRP A O 1
ATOM 2676 N N . CYS A 1 352 ? 9.083 -3.479 6.053 1.00 93.50 352 CYS A N 1
ATOM 2677 C CA . CYS A 1 352 ? 8.068 -4.532 6.001 1.00 93.50 352 CYS A CA 1
ATOM 2678 C C . CYS A 1 352 ? 8.569 -5.738 5.201 1.00 93.50 352 CYS A C 1
ATOM 2680 O O . CYS A 1 352 ? 9.329 -5.586 4.244 1.00 93.50 352 CYS A O 1
ATOM 2682 N N . ASP A 1 353 ? 8.099 -6.942 5.521 1.00 94.38 353 ASP A N 1
ATOM 2683 C CA . ASP A 1 353 ? 8.354 -8.110 4.678 1.00 94.38 353 ASP A CA 1
ATOM 2684 C C . ASP A 1 353 ? 7.173 -9.076 4.590 1.00 94.38 353 ASP A C 1
ATOM 2686 O O . ASP A 1 353 ? 6.229 -9.023 5.385 1.00 94.38 353 ASP A O 1
ATOM 2690 N N . HIS A 1 354 ? 7.209 -9.897 3.535 1.00 97.69 354 HIS A N 1
ATOM 2691 C CA . HIS A 1 354 ? 6.193 -10.895 3.193 1.00 97.69 354 HIS A CA 1
ATOM 2692 C C . HIS A 1 354 ? 4.758 -10.344 3.188 1.00 97.69 354 HIS A C 1
ATOM 2694 O O . HIS A 1 354 ? 3.802 -11.052 3.503 1.00 97.69 354 HIS A O 1
ATOM 2700 N N . GLY A 1 355 ? 4.611 -9.059 2.851 1.00 97.50 355 GLY A N 1
ATOM 2701 C CA . GLY A 1 355 ? 3.330 -8.372 2.788 1.00 97.50 355 GLY A CA 1
ATOM 2702 C C . GLY A 1 355 ? 2.599 -8.629 1.473 1.00 97.50 355 GLY A C 1
ATOM 2703 O O . GLY A 1 355 ? 3.217 -8.867 0.436 1.00 97.50 355 GLY A O 1
ATOM 2704 N N . VAL A 1 356 ? 1.273 -8.538 1.512 1.00 98.81 356 VAL A N 1
ATOM 2705 C CA . VAL A 1 356 ? 0.383 -8.677 0.354 1.00 98.81 356 VAL A CA 1
ATOM 2706 C C . VAL A 1 356 ? -0.359 -7.361 0.147 1.00 98.81 356 VAL A C 1
ATOM 2708 O O . VAL A 1 356 ? -1.257 -7.032 0.914 1.00 98.81 356 VAL A O 1
ATOM 2711 N N . PHE A 1 357 ? -0.003 -6.613 -0.892 1.00 98.75 357 PHE A N 1
ATOM 2712 C CA . PHE A 1 357 ? -0.536 -5.291 -1.236 1.00 98.75 357 PHE A CA 1
ATOM 2713 C C . PHE A 1 357 ? -1.344 -5.366 -2.535 1.00 98.75 357 PHE A C 1
ATOM 2715 O O . PHE A 1 357 ? -1.033 -4.682 -3.511 1.00 98.75 357 PHE A O 1
ATOM 2722 N N . ASN A 1 358 ? -2.335 -6.257 -2.588 1.00 98.81 358 ASN A N 1
ATOM 2723 C CA . ASN A 1 358 ? -2.980 -6.654 -3.839 1.00 98.81 358 ASN A CA 1
ATOM 2724 C C . ASN A 1 358 ? -4.337 -5.971 -4.077 1.00 98.81 358 ASN A C 1
ATOM 2726 O O . ASN A 1 358 ? -5.090 -5.690 -3.148 1.00 98.81 358 ASN A O 1
ATOM 2730 N N . ASP A 1 359 ? -4.698 -5.791 -5.347 1.00 98.69 359 ASP A N 1
ATOM 2731 C CA . ASP A 1 359 ? -6.051 -5.413 -5.773 1.00 98.69 359 ASP A CA 1
ATOM 2732 C C . ASP A 1 359 ? -6.542 -4.054 -5.213 1.00 98.69 359 ASP A C 1
ATOM 2734 O O . ASP A 1 359 ? -7.745 -3.839 -5.074 1.00 98.69 359 ASP A O 1
ATOM 2738 N N . ASN A 1 360 ? -5.640 -3.122 -4.872 1.00 98.81 360 ASN A N 1
ATOM 2739 C CA . ASN A 1 360 ? -6.005 -1.803 -4.339 1.00 98.81 360 ASN A CA 1
ATOM 2740 C C . ASN A 1 360 ? -6.237 -0.774 -5.455 1.00 98.81 360 ASN A C 1
ATOM 2742 O O . ASN A 1 360 ? -5.517 -0.744 -6.458 1.00 98.81 360 ASN A O 1
ATOM 2746 N N . ARG A 1 361 ? -7.206 0.123 -5.243 1.00 98.44 361 ARG A N 1
ATOM 2747 C CA . ARG A 1 361 ? -7.467 1.292 -6.088 1.00 98.44 361 ARG A CA 1
ATOM 2748 C C . ARG A 1 361 ? -6.896 2.544 -5.426 1.00 98.44 361 ARG A C 1
ATOM 2750 O O . ARG A 1 361 ? -7.222 2.861 -4.287 1.00 98.44 361 ARG A O 1
ATOM 2757 N N . MET A 1 362 ? -6.036 3.248 -6.151 1.00 97.69 362 MET A N 1
ATOM 2758 C CA . MET A 1 362 ? -5.269 4.387 -5.655 1.00 97.69 362 MET A CA 1
ATOM 2759 C C . MET A 1 362 ? -5.353 5.510 -6.683 1.00 97.69 362 MET A C 1
ATOM 2761 O O . MET A 1 362 ? -4.767 5.410 -7.762 1.00 97.69 362 MET A O 1
ATOM 2765 N N . ALA A 1 363 ? -6.117 6.560 -6.384 1.00 94.50 363 ALA A N 1
ATOM 2766 C CA . ALA A 1 363 ? -6.389 7.610 -7.362 1.00 94.50 363 ALA A CA 1
ATOM 2767 C C . ALA A 1 363 ? -6.243 9.026 -6.799 1.00 94.50 363 ALA A C 1
ATOM 2769 O O . ALA A 1 363 ? -6.720 9.335 -5.707 1.00 94.50 363 ALA A O 1
ATOM 2770 N N . GLY A 1 364 ? -5.617 9.908 -7.584 1.00 91.75 364 GLY A N 1
ATOM 2771 C CA . GLY A 1 364 ? -5.482 11.325 -7.234 1.00 91.75 364 GLY A CA 1
ATOM 2772 C C . GLY A 1 364 ? -4.731 11.568 -5.920 1.00 91.75 364 GLY A C 1
ATOM 2773 O O . GLY A 1 364 ? -5.088 12.482 -5.175 1.00 91.75 364 GLY A O 1
ATOM 2774 N N . ASN A 1 365 ? -3.745 10.726 -5.602 1.00 94.44 365 ASN A N 1
ATOM 2775 C CA . ASN A 1 365 ? -2.843 10.906 -4.463 1.00 94.44 365 ASN A CA 1
ATOM 2776 C C . ASN A 1 365 ? -1.557 11.629 -4.904 1.00 94.44 365 ASN A C 1
ATOM 2778 O O . ASN A 1 365 ? -1.344 11.858 -6.098 1.00 94.44 365 ASN A O 1
ATOM 2782 N N . LEU A 1 366 ? -0.662 11.969 -3.967 1.00 92.88 366 LEU A N 1
ATOM 2783 C CA . LEU A 1 366 ? 0.705 12.350 -4.346 1.00 92.88 366 LEU A CA 1
ATOM 2784 C C . LEU A 1 366 ? 1.412 11.123 -4.947 1.00 92.88 366 LEU A C 1
ATOM 2786 O O . LEU A 1 366 ? 1.797 11.158 -6.112 1.00 92.88 366 LEU A O 1
ATOM 2790 N N . VAL A 1 367 ? 1.462 10.015 -4.203 1.00 95.81 367 VAL A N 1
ATOM 2791 C CA . VAL A 1 367 ? 1.932 8.696 -4.656 1.00 95.81 367 VAL A CA 1
ATOM 2792 C C . VAL A 1 367 ? 0.830 7.664 -4.463 1.00 95.81 367 VAL A C 1
ATOM 2794 O O . VAL A 1 367 ? 0.164 7.655 -3.427 1.00 95.81 367 VAL A O 1
ATOM 2797 N N . GLY A 1 368 ? 0.681 6.755 -5.427 1.00 97.44 368 GLY A N 1
ATOM 2798 C CA . GLY A 1 368 ? -0.161 5.572 -5.270 1.00 97.44 368 GLY A CA 1
ATOM 2799 C C . GLY A 1 368 ? 0.424 4.607 -4.237 1.00 97.44 368 GLY A C 1
ATOM 2800 O O . GLY A 1 368 ? 0.169 4.723 -3.040 1.00 97.44 368 GLY A O 1
ATOM 2801 N N . LEU A 1 369 ? 1.240 3.659 -4.688 1.00 98.38 369 LEU A N 1
ATOM 2802 C CA . LEU A 1 369 ? 1.841 2.651 -3.816 1.00 98.38 369 LEU A CA 1
ATOM 2803 C C . LEU A 1 369 ? 3.317 2.961 -3.552 1.00 98.38 369 LEU A C 1
ATOM 2805 O O . LEU A 1 369 ? 4.125 2.952 -4.480 1.00 98.38 369 LEU A O 1
ATOM 2809 N N . ALA A 1 370 ? 3.671 3.198 -2.291 1.00 98.19 370 ALA A N 1
ATOM 2810 C CA . ALA A 1 370 ? 5.038 3.410 -1.841 1.00 98.19 370 ALA A CA 1
ATOM 2811 C C . ALA A 1 370 ? 5.573 2.206 -1.063 1.00 98.19 370 ALA A C 1
ATOM 2813 O O . ALA A 1 370 ? 5.327 2.060 0.133 1.00 98.19 370 ALA A O 1
ATOM 2814 N N . LEU A 1 371 ? 6.333 1.363 -1.762 1.00 97.81 371 LEU A N 1
ATOM 2815 C CA . LEU A 1 371 ? 7.063 0.240 -1.188 1.00 97.81 371 LEU A CA 1
ATOM 2816 C C . LEU A 1 371 ? 8.475 0.699 -0.831 1.00 97.81 371 LEU A C 1
ATOM 2818 O O . LEU A 1 371 ? 9.321 0.851 -1.718 1.00 97.81 371 LEU A O 1
ATOM 2822 N N . MET A 1 372 ? 8.736 0.939 0.453 1.00 95.25 372 MET A N 1
ATOM 2823 C CA . MET A 1 372 ? 10.063 1.331 0.926 1.00 95.25 372 MET A CA 1
ATOM 2824 C C . MET A 1 372 ? 10.599 0.308 1.922 1.00 95.25 372 MET A C 1
ATOM 2826 O O . MET A 1 372 ? 9.894 -0.140 2.827 1.00 95.25 372 MET A O 1
ATOM 2830 N N . TYR A 1 373 ? 11.859 -0.093 1.740 1.00 93.44 373 TYR A N 1
ATOM 2831 C CA . TYR A 1 373 ? 12.529 -1.073 2.601 1.00 93.44 373 TYR A CA 1
ATOM 2832 C C . TYR A 1 373 ? 11.704 -2.361 2.749 1.00 93.44 373 TYR A C 1
ATOM 2834 O O . TYR A 1 373 ? 11.402 -2.795 3.860 1.00 93.44 373 TYR A O 1
ATOM 2842 N N . THR A 1 374 ? 11.264 -2.917 1.616 1.00 94.50 374 THR A N 1
ATOM 2843 C CA . THR A 1 374 ? 10.316 -4.039 1.579 1.00 94.50 374 THR A CA 1
ATOM 2844 C C . THR A 1 374 ? 10.935 -5.292 0.962 1.00 94.50 374 THR A C 1
ATOM 2846 O O . THR A 1 374 ? 11.629 -5.213 -0.051 1.00 94.50 374 THR A O 1
ATOM 2849 N N . LYS A 1 375 ? 10.684 -6.468 1.546 1.00 95.75 375 LYS A N 1
ATOM 2850 C CA . LYS A 1 375 ? 11.247 -7.743 1.068 1.00 95.75 375 LYS A CA 1
ATOM 2851 C C . LYS A 1 375 ? 10.181 -8.822 0.895 1.00 95.75 375 LYS A C 1
ATOM 2853 O O . LYS A 1 375 ? 9.224 -8.871 1.664 1.00 95.75 375 LYS A O 1
ATOM 2858 N N . GLY A 1 376 ? 10.359 -9.707 -0.088 1.00 97.19 376 GLY A N 1
ATOM 2859 C CA . GLY A 1 376 ? 9.561 -10.936 -0.203 1.00 97.19 376 GLY A CA 1
ATOM 2860 C C . GLY A 1 376 ? 8.061 -10.693 -0.372 1.00 97.19 376 GLY A C 1
ATOM 2861 O O . GLY A 1 376 ? 7.269 -11.532 0.034 1.00 97.19 376 GLY A O 1
ATOM 2862 N N . SER A 1 377 ? 7.666 -9.515 -0.862 1.00 98.31 377 SER A N 1
ATOM 2863 C CA . SER A 1 377 ? 6.281 -9.042 -0.814 1.00 98.31 377 SER A CA 1
ATOM 2864 C C . SER A 1 377 ? 5.612 -9.060 -2.185 1.00 98.31 377 SER A C 1
ATOM 2866 O O . SER A 1 377 ? 6.265 -9.109 -3.230 1.00 98.31 377 SER A O 1
ATOM 2868 N N . GLU A 1 378 ? 4.289 -8.979 -2.180 1.00 98.75 378 GLU A N 1
ATOM 2869 C CA . GLU A 1 378 ? 3.455 -8.950 -3.373 1.00 98.75 378 GLU A CA 1
ATOM 2870 C C . GLU A 1 378 ? 2.745 -7.608 -3.515 1.00 98.75 378 GLU A C 1
ATOM 2872 O O . GLU A 1 378 ? 2.127 -7.130 -2.570 1.00 98.75 378 GLU A O 1
ATOM 2877 N N . ALA A 1 379 ? 2.783 -7.019 -4.704 1.00 98.62 379 ALA A N 1
ATOM 2878 C CA . ALA A 1 379 ? 2.046 -5.811 -5.048 1.00 98.62 379 ALA A CA 1
ATOM 2879 C C . ALA A 1 379 ? 1.388 -5.994 -6.415 1.00 98.62 379 ALA A C 1
ATOM 2881 O O . ALA A 1 379 ? 1.844 -5.468 -7.431 1.00 98.62 379 ALA A O 1
ATOM 2882 N N . ASN A 1 380 ? 0.326 -6.794 -6.436 1.00 98.81 380 ASN A N 1
ATOM 2883 C CA . ASN A 1 380 ? -0.274 -7.304 -7.659 1.00 98.81 380 ASN A CA 1
ATOM 2884 C C . ASN A 1 380 ? -1.659 -6.711 -7.929 1.00 98.81 380 ASN A C 1
ATOM 2886 O O . ASN A 1 380 ? -2.442 -6.483 -7.008 1.00 98.81 380 ASN A O 1
ATOM 2890 N N . ARG A 1 381 ? -2.000 -6.557 -9.214 1.00 98.56 381 ARG A N 1
ATOM 2891 C CA . ARG A 1 381 ? -3.337 -6.159 -9.698 1.00 98.56 381 ARG A CA 1
ATOM 2892 C C . ARG A 1 381 ? -3.850 -4.844 -9.108 1.00 98.56 381 ARG A C 1
ATOM 2894 O O . ARG A 1 381 ? -5.053 -4.630 -8.988 1.00 98.56 381 ARG A O 1
ATOM 2901 N N . ASN A 1 382 ? -2.941 -3.947 -8.742 1.00 98.75 382 ASN A N 1
ATOM 2902 C CA . ASN A 1 382 ? -3.304 -2.630 -8.252 1.00 98.75 382 ASN A CA 1
ATOM 2903 C C . ASN A 1 382 ? -3.640 -1.682 -9.402 1.00 98.75 382 ASN A C 1
ATOM 2905 O O . ASN A 1 382 ? -3.022 -1.730 -10.465 1.00 98.75 382 ASN A O 1
ATOM 2909 N N . VAL A 1 383 ? -4.573 -0.768 -9.156 1.00 98.00 383 VAL A N 1
ATOM 2910 C CA . VAL A 1 383 ? -4.965 0.286 -10.095 1.00 98.00 383 VAL A CA 1
ATOM 2911 C C . VAL A 1 383 ? -4.527 1.628 -9.521 1.00 98.00 383 VAL A C 1
ATOM 2913 O O . VAL A 1 383 ? -5.105 2.107 -8.549 1.00 98.00 383 VAL A O 1
ATOM 2916 N N . SER A 1 384 ? -3.495 2.225 -10.117 1.00 97.31 384 SER A N 1
ATOM 2917 C CA . SER A 1 384 ? -2.874 3.474 -9.673 1.00 97.31 384 SER A CA 1
ATOM 2918 C C . SER A 1 384 ? -2.983 4.548 -10.757 1.00 97.31 384 SER A C 1
ATOM 2920 O O . SER A 1 384 ? -2.267 4.512 -11.766 1.00 97.31 384 SER A O 1
ATOM 2922 N N . VAL A 1 385 ? -3.922 5.482 -10.577 1.00 95.38 385 VAL A N 1
ATOM 2923 C CA . VAL A 1 385 ? -4.369 6.390 -11.644 1.00 95.38 385 VAL A CA 1
ATOM 2924 C C . VAL A 1 385 ? -4.296 7.854 -11.228 1.00 95.38 385 VAL A C 1
ATOM 2926 O O . VAL A 1 385 ? -4.882 8.261 -10.225 1.00 95.38 385 VAL A O 1
ATOM 2929 N N . GLY A 1 386 ? -3.654 8.677 -12.057 1.00 92.31 386 GLY A N 1
ATOM 2930 C CA . GLY A 1 386 ? -3.704 10.131 -11.912 1.00 92.31 386 GLY A CA 1
ATOM 2931 C C . GLY A 1 386 ? -3.023 10.658 -10.650 1.00 92.31 386 GLY A C 1
ATOM 2932 O O . GLY A 1 386 ? -3.451 11.687 -10.129 1.00 92.31 386 GLY A O 1
ATOM 2933 N N . ASN A 1 387 ? -2.020 9.954 -10.117 1.00 92.19 387 ASN A N 1
ATOM 2934 C CA . ASN A 1 387 ? -1.255 10.450 -8.977 1.00 92.19 387 ASN A CA 1
ATOM 2935 C C . ASN A 1 387 ? -0.252 11.515 -9.435 1.00 92.19 387 ASN A C 1
ATOM 2937 O O . ASN A 1 387 ? 0.350 11.411 -10.508 1.00 92.19 387 ASN A O 1
ATOM 2941 N N . SER A 1 388 ? -0.054 12.537 -8.606 1.00 89.88 388 SER A N 1
ATOM 2942 C CA . SER A 1 388 ? 0.755 13.709 -8.957 1.00 89.88 388 SER A CA 1
ATOM 2943 C C . SER A 1 388 ? 2.235 13.375 -9.171 1.00 89.88 388 SER A C 1
ATOM 2945 O O . SER A 1 388 ? 2.918 14.082 -9.911 1.00 89.88 388 SER A O 1
ATOM 2947 N N . THR A 1 389 ? 2.748 12.297 -8.567 1.00 89.00 389 THR A N 1
ATOM 2948 C CA . THR A 1 389 ? 4.135 11.848 -8.739 1.00 89.00 389 THR A CA 1
ATOM 2949 C C . THR A 1 389 ? 4.214 10.412 -9.262 1.00 89.00 389 THR A C 1
ATOM 2951 O O . THR A 1 389 ? 4.255 10.213 -10.475 1.00 89.00 389 THR A O 1
ATOM 2954 N N . GLN A 1 390 ? 4.274 9.401 -8.397 1.00 92.81 390 GLN A N 1
ATOM 2955 C CA . GLN A 1 390 ? 4.500 8.010 -8.794 1.00 92.81 390 GLN A CA 1
ATOM 2956 C C . GLN A 1 390 ? 3.211 7.185 -8.711 1.00 92.81 390 GLN A C 1
ATOM 2958 O O . GLN A 1 390 ? 2.476 7.271 -7.727 1.00 92.81 390 GLN A O 1
ATOM 2963 N N . GLY A 1 391 ? 2.974 6.329 -9.708 1.00 96.56 391 GLY A N 1
ATOM 2964 C CA . GLY A 1 391 ? 1.963 5.277 -9.616 1.00 96.56 391 GLY A CA 1
ATOM 2965 C C . GLY A 1 391 ? 2.382 4.214 -8.598 1.00 96.56 391 GLY A C 1
ATOM 2966 O O . GLY A 1 391 ? 1.646 3.932 -7.649 1.00 96.56 391 GLY A O 1
ATOM 2967 N N . VAL A 1 392 ? 3.595 3.685 -8.771 1.00 98.50 392 VAL A N 1
ATOM 2968 C CA . VAL A 1 392 ? 4.299 2.823 -7.813 1.00 98.50 392 VAL A CA 1
ATOM 2969 C C . VAL A 1 392 ? 5.721 3.346 -7.626 1.00 98.50 392 VAL A C 1
ATOM 2971 O O . VAL A 1 392 ? 6.420 3.641 -8.598 1.00 98.50 392 VAL A O 1
ATOM 2974 N N . VAL A 1 393 ? 6.171 3.433 -6.378 1.00 97.19 393 VAL A N 1
ATOM 2975 C CA . VAL A 1 393 ? 7.571 3.669 -6.024 1.00 97.19 393 VAL A CA 1
ATOM 2976 C C . VAL A 1 393 ? 8.106 2.490 -5.223 1.00 97.19 393 VAL A C 1
ATOM 2978 O O . VAL A 1 393 ? 7.509 2.079 -4.234 1.00 97.19 393 VAL A O 1
ATOM 2981 N N . ALA A 1 394 ? 9.235 1.957 -5.677 1.00 97.69 394 ALA A N 1
ATOM 2982 C CA . ALA A 1 394 ? 9.950 0.842 -5.089 1.00 97.69 394 ALA A CA 1
ATOM 2983 C C . ALA A 1 394 ? 11.351 1.319 -4.698 1.00 97.69 394 ALA A C 1
ATOM 2985 O O . ALA A 1 394 ? 12.224 1.509 -5.550 1.00 97.69 394 ALA A O 1
ATOM 2986 N N . ILE A 1 395 ? 11.551 1.562 -3.407 1.00 95.44 395 ILE A N 1
ATOM 2987 C CA . ILE A 1 395 ? 12.830 1.990 -2.843 1.00 95.44 395 ILE A CA 1
ATOM 2988 C C . ILE A 1 395 ? 13.351 0.864 -1.969 1.00 95.44 395 ILE A C 1
ATOM 2990 O O . ILE A 1 395 ? 12.754 0.536 -0.946 1.00 95.44 395 ILE A O 1
ATOM 2994 N N . GLN A 1 396 ? 14.487 0.290 -2.358 1.00 93.06 396 GLN A N 1
ATOM 2995 C CA . GLN A 1 396 ? 15.090 -0.835 -1.642 1.00 93.06 396 GLN A CA 1
ATOM 2996 C C . GLN A 1 396 ? 14.120 -2.008 -1.479 1.00 93.06 396 GLN A C 1
ATOM 2998 O O . GLN A 1 396 ? 13.985 -2.581 -0.398 1.00 93.06 396 GLN A O 1
ATOM 3003 N N . VAL A 1 397 ? 13.432 -2.341 -2.574 1.00 96.94 397 VAL A N 1
ATOM 3004 C CA . VAL A 1 397 ? 12.546 -3.497 -2.654 1.00 96.94 397 VAL A CA 1
ATOM 3005 C C . VAL A 1 397 ? 13.324 -4.690 -3.194 1.00 96.94 397 VAL A C 1
ATOM 3007 O O . VAL A 1 397 ? 14.011 -4.580 -4.212 1.00 96.94 397 VAL A O 1
ATOM 3010 N N . VAL A 1 398 ? 13.248 -5.824 -2.500 1.00 95.56 398 VAL A N 1
ATOM 3011 C CA . VAL A 1 398 ? 14.061 -7.006 -2.815 1.00 95.56 398 VAL A CA 1
ATOM 3012 C C . VAL A 1 398 ? 13.203 -8.261 -2.882 1.00 95.56 398 VAL A C 1
ATOM 3014 O O . VAL A 1 398 ? 12.367 -8.487 -2.001 1.00 95.56 398 VAL A O 1
ATOM 3017 N N . ARG A 1 399 ? 13.439 -9.118 -3.887 1.00 97.06 399 ARG A N 1
ATOM 3018 C CA . ARG A 1 399 ? 12.768 -10.430 -4.029 1.00 97.06 399 ARG A CA 1
ATOM 3019 C C . ARG A 1 399 ? 11.244 -10.342 -3.934 1.00 97.06 399 ARG A C 1
ATOM 3021 O O . ARG A 1 399 ? 10.608 -11.177 -3.303 1.00 97.06 399 ARG A O 1
ATOM 3028 N N . SER A 1 400 ? 10.676 -9.284 -4.492 1.00 98.38 400 SER A N 1
ATOM 3029 C CA . SER A 1 400 ? 9.243 -9.003 -4.448 1.00 98.38 400 SER A CA 1
ATOM 3030 C C . SER A 1 400 ? 8.651 -9.044 -5.852 1.00 98.38 400 SER A C 1
ATOM 3032 O O . SER A 1 400 ? 9.373 -9.079 -6.851 1.00 98.38 400 SER A O 1
ATOM 3034 N N . GLN A 1 401 ? 7.327 -9.038 -5.941 1.00 98.50 401 GLN A N 1
ATOM 3035 C CA . GLN A 1 401 ? 6.627 -9.102 -7.218 1.00 98.50 401 GLN A CA 1
ATOM 3036 C C . GLN A 1 401 ? 5.626 -7.964 -7.391 1.00 98.50 401 GLN A C 1
ATOM 3038 O O . GLN A 1 401 ? 4.940 -7.568 -6.452 1.00 98.50 401 GLN A O 1
ATOM 3043 N N . MET A 1 402 ? 5.561 -7.446 -8.614 1.00 98.62 402 MET A N 1
ATOM 3044 C CA . MET A 1 402 ? 4.655 -6.392 -9.055 1.00 98.62 402 MET A CA 1
ATOM 3045 C C . MET A 1 402 ? 4.016 -6.843 -10.364 1.00 98.62 402 MET A C 1
ATOM 3047 O O . MET A 1 402 ? 4.548 -6.587 -11.446 1.00 98.62 402 MET A O 1
ATOM 3051 N N . ILE A 1 403 ? 2.912 -7.581 -10.260 1.00 98.69 403 ILE A N 1
ATOM 3052 C CA . ILE A 1 403 ? 2.309 -8.283 -11.396 1.00 98.69 403 ILE A CA 1
ATOM 3053 C C . ILE A 1 403 ? 0.901 -7.768 -11.678 1.00 98.69 403 ILE A C 1
ATOM 3055 O O . ILE A 1 403 ? 0.086 -7.652 -10.763 1.00 98.69 403 ILE A O 1
ATOM 3059 N N . GLY A 1 404 ? 0.561 -7.520 -12.943 1.00 98.38 404 GLY A N 1
ATOM 3060 C CA . GLY A 1 404 ? -0.826 -7.215 -13.311 1.00 98.38 404 GLY A CA 1
ATOM 3061 C C . GLY A 1 404 ? -1.297 -5.805 -12.947 1.00 98.38 404 GLY A C 1
ATOM 3062 O O . GLY A 1 404 ? -2.502 -5.563 -12.934 1.00 98.38 404 GLY A O 1
ATOM 3063 N N . ASN A 1 405 ? -0.399 -4.885 -12.590 1.00 98.75 405 ASN A N 1
ATOM 3064 C CA . ASN A 1 405 ? -0.768 -3.539 -12.155 1.00 98.75 405 ASN A CA 1
ATOM 3065 C C . ASN A 1 405 ? -1.123 -2.628 -13.336 1.00 98.75 405 ASN A C 1
ATOM 3067 O O . ASN A 1 405 ? -0.555 -2.731 -14.423 1.00 98.75 405 ASN A O 1
ATOM 3071 N N . VAL A 1 406 ? -2.028 -1.686 -13.087 1.00 98.25 406 VAL A N 1
ATOM 3072 C CA . VAL A 1 406 ? -2.487 -0.665 -14.030 1.00 98.25 406 VAL A CA 1
ATOM 3073 C C . VAL A 1 406 ? -2.015 0.700 -13.538 1.00 98.25 406 VAL A C 1
ATOM 3075 O O . VAL A 1 406 ? -2.547 1.229 -12.563 1.00 98.25 406 VAL A O 1
ATOM 3078 N N . LEU A 1 407 ? -1.008 1.269 -14.201 1.00 97.81 407 LEU A N 1
ATOM 3079 C CA . LEU A 1 407 ? -0.341 2.518 -13.822 1.00 97.81 407 LEU A CA 1
ATOM 3080 C C . LEU A 1 407 ? -0.578 3.569 -14.914 1.00 97.81 407 LEU A C 1
ATOM 3082 O O . LEU A 1 407 ? 0.132 3.594 -15.926 1.00 97.81 407 LEU A O 1
ATOM 3086 N N . ILE A 1 408 ? -1.602 4.412 -14.734 1.00 96.31 408 ILE A N 1
ATOM 3087 C CA . ILE A 1 408 ? -2.084 5.325 -15.784 1.00 96.31 408 ILE A CA 1
ATOM 3088 C C . ILE A 1 408 ? -2.045 6.787 -15.347 1.00 96.31 408 ILE A C 1
ATOM 3090 O O . ILE A 1 408 ? -2.564 7.140 -14.291 1.00 96.31 408 ILE A O 1
ATOM 3094 N N . GLY A 1 409 ? -1.512 7.666 -16.199 1.00 93.25 409 GLY A N 1
ATOM 3095 C CA . GLY A 1 409 ? -1.658 9.112 -16.005 1.00 93.25 409 GLY A CA 1
ATOM 3096 C C . GLY A 1 409 ? -0.908 9.660 -14.790 1.00 93.25 409 GLY A C 1
ATOM 3097 O O . GLY A 1 409 ? -1.329 10.665 -14.226 1.00 93.25 409 GLY A O 1
ATOM 3098 N N . ASN A 1 410 ? 0.180 9.013 -14.372 1.00 93.00 410 ASN A N 1
ATOM 3099 C CA . ASN A 1 410 ? 1.066 9.485 -13.308 1.00 93.00 410 ASN A CA 1
ATOM 3100 C C . ASN A 1 410 ? 2.276 10.225 -13.909 1.00 93.00 410 ASN A C 1
ATOM 3102 O O . ASN A 1 410 ? 2.620 10.027 -15.077 1.00 93.00 410 ASN A O 1
ATOM 3106 N N . THR A 1 411 ? 2.983 11.032 -13.113 1.00 87.94 411 THR A N 1
ATOM 3107 C CA . THR A 1 411 ? 4.257 11.627 -13.567 1.00 87.94 411 THR A CA 1
ATOM 3108 C C . THR A 1 411 ? 5.285 10.533 -13.874 1.00 87.94 411 THR A C 1
ATOM 3110 O O . THR A 1 411 ? 5.924 10.538 -14.925 1.00 87.94 411 THR A O 1
ATOM 3113 N N . LYS A 1 412 ? 5.424 9.550 -12.982 1.00 91.38 412 LYS A N 1
ATOM 3114 C CA . LYS A 1 412 ? 6.190 8.319 -13.205 1.00 91.38 412 LYS A CA 1
ATOM 3115 C C . LYS A 1 412 ? 5.249 7.136 -12.992 1.00 91.38 412 LYS A C 1
ATOM 3117 O O . LYS A 1 412 ? 4.632 7.049 -11.934 1.00 91.38 412 LYS A O 1
ATOM 3122 N N . GLY A 1 413 ? 5.137 6.227 -13.955 1.00 95.94 413 GLY A N 1
ATOM 3123 C CA . GLY A 1 413 ? 4.350 5.004 -13.788 1.00 95.94 413 GLY A CA 1
ATOM 3124 C C . GLY A 1 413 ? 4.937 4.152 -12.665 1.00 95.94 413 GLY A C 1
ATOM 3125 O O . GLY A 1 413 ? 4.330 4.011 -11.604 1.00 95.94 413 GLY A O 1
ATOM 3126 N N . LEU A 1 414 ? 6.163 3.675 -12.878 1.00 97.94 414 LEU A N 1
ATOM 3127 C CA . LEU A 1 414 ? 6.949 2.896 -11.925 1.00 97.94 414 LEU A CA 1
ATOM 3128 C C . LEU A 1 414 ? 8.306 3.566 -11.668 1.00 97.94 414 LEU A C 1
ATOM 3130 O O . LEU A 1 414 ? 9.026 3.916 -12.604 1.00 97.94 414 LEU A O 1
ATOM 3134 N N . PHE A 1 415 ? 8.684 3.725 -10.402 1.00 96.44 415 PHE A N 1
ATOM 3135 C CA . PHE A 1 415 ? 10.025 4.161 -10.014 1.00 96.44 415 PHE A CA 1
ATOM 3136 C C . PHE A 1 415 ? 10.739 3.058 -9.237 1.00 96.44 415 PHE A C 1
ATOM 3138 O O . PHE A 1 415 ? 10.271 2.666 -8.173 1.00 96.44 415 PHE A O 1
ATOM 3145 N N . LEU A 1 416 ? 11.872 2.590 -9.760 1.00 95.31 416 LEU A N 1
ATOM 3146 C CA . LEU A 1 416 ? 12.758 1.628 -9.113 1.00 95.31 416 LEU A CA 1
ATOM 3147 C C . LEU A 1 416 ? 14.022 2.349 -8.643 1.00 95.31 416 LEU A C 1
ATOM 3149 O O . LEU A 1 416 ? 14.739 2.956 -9.444 1.00 95.31 416 LEU A O 1
ATOM 3153 N N . TYR A 1 417 ? 14.300 2.270 -7.346 1.00 90.81 417 TYR A N 1
ATOM 3154 C CA . TYR A 1 417 ? 15.521 2.790 -6.747 1.00 90.81 417 TYR A CA 1
ATOM 3155 C C . TYR A 1 417 ? 16.167 1.745 -5.842 1.00 90.81 417 TYR A C 1
ATOM 3157 O O . TYR A 1 417 ? 15.551 1.301 -4.868 1.00 90.81 417 TYR A O 1
ATOM 3165 N N . ASN A 1 418 ? 17.409 1.365 -6.154 1.00 90.12 418 ASN A N 1
ATOM 3166 C CA . ASN A 1 418 ? 18.169 0.332 -5.444 1.00 90.12 418 ASN A CA 1
ATOM 3167 C C . ASN A 1 418 ? 17.327 -0.923 -5.134 1.00 90.12 418 ASN A C 1
ATOM 3169 O O . ASN A 1 418 ? 17.372 -1.451 -4.023 1.00 90.12 418 ASN A O 1
ATOM 3173 N N . SER A 1 419 ? 16.490 -1.335 -6.088 1.00 93.06 419 SER A N 1
ATOM 3174 C CA . SER A 1 419 ? 15.559 -2.457 -5.948 1.00 93.06 419 SER A CA 1
ATOM 3175 C C . SER A 1 419 ? 15.991 -3.585 -6.873 1.00 93.06 419 SER A C 1
ATOM 3177 O O . SER A 1 419 ? 16.150 -3.351 -8.066 1.00 93.06 419 SER A O 1
ATOM 3179 N N . ILE A 1 420 ? 16.199 -4.784 -6.331 1.00 94.25 420 ILE A N 1
ATOM 3180 C CA . ILE A 1 420 ? 16.869 -5.895 -7.028 1.00 94.25 420 ILE A CA 1
ATOM 3181 C C . ILE A 1 420 ? 16.103 -7.210 -6.875 1.00 94.25 420 ILE A C 1
ATOM 3183 O O . ILE A 1 420 ? 15.389 -7.409 -5.887 1.00 94.25 420 ILE A O 1
ATOM 3187 N N . LEU A 1 421 ? 16.304 -8.147 -7.805 1.00 95.81 421 LEU A N 1
ATOM 3188 C CA . LEU A 1 421 ? 15.703 -9.488 -7.765 1.00 95.81 421 LEU A CA 1
ATOM 3189 C C . LEU A 1 421 ? 14.168 -9.479 -7.735 1.00 95.81 421 LEU A C 1
ATOM 3191 O O . LEU A 1 421 ? 13.560 -10.403 -7.196 1.00 95.81 421 LEU A O 1
ATOM 3195 N N . ASN A 1 422 ? 13.529 -8.436 -8.265 1.00 97.88 422 ASN A N 1
ATOM 3196 C CA . ASN A 1 422 ? 12.073 -8.342 -8.305 1.00 97.88 422 ASN A CA 1
ATOM 3197 C C . ASN A 1 422 ? 11.515 -8.839 -9.637 1.00 97.88 422 ASN A C 1
ATOM 3199 O O . ASN A 1 422 ? 12.178 -8.753 -10.668 1.00 97.88 422 ASN A O 1
ATOM 3203 N N . ARG A 1 423 ? 10.264 -9.301 -9.619 1.00 98.50 423 ARG A N 1
ATOM 3204 C CA . ARG A 1 423 ? 9.501 -9.660 -10.820 1.00 98.50 423 ARG A CA 1
ATOM 3205 C C . ARG A 1 423 ? 8.489 -8.560 -11.129 1.00 98.50 423 ARG A C 1
ATOM 3207 O O . ARG A 1 423 ? 7.566 -8.343 -10.349 1.00 98.50 423 ARG A O 1
ATOM 3214 N N . VAL A 1 424 ? 8.643 -7.881 -12.260 1.00 98.44 424 VAL A N 1
ATOM 3215 C CA . VAL A 1 424 ? 7.715 -6.857 -12.759 1.00 98.44 424 VAL A CA 1
ATOM 3216 C C . VAL A 1 424 ? 7.147 -7.354 -14.081 1.00 98.44 424 VAL A C 1
ATOM 3218 O O . VAL A 1 424 ? 7.759 -7.190 -15.136 1.00 98.44 424 VAL A O 1
ATOM 3221 N N . THR A 1 425 ? 5.981 -7.993 -14.022 1.00 98.44 425 THR A N 1
ATOM 3222 C CA . THR A 1 425 ? 5.432 -8.724 -15.170 1.00 98.44 425 THR A CA 1
ATOM 3223 C C . THR A 1 425 ? 3.967 -8.392 -15.412 1.00 98.44 425 THR A C 1
ATOM 3225 O O . THR A 1 425 ? 3.222 -8.137 -14.471 1.00 98.44 425 THR A O 1
ATOM 3228 N N . ASP A 1 426 ? 3.526 -8.415 -16.669 1.00 98.06 426 ASP A N 1
ATOM 3229 C CA . ASP A 1 426 ? 2.109 -8.258 -17.024 1.00 98.06 426 ASP A CA 1
ATOM 3230 C C . ASP A 1 426 ? 1.479 -6.946 -16.531 1.00 98.06 426 ASP A C 1
ATOM 3232 O O . ASP A 1 426 ? 0.299 -6.913 -16.203 1.00 98.06 426 ASP A O 1
ATOM 3236 N N . ASN A 1 427 ? 2.235 -5.849 -16.452 1.00 98.62 427 ASN A N 1
ATOM 3237 C CA . ASN A 1 427 ? 1.693 -4.549 -16.050 1.00 98.62 427 ASN A CA 1
ATOM 3238 C C . ASN A 1 427 ? 1.280 -3.709 -17.269 1.00 98.62 427 ASN A C 1
ATOM 3240 O O . ASN A 1 427 ? 1.941 -3.731 -18.308 1.00 98.62 427 ASN A O 1
ATOM 3244 N N . LEU A 1 428 ? 0.218 -2.914 -17.125 1.00 98.19 428 LEU A N 1
ATOM 3245 C CA . LEU A 1 428 ? -0.152 -1.851 -18.059 1.00 98.19 428 LEU A CA 1
ATOM 3246 C C . LEU A 1 428 ? 0.397 -0.522 -17.542 1.00 98.19 428 LEU A C 1
ATOM 3248 O O . LEU A 1 428 ? -0.093 0.012 -16.549 1.00 98.19 428 LEU A O 1
ATOM 3252 N N . ILE A 1 429 ? 1.393 0.028 -18.231 1.00 97.94 429 ILE A N 1
ATOM 3253 C CA . ILE A 1 429 ? 2.044 1.289 -17.868 1.00 97.94 429 ILE A CA 1
ATOM 3254 C C . ILE A 1 429 ? 1.814 2.266 -19.012 1.00 97.94 429 ILE A C 1
ATOM 3256 O O . ILE A 1 429 ? 2.467 2.183 -20.055 1.00 97.94 429 ILE A O 1
ATOM 3260 N N . ALA A 1 430 ? 0.850 3.169 -18.842 1.00 95.81 430 ALA A N 1
ATOM 3261 C CA . ALA A 1 430 ? 0.340 3.943 -19.964 1.00 95.81 430 ALA A CA 1
ATOM 3262 C C . ALA A 1 430 ? 0.003 5.401 -19.651 1.00 95.81 430 ALA A C 1
ATOM 3264 O O . ALA A 1 430 ? -0.404 5.745 -18.546 1.00 95.81 430 ALA A O 1
ATOM 3265 N N . ASN A 1 431 ? 0.121 6.267 -20.658 1.00 93.25 431 ASN A N 1
ATOM 3266 C CA . ASN A 1 431 ? -0.161 7.702 -20.548 1.00 93.25 431 ASN A CA 1
ATOM 3267 C C . ASN A 1 431 ? 0.572 8.398 -19.379 1.00 93.25 431 ASN A C 1
ATOM 3269 O O . ASN A 1 431 ? 0.058 9.372 -18.847 1.00 93.25 431 ASN A O 1
ATOM 3273 N N . ASN A 1 432 ? 1.739 7.921 -18.941 1.00 91.62 432 ASN A N 1
ATOM 3274 C CA . ASN A 1 432 ? 2.549 8.600 -17.920 1.00 91.62 432 ASN A CA 1
ATOM 3275 C C . ASN A 1 432 ? 3.533 9.583 -18.587 1.00 91.62 432 ASN A C 1
ATOM 3277 O O . ASN A 1 432 ? 3.868 9.404 -19.761 1.00 91.62 432 ASN A O 1
ATOM 3281 N N . ASN A 1 433 ? 4.058 10.593 -17.875 1.00 84.81 433 ASN A N 1
ATOM 3282 C CA . ASN A 1 433 ? 5.179 11.377 -18.437 1.00 84.81 433 ASN A CA 1
ATOM 3283 C C . ASN A 1 433 ? 6.407 10.476 -18.616 1.00 84.81 433 ASN A C 1
ATOM 3285 O O . ASN A 1 433 ? 7.079 10.508 -19.642 1.00 84.81 433 ASN A O 1
ATOM 3289 N N . LEU A 1 434 ? 6.667 9.623 -17.629 1.00 86.81 434 LEU A N 1
ATOM 3290 C CA . LEU A 1 434 ? 7.710 8.612 -17.677 1.00 86.81 434 LEU A CA 1
ATOM 3291 C C . LEU A 1 434 ? 7.116 7.253 -17.300 1.00 86.81 434 LEU A C 1
ATOM 3293 O O . LEU A 1 434 ? 6.545 7.118 -16.222 1.00 86.81 434 LEU A O 1
ATOM 3297 N N . GLY A 1 435 ? 7.233 6.247 -18.166 1.00 93.25 435 GLY A N 1
ATOM 3298 C CA . GLY A 1 435 ? 6.731 4.900 -17.891 1.00 93.25 435 GLY A CA 1
ATOM 3299 C C . GLY A 1 435 ? 7.478 4.259 -16.721 1.00 93.25 435 GLY A C 1
ATOM 3300 O O . GLY A 1 435 ? 6.889 4.042 -15.660 1.00 93.25 435 GLY A O 1
ATOM 3301 N N . VAL A 1 436 ? 8.784 4.031 -16.884 1.00 95.50 436 VAL A N 1
ATOM 3302 C CA . VAL A 1 436 ? 9.671 3.517 -15.829 1.00 95.50 436 VAL A CA 1
ATOM 3303 C C . VAL A 1 436 ? 10.871 4.428 -15.631 1.00 95.50 436 VAL A C 1
ATOM 3305 O O . VAL A 1 436 ? 11.561 4.796 -16.580 1.00 95.50 436 VAL A O 1
ATOM 3308 N N . HIS A 1 437 ? 11.165 4.747 -14.377 1.00 91.19 437 HIS A N 1
ATOM 3309 C CA . HIS A 1 437 ? 12.444 5.324 -13.986 1.00 91.19 437 HIS A CA 1
ATOM 3310 C C . HIS A 1 437 ? 13.230 4.270 -13.208 1.00 91.19 437 HIS A C 1
ATOM 3312 O O . HIS A 1 437 ? 12.807 3.883 -12.122 1.00 91.19 437 HIS A O 1
ATOM 3318 N N . SER A 1 438 ? 14.342 3.792 -13.760 1.00 89.44 438 SER A N 1
ATOM 3319 C CA . SER A 1 438 ? 15.231 2.839 -13.089 1.00 89.44 438 SER A CA 1
ATOM 3320 C C . SER A 1 438 ? 16.518 3.542 -12.686 1.00 89.44 438 SER A C 1
ATOM 3322 O O . SER A 1 438 ? 17.213 4.103 -13.535 1.00 89.44 438 SER A O 1
ATOM 3324 N N . TRP A 1 439 ? 16.820 3.560 -11.388 1.00 81.56 439 TRP A N 1
ATOM 3325 C CA . TRP A 1 439 ? 17.999 4.233 -10.848 1.00 81.56 439 TRP A CA 1
ATOM 3326 C C . TRP A 1 439 ? 18.563 3.515 -9.612 1.00 81.56 439 TRP A C 1
ATOM 3328 O O . TRP A 1 439 ? 17.951 2.611 -9.042 1.00 81.56 439 TRP A O 1
ATOM 3338 N N . GLY A 1 440 ? 19.763 3.912 -9.190 1.00 74.31 440 GLY A N 1
ATOM 3339 C CA . GLY A 1 440 ? 20.388 3.511 -7.937 1.00 74.31 440 GLY A CA 1
ATOM 3340 C C . GLY A 1 440 ? 20.827 2.053 -7.908 1.00 74.31 440 GLY A C 1
ATOM 3341 O O . GLY A 1 440 ? 20.776 1.460 -6.843 1.00 74.31 440 GLY A O 1
ATOM 3342 N N . GLY A 1 441 ? 21.201 1.464 -9.049 1.00 77.12 441 GLY A N 1
ATOM 3343 C CA . GLY A 1 441 ? 21.577 0.047 -9.113 1.00 77.12 441 GLY A CA 1
ATOM 3344 C C . GLY A 1 441 ? 20.383 -0.903 -8.989 1.00 77.12 441 GLY A C 1
ATOM 3345 O O . GLY A 1 441 ? 20.507 -1.965 -8.389 1.00 77.12 441 GLY A O 1
ATOM 3346 N N . SER A 1 442 ? 19.215 -0.518 -9.523 1.00 86.88 442 SER A N 1
ATOM 3347 C CA . SER A 1 442 ? 18.032 -1.390 -9.606 1.00 86.88 442 SER A CA 1
ATOM 3348 C C . SER A 1 442 ? 18.191 -2.454 -10.700 1.00 86.88 442 SER A C 1
ATOM 3350 O O . SER A 1 442 ? 17.486 -2.446 -11.709 1.00 86.88 442 SER A O 1
ATOM 3352 N N . GLU A 1 443 ? 19.169 -3.328 -10.507 1.00 84.00 443 GLU A N 1
ATOM 3353 C CA . GLU A 1 443 ? 19.603 -4.363 -11.445 1.00 84.00 443 GLU A CA 1
ATOM 3354 C C . GLU A 1 443 ? 19.037 -5.737 -11.051 1.00 84.00 443 GLU A C 1
ATOM 3356 O O . GLU A 1 443 ? 18.519 -5.923 -9.946 1.00 84.00 443 GLU A O 1
ATOM 3361 N N . GLU A 1 444 ? 19.145 -6.713 -11.952 1.00 89.38 444 GLU A N 1
ATOM 3362 C CA . GLU A 1 444 ? 18.729 -8.104 -11.716 1.00 89.38 444 GLU A CA 1
ATOM 3363 C C . GLU A 1 444 ? 17.223 -8.241 -11.454 1.00 89.38 444 GLU A C 1
ATOM 3365 O O . GLU A 1 444 ? 16.776 -9.118 -10.716 1.00 89.38 444 GLU A O 1
ATOM 3370 N N . ASN A 1 445 ? 16.421 -7.361 -12.053 1.00 93.88 445 ASN A N 1
ATOM 3371 C CA . ASN A 1 445 ? 14.968 -7.468 -12.024 1.00 93.88 445 ASN A CA 1
ATOM 3372 C C . ASN A 1 445 ? 14.469 -8.179 -13.284 1.00 93.88 445 ASN A C 1
ATOM 3374 O O . ASN A 1 445 ? 14.900 -7.886 -14.396 1.00 93.88 445 ASN A O 1
ATOM 3378 N N . GLU A 1 446 ? 13.508 -9.080 -13.120 1.00 96.94 446 GLU A N 1
ATOM 3379 C CA . GLU A 1 446 ? 12.814 -9.717 -14.232 1.00 96.94 446 GLU A CA 1
ATOM 3380 C C . GLU A 1 446 ? 11.670 -8.804 -14.687 1.00 96.94 446 GLU A C 1
ATOM 3382 O O . GLU A 1 446 ? 10.605 -8.779 -14.068 1.00 96.94 446 GLU A O 1
ATOM 3387 N N . ILE A 1 447 ? 11.906 -8.026 -15.748 1.00 97.38 447 ILE A N 1
ATOM 3388 C CA . ILE A 1 447 ? 10.928 -7.082 -16.305 1.00 97.38 447 ILE A CA 1
ATOM 3389 C C . ILE A 1 447 ? 10.472 -7.578 -17.677 1.00 97.38 447 ILE A C 1
ATOM 3391 O O . ILE A 1 447 ? 11.169 -7.418 -18.682 1.00 97.38 447 ILE A O 1
ATOM 3395 N N . THR A 1 448 ? 9.308 -8.226 -17.700 1.00 97.44 448 THR A N 1
ATOM 3396 C CA . THR A 1 448 ? 8.837 -9.001 -18.857 1.00 97.44 448 THR A CA 1
ATOM 3397 C C . THR A 1 448 ? 7.340 -8.846 -19.098 1.00 97.44 448 THR A C 1
ATOM 3399 O O . THR A 1 448 ? 6.575 -8.606 -18.168 1.00 97.44 448 THR A O 1
ATOM 3402 N N . ARG A 1 449 ? 6.878 -9.004 -20.344 1.00 97.31 449 ARG A N 1
ATOM 3403 C CA . ARG A 1 449 ? 5.442 -9.005 -20.704 1.00 97.31 449 ARG A CA 1
ATOM 3404 C C . ARG A 1 449 ? 4.649 -7.768 -20.257 1.00 97.31 449 ARG A C 1
ATOM 3406 O O . ARG A 1 449 ? 3.429 -7.820 -20.117 1.00 97.31 449 ARG A O 1
ATOM 3413 N N . ASN A 1 450 ? 5.310 -6.638 -20.021 1.00 98.44 450 ASN A N 1
ATOM 3414 C CA . ASN A 1 450 ? 4.626 -5.391 -19.695 1.00 98.44 450 ASN A CA 1
ATOM 3415 C C . ASN A 1 450 ? 4.155 -4.694 -20.974 1.00 98.44 450 ASN A C 1
ATOM 3417 O O . ASN A 1 450 ? 4.743 -4.846 -22.042 1.00 98.44 450 ASN A O 1
ATOM 3421 N N . THR A 1 451 ? 3.081 -3.918 -20.867 1.00 98.25 451 THR A N 1
ATOM 3422 C CA . THR A 1 451 ? 2.550 -3.090 -21.954 1.00 98.25 451 THR A CA 1
ATOM 3423 C C . THR A 1 451 ? 2.857 -1.626 -21.670 1.00 98.25 451 THR A C 1
ATOM 3425 O O . THR A 1 451 ? 2.205 -1.006 -20.826 1.00 98.25 451 THR A O 1
ATOM 3428 N N . PHE A 1 452 ? 3.828 -1.069 -22.394 1.00 97.25 452 PHE A N 1
ATOM 3429 C CA . PHE A 1 452 ? 4.205 0.341 -22.340 1.00 97.25 452 PHE A CA 1
ATOM 3430 C C . PHE A 1 452 ? 3.514 1.116 -23.458 1.00 97.25 452 PHE A C 1
ATOM 3432 O O . PHE A 1 452 ? 3.868 0.996 -24.634 1.00 97.25 452 PHE A O 1
ATOM 3439 N N . PHE A 1 453 ? 2.502 1.913 -23.109 1.00 94.44 453 PHE A N 1
ATOM 3440 C CA . PHE A 1 453 ? 1.644 2.544 -24.111 1.00 94.44 453 PHE A CA 1
ATOM 3441 C C . PHE A 1 453 ? 1.487 4.049 -23.914 1.00 94.44 453 PHE A C 1
ATOM 3443 O O . PHE A 1 453 ? 0.940 4.507 -22.914 1.00 94.44 453 PHE A O 1
ATOM 3450 N N . ARG A 1 454 ? 1.901 4.838 -24.912 1.00 90.69 454 ARG A N 1
ATOM 3451 C CA . ARG A 1 454 ? 1.720 6.301 -24.949 1.00 90.69 454 ARG A CA 1
ATOM 3452 C C . ARG A 1 454 ? 2.253 7.033 -23.712 1.00 90.69 454 ARG A C 1
ATOM 3454 O O . ARG A 1 454 ? 1.736 8.092 -23.356 1.00 90.69 454 ARG A O 1
ATOM 3461 N N . ASN A 1 455 ? 3.290 6.504 -23.068 1.00 88.75 455 ASN A N 1
ATOM 3462 C CA . ASN A 1 455 ? 4.064 7.319 -22.140 1.00 88.75 455 ASN A CA 1
ATOM 3463 C C . ASN A 1 455 ? 4.834 8.377 -22.948 1.00 88.75 455 ASN A C 1
ATOM 3465 O O . ASN A 1 455 ? 5.195 8.133 -24.103 1.00 88.75 455 ASN A O 1
ATOM 3469 N N . GLU A 1 456 ? 5.068 9.569 -22.392 1.00 81.50 456 GLU A N 1
ATOM 3470 C CA . GLU A 1 456 ? 5.847 10.586 -23.118 1.00 81.50 456 GLU A CA 1
ATOM 3471 C C . GLU A 1 456 ? 7.279 10.094 -23.353 1.00 81.50 456 GLU A C 1
ATOM 3473 O O . GLU A 1 456 ? 7.796 10.247 -24.467 1.00 81.50 456 GLU A O 1
ATOM 3478 N N . ILE A 1 457 ? 7.835 9.451 -22.320 1.00 81.94 457 ILE A N 1
ATOM 3479 C CA . ILE A 1 457 ? 9.076 8.677 -22.295 1.00 81.94 457 ILE A CA 1
ATOM 3480 C C . ILE A 1 457 ? 8.746 7.286 -21.751 1.00 81.94 457 ILE A C 1
ATOM 3482 O O . ILE A 1 457 ? 8.175 7.174 -20.666 1.00 81.94 457 ILE A O 1
ATOM 3486 N N . GLN A 1 458 ? 9.114 6.217 -22.459 1.00 87.81 458 GLN A N 1
ATOM 3487 C CA . GLN A 1 458 ? 8.841 4.858 -21.978 1.00 87.81 458 GLN A CA 1
ATOM 3488 C C . GLN A 1 458 ? 9.700 4.509 -20.764 1.00 87.81 458 GLN A C 1
ATOM 3490 O O . GLN A 1 458 ? 9.168 4.142 -19.718 1.00 87.81 458 GLN A O 1
ATOM 3495 N N . VAL A 1 459 ? 11.022 4.661 -20.884 1.00 90.62 459 VAL A N 1
ATOM 3496 C CA . VAL A 1 459 ? 11.983 4.293 -19.840 1.00 90.62 459 VAL A CA 1
ATOM 3497 C C . VAL A 1 459 ? 13.105 5.315 -19.766 1.00 90.62 459 VAL A C 1
ATOM 3499 O O . VAL A 1 459 ? 13.615 5.773 -20.785 1.00 90.62 459 VAL A O 1
ATOM 3502 N N . LYS A 1 460 ? 13.513 5.637 -18.540 1.00 84.81 460 LYS A N 1
ATOM 3503 C CA . LYS A 1 460 ? 14.763 6.326 -18.234 1.00 84.81 460 LYS A CA 1
ATOM 3504 C C . LYS A 1 460 ? 15.576 5.420 -17.322 1.00 84.81 460 LYS A C 1
ATOM 3506 O O . LYS A 1 460 ? 15.184 5.185 -16.177 1.00 84.81 460 LYS A O 1
ATOM 3511 N N . HIS A 1 461 ? 16.693 4.921 -17.836 1.00 85.44 461 HIS A N 1
ATOM 3512 C CA . HIS A 1 461 ? 17.617 4.057 -17.098 1.00 85.44 461 HIS A CA 1
ATOM 3513 C C . HIS A 1 461 ? 18.864 4.839 -16.691 1.00 85.44 461 HIS A C 1
ATOM 3515 O O . HIS A 1 461 ? 19.464 5.520 -17.517 1.00 85.44 461 HIS A O 1
ATOM 3521 N N . VAL A 1 462 ? 19.240 4.791 -15.417 1.00 78.00 462 VAL A N 1
ATOM 3522 C CA . VAL A 1 462 ? 20.420 5.485 -14.888 1.00 78.00 462 VAL A CA 1
ATOM 3523 C C . VAL A 1 462 ? 21.259 4.478 -14.105 1.00 78.00 462 VAL A C 1
ATOM 3525 O O . VAL A 1 462 ? 21.048 4.265 -12.909 1.00 78.00 462 VAL A O 1
ATOM 3528 N N . ALA A 1 463 ? 22.215 3.855 -14.791 1.00 80.00 463 ALA A N 1
ATOM 3529 C CA . ALA A 1 463 ? 23.119 2.852 -14.232 1.00 80.00 463 ALA A CA 1
ATOM 3530 C C . ALA A 1 463 ? 24.506 2.924 -14.888 1.00 80.00 463 ALA A C 1
ATOM 3532 O O . ALA A 1 463 ? 24.742 3.763 -15.753 1.00 80.00 463 ALA A O 1
ATOM 3533 N N . ALA A 1 464 ? 25.423 2.050 -14.466 1.00 75.69 464 ALA A N 1
ATOM 3534 C CA . ALA A 1 464 ? 26.760 1.930 -15.056 1.00 75.69 464 ALA A CA 1
ATOM 3535 C C . ALA A 1 464 ? 26.811 0.969 -16.257 1.00 75.69 464 ALA A C 1
ATOM 3537 O O . ALA A 1 464 ? 27.770 1.002 -17.026 1.00 75.69 464 ALA A O 1
ATOM 3538 N N . ARG A 1 465 ? 25.800 0.105 -16.405 1.00 84.00 465 ARG A N 1
ATOM 3539 C CA . ARG A 1 465 ? 25.723 -0.934 -17.434 1.00 84.00 465 ARG A CA 1
ATOM 3540 C C . ARG A 1 465 ? 24.319 -1.056 -18.011 1.00 84.00 465 ARG A C 1
ATOM 3542 O O . ARG A 1 465 ? 23.346 -0.592 -17.409 1.00 84.00 465 ARG A O 1
ATOM 3549 N N . ASP A 1 466 ? 24.254 -1.691 -19.172 1.00 87.31 466 ASP A N 1
ATOM 3550 C CA . ASP A 1 466 ? 22.991 -2.026 -19.810 1.00 87.31 466 ASP A CA 1
ATOM 3551 C C . ASP A 1 466 ? 22.238 -3.070 -18.988 1.00 87.31 466 ASP A C 1
ATOM 3553 O O . ASP A 1 466 ? 22.844 -3.999 -18.447 1.00 87.31 466 ASP A O 1
ATOM 3557 N N . GLU A 1 467 ? 20.919 -2.921 -18.930 1.00 90.31 467 GLU A N 1
ATOM 3558 C CA . GLU A 1 467 ? 20.024 -3.872 -18.278 1.00 90.31 467 GLU A CA 1
ATOM 3559 C C . GLU A 1 467 ? 19.231 -4.636 -19.335 1.00 90.31 467 GLU A C 1
ATOM 3561 O O . GLU A 1 467 ? 18.732 -4.061 -20.306 1.00 90.31 467 GLU A O 1
ATOM 3566 N N . ARG A 1 468 ? 19.108 -5.949 -19.146 1.00 93.38 468 ARG A N 1
ATOM 3567 C CA . ARG A 1 468 ? 18.362 -6.814 -20.058 1.00 93.38 468 ARG A CA 1
ATOM 3568 C C . ARG A 1 468 ? 16.925 -6.965 -19.585 1.00 93.38 468 ARG A C 1
ATOM 3570 O O . ARG A 1 468 ? 16.698 -7.534 -18.521 1.00 93.38 468 ARG A O 1
ATOM 3577 N N . TRP A 1 469 ? 15.979 -6.545 -20.415 1.00 95.19 469 TRP A N 1
ATOM 3578 C CA . TRP A 1 469 ? 14.558 -6.887 -20.298 1.00 95.19 469 TRP A CA 1
ATOM 3579 C C . TRP A 1 469 ? 14.177 -7.804 -21.467 1.00 95.19 469 TRP A C 1
ATOM 3581 O O . TRP A 1 469 ? 14.963 -7.953 -22.399 1.00 95.19 469 TRP A O 1
ATOM 3591 N N . ASP A 1 470 ? 13.017 -8.458 -21.422 1.00 94.12 470 ASP A N 1
ATOM 3592 C CA . ASP A 1 470 ? 12.588 -9.342 -22.515 1.00 94.12 470 ASP A CA 1
ATOM 3593 C C . ASP A 1 470 ? 11.055 -9.386 -22.639 1.00 94.12 470 ASP A C 1
ATOM 3595 O O . ASP A 1 470 ? 10.340 -9.499 -21.639 1.00 94.12 470 ASP A O 1
ATOM 3599 N N . GLY A 1 471 ? 10.528 -9.381 -23.864 1.00 95.81 471 GLY A N 1
ATOM 3600 C CA . GLY A 1 471 ? 9.124 -9.720 -24.109 1.00 95.81 471 GLY A CA 1
ATOM 3601 C C . GLY A 1 471 ? 8.131 -8.618 -23.756 1.00 95.81 471 GLY A C 1
ATOM 3602 O O . GLY A 1 471 ? 6.970 -8.927 -23.493 1.00 95.81 471 GLY A O 1
ATOM 3603 N N . ASN A 1 472 ? 8.551 -7.355 -23.661 1.00 97.88 472 ASN A N 1
ATOM 3604 C CA . ASN A 1 472 ? 7.641 -6.244 -23.386 1.00 97.88 472 ASN A CA 1
ATOM 3605 C C . ASN A 1 472 ? 7.113 -5.641 -24.690 1.00 97.88 472 ASN A C 1
ATOM 3607 O O . ASN A 1 472 ? 7.791 -5.632 -25.714 1.00 97.88 472 ASN A O 1
ATOM 3611 N N . TYR A 1 473 ? 5.900 -5.099 -24.637 1.00 97.62 473 TYR A N 1
ATOM 3612 C CA . TYR A 1 473 ? 5.323 -4.331 -25.732 1.00 97.62 473 TYR A CA 1
ATOM 3613 C C . TYR A 1 473 ? 5.609 -2.839 -25.548 1.00 97.62 473 TYR A C 1
ATOM 3615 O O . TYR A 1 473 ? 5.382 -2.292 -24.463 1.00 97.62 473 TYR A O 1
ATOM 3623 N N . TRP A 1 474 ? 6.001 -2.169 -26.631 1.00 96.12 474 TRP A N 1
ATOM 3624 C CA . TRP A 1 474 ? 6.357 -0.753 -26.646 1.00 96.12 474 TRP A CA 1
ATOM 3625 C C . TRP A 1 474 ? 5.606 -0.033 -27.766 1.00 96.12 474 TRP A C 1
ATOM 3627 O O . TRP A 1 474 ? 5.775 -0.344 -28.941 1.00 96.12 474 TRP A O 1
ATOM 3637 N N . SER A 1 475 ? 4.784 0.961 -27.430 1.00 92.50 475 SER A N 1
ATOM 3638 C CA . SER A 1 475 ? 3.980 1.681 -28.436 1.00 92.50 475 SER A CA 1
ATOM 3639 C C . SER A 1 475 ? 4.779 2.516 -29.445 1.00 92.50 475 SER A C 1
ATOM 3641 O O . SER A 1 475 ? 4.200 3.047 -30.386 1.00 92.50 475 SER A O 1
ATOM 3643 N N . ASP A 1 476 ? 6.067 2.714 -29.193 1.00 88.00 476 ASP A N 1
ATOM 3644 C CA . ASP A 1 476 ? 7.042 3.434 -30.014 1.00 88.00 476 ASP A CA 1
ATOM 3645 C C . ASP A 1 476 ? 8.080 2.495 -30.651 1.00 88.00 476 ASP A C 1
ATOM 3647 O O . ASP A 1 476 ? 9.031 2.969 -31.271 1.00 88.00 476 ASP A O 1
ATOM 3651 N N . TYR A 1 477 ? 7.910 1.173 -30.526 1.00 90.75 477 TYR A N 1
ATOM 3652 C CA . TYR A 1 477 ? 8.746 0.218 -31.242 1.00 90.75 477 TYR A CA 1
ATOM 3653 C C . TYR A 1 477 ? 8.426 0.236 -32.738 1.00 90.75 477 TYR A C 1
ATOM 3655 O O . TYR A 1 477 ? 7.274 0.129 -33.151 1.00 90.75 477 TYR A O 1
ATOM 3663 N N . MET A 1 478 ? 9.478 0.375 -33.543 1.00 83.94 478 MET A N 1
ATOM 3664 C CA . MET A 1 478 ? 9.409 0.532 -34.999 1.00 83.94 478 MET A CA 1
ATOM 3665 C C . MET A 1 478 ? 10.055 -0.641 -35.752 1.00 83.94 478 MET A C 1
ATOM 3667 O O . MET A 1 478 ? 10.373 -0.511 -36.935 1.00 83.94 478 MET A O 1
ATOM 3671 N N . GLY A 1 479 ? 10.312 -1.757 -35.066 1.00 85.56 479 GLY A N 1
ATOM 3672 C CA . GLY A 1 479 ? 10.852 -2.954 -35.698 1.00 85.56 479 GLY A CA 1
ATOM 3673 C C . GLY A 1 479 ? 9.811 -3.742 -36.483 1.00 85.56 479 GLY A C 1
ATOM 3674 O O . GLY A 1 479 ? 8.644 -3.363 -36.587 1.00 85.56 479 GLY A O 1
ATOM 3675 N N . TRP A 1 480 ? 10.270 -4.842 -37.063 1.00 88.44 480 TRP A N 1
ATOM 3676 C CA . TRP A 1 480 ? 9.477 -5.737 -37.893 1.00 88.44 480 TRP A CA 1
ATOM 3677 C C . TRP A 1 480 ? 9.564 -7.163 -37.355 1.00 88.44 480 TRP A C 1
ATOM 3679 O O . TRP A 1 480 ? 10.518 -7.515 -36.667 1.00 88.44 480 TRP A O 1
ATOM 3689 N N . ASP A 1 481 ? 8.554 -7.956 -37.689 1.00 93.06 481 ASP A N 1
ATOM 3690 C CA . ASP A 1 481 ? 8.460 -9.381 -37.386 1.00 93.06 481 ASP A CA 1
ATOM 3691 C C . ASP A 1 481 ? 8.326 -10.119 -38.722 1.00 93.06 481 ASP A C 1
ATOM 3693 O O . ASP A 1 481 ? 7.238 -10.254 -39.291 1.00 93.06 481 ASP A O 1
ATOM 3697 N N . THR A 1 482 ? 9.470 -10.496 -39.293 1.00 92.44 482 THR A N 1
ATOM 3698 C CA . THR A 1 482 ? 9.530 -11.212 -40.575 1.00 92.44 482 THR A CA 1
ATOM 3699 C C . THR A 1 482 ? 9.131 -12.679 -40.401 1.00 92.44 482 THR A C 1
ATOM 3701 O O . THR A 1 482 ? 8.673 -13.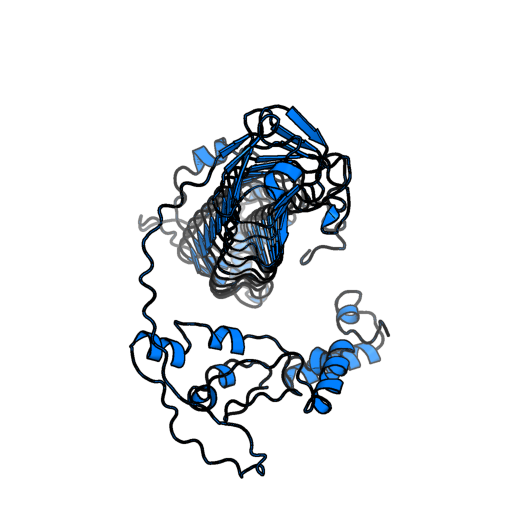304 -41.360 1.00 92.44 482 THR A O 1
ATOM 3704 N N . GLY A 1 483 ? 9.312 -13.225 -39.193 1.00 91.44 483 GLY A N 1
ATOM 3705 C CA . GLY A 1 483 ? 8.997 -14.607 -38.830 1.00 91.44 483 GLY A CA 1
ATOM 3706 C C . GLY A 1 483 ? 7.513 -14.869 -38.563 1.00 91.44 483 GLY A C 1
ATOM 3707 O O . GLY A 1 483 ? 7.089 -16.022 -38.623 1.00 91.44 483 GLY A O 1
ATOM 3708 N N . GLN A 1 484 ? 6.725 -13.815 -38.336 1.00 91.94 484 GLN A N 1
ATOM 3709 C CA . GLN A 1 484 ? 5.329 -13.857 -37.891 1.00 91.94 484 GLN A CA 1
ATOM 3710 C C . GLN A 1 484 ? 5.133 -14.640 -36.584 1.00 91.94 484 GLN A C 1
ATOM 3712 O O . GLN A 1 484 ? 4.109 -15.306 -36.403 1.00 91.94 484 GLN A O 1
ATOM 3717 N N . ASP A 1 485 ? 6.107 -14.588 -35.676 1.00 92.81 485 ASP A N 1
ATOM 3718 C CA . ASP A 1 485 ? 6.037 -15.258 -34.372 1.00 92.81 485 ASP A CA 1
ATOM 3719 C C . ASP A 1 485 ? 5.538 -14.335 -33.244 1.00 92.81 485 ASP A C 1
ATOM 3721 O O . ASP A 1 485 ? 5.291 -14.791 -32.124 1.00 92.81 485 ASP A O 1
ATOM 3725 N N . GLY A 1 486 ? 5.294 -13.057 -33.553 1.00 93.25 486 GLY A N 1
ATOM 3726 C CA . GLY A 1 486 ? 4.837 -12.044 -32.610 1.00 93.25 486 GLY A CA 1
ATOM 3727 C C . GLY A 1 486 ? 5.959 -11.403 -31.791 1.00 93.25 486 GLY A C 1
ATOM 3728 O O . GLY A 1 486 ? 5.655 -10.541 -30.955 1.00 93.25 486 GLY A O 1
ATOM 3729 N N . GLU A 1 487 ? 7.219 -11.776 -32.027 1.00 95.25 487 GLU A N 1
ATOM 3730 C CA . GLU A 1 487 ? 8.417 -11.144 -31.479 1.00 95.25 487 GLU A CA 1
ATOM 3731 C C . GLU A 1 487 ? 9.083 -10.265 -32.554 1.00 95.25 487 GLU A C 1
ATOM 3733 O O . GLU A 1 487 ? 9.114 -10.580 -33.739 1.00 95.25 487 GLU A O 1
ATOM 3738 N N . GLY A 1 488 ? 9.604 -9.107 -32.157 1.00 94.25 488 GLY A N 1
ATOM 3739 C CA . GLY A 1 488 ? 10.316 -8.225 -33.072 1.00 94.25 488 GLY A CA 1
ATOM 3740 C C . GLY A 1 488 ? 11.737 -8.715 -33.360 1.00 94.25 488 GLY A C 1
ATOM 3741 O O . GLY A 1 488 ? 12.499 -9.002 -32.436 1.00 94.25 488 GLY A O 1
ATOM 3742 N N . ASP A 1 489 ? 12.130 -8.721 -34.637 1.00 91.38 489 ASP A N 1
ATOM 3743 C CA . ASP A 1 489 ? 13.438 -9.208 -35.104 1.00 91.38 489 ASP A CA 1
ATOM 3744 C C . ASP A 1 489 ? 14.618 -8.329 -34.650 1.00 91.38 489 ASP A C 1
ATOM 3746 O O . ASP A 1 489 ? 15.776 -8.761 -34.658 1.00 91.38 489 ASP A O 1
ATOM 3750 N N . ILE A 1 490 ? 14.349 -7.068 -34.290 1.00 91.81 490 ILE A N 1
ATOM 3751 C CA . ILE A 1 490 ? 15.357 -6.124 -33.795 1.00 91.81 490 ILE A CA 1
ATOM 3752 C C . ILE A 1 490 ? 15.120 -5.790 -32.316 1.00 91.81 490 ILE A C 1
ATOM 3754 O O . ILE A 1 490 ? 13.977 -5.547 -31.929 1.00 91.81 490 ILE A O 1
ATOM 3758 N N . PRO A 1 491 ? 16.170 -5.702 -31.481 1.00 92.75 491 PRO A N 1
ATOM 3759 C CA . PRO A 1 491 ? 16.005 -5.292 -30.092 1.00 92.75 491 PRO A CA 1
ATOM 3760 C C . PRO A 1 491 ? 15.404 -3.887 -29.962 1.00 92.75 491 PRO A C 1
ATOM 3762 O O . PRO A 1 491 ? 15.717 -2.993 -30.751 1.00 92.75 491 PRO A O 1
ATOM 3765 N N . TYR A 1 492 ? 14.584 -3.680 -28.934 1.00 92.50 492 TYR A N 1
ATOM 3766 C CA . TYR A 1 492 ? 14.229 -2.343 -28.467 1.00 92.50 492 TYR A CA 1
ATOM 3767 C C . TYR A 1 492 ? 15.313 -1.836 -27.509 1.00 92.50 492 TYR A C 1
ATOM 3769 O O . TYR A 1 492 ? 15.792 -2.573 -26.646 1.00 92.50 492 TYR A O 1
ATOM 3777 N N . GLU A 1 493 ? 15.690 -0.569 -27.649 1.00 90.31 493 GLU A N 1
ATOM 3778 C CA . GLU A 1 493 ? 16.752 0.065 -26.871 1.00 90.31 493 GLU A CA 1
ATOM 3779 C C . GLU A 1 493 ? 16.269 1.412 -26.324 1.00 90.31 493 GLU A C 1
ATOM 3781 O O . GLU A 1 493 ? 15.782 2.248 -27.082 1.00 90.31 493 GLU A O 1
ATOM 3786 N N . SER A 1 494 ? 16.416 1.636 -25.014 1.00 86.38 494 SER A N 1
ATOM 3787 C CA . SER A 1 494 ? 16.103 2.926 -24.383 1.00 86.38 494 SER A CA 1
ATOM 3788 C C . SER A 1 494 ? 17.297 3.893 -24.402 1.00 86.38 494 SER A C 1
ATOM 3790 O O . SER A 1 494 ? 18.428 3.501 -24.684 1.00 86.38 494 SER A O 1
ATOM 3792 N N . ASN A 1 495 ? 17.085 5.141 -23.964 1.00 75.19 495 ASN A N 1
ATOM 3793 C CA . ASN A 1 495 ? 18.143 6.145 -23.754 1.00 75.19 495 ASN A CA 1
ATOM 3794 C C . ASN A 1 495 ? 19.015 6.423 -24.999 1.00 75.19 495 ASN A C 1
ATOM 3796 O O . ASN A 1 495 ? 20.207 6.720 -24.874 1.00 75.19 495 ASN A O 1
ATOM 3800 N N . THR A 1 496 ? 18.445 6.334 -26.197 1.00 71.62 496 THR A N 1
ATOM 3801 C CA . THR A 1 496 ? 19.157 6.656 -27.439 1.00 71.62 496 THR A CA 1
ATOM 3802 C C . THR A 1 496 ? 19.443 8.161 -27.542 1.00 71.62 496 THR A C 1
ATOM 3804 O O . THR A 1 496 ? 18.818 8.993 -26.876 1.00 71.62 496 THR A O 1
ATOM 3807 N N . LEU A 1 497 ? 20.372 8.562 -28.413 1.00 68.38 497 LEU A N 1
ATOM 3808 C CA . LEU A 1 497 ? 20.596 9.979 -28.746 1.00 68.38 497 LEU A CA 1
ATOM 3809 C C . LEU A 1 497 ? 19.321 10.639 -29.284 1.00 68.38 497 LEU A C 1
ATOM 3811 O O . LEU A 1 497 ? 19.070 11.822 -29.039 1.00 68.38 497 LEU A O 1
ATOM 3815 N N . VAL A 1 498 ? 18.508 9.860 -29.997 1.00 69.62 498 VAL A N 1
ATOM 3816 C CA . VAL A 1 498 ? 17.190 10.289 -30.463 1.00 69.62 498 VAL A CA 1
ATOM 3817 C C . VAL A 1 498 ? 16.246 10.478 -29.282 1.00 69.62 498 VAL A C 1
ATOM 3819 O O . VAL A 1 498 ? 15.588 11.511 -29.232 1.00 69.62 498 VAL A O 1
ATOM 3822 N N . ASP A 1 499 ? 16.238 9.587 -28.289 1.00 69.56 499 ASP A N 1
ATOM 3823 C CA . ASP A 1 499 ? 15.445 9.784 -27.070 1.00 69.56 499 ASP A CA 1
ATOM 3824 C C . ASP A 1 499 ? 15.844 11.070 -26.352 1.00 69.56 499 ASP A C 1
ATOM 3826 O O . ASP A 1 499 ? 14.983 11.892 -26.052 1.00 69.56 499 ASP A O 1
ATOM 3830 N N . ALA A 1 500 ? 17.144 11.315 -26.162 1.00 66.56 500 ALA A N 1
ATOM 3831 C CA . ALA A 1 500 ? 17.634 12.547 -25.546 1.00 66.56 500 ALA A CA 1
ATOM 3832 C C . ALA A 1 500 ? 17.177 13.808 -26.309 1.00 66.56 500 ALA A C 1
ATOM 3834 O O . ALA A 1 500 ? 16.794 14.812 -25.695 1.00 66.56 500 ALA A O 1
ATOM 3835 N N . LEU A 1 501 ? 17.162 13.752 -27.645 1.00 69.44 501 LEU A N 1
ATOM 3836 C CA . LEU A 1 501 ? 16.641 14.824 -28.491 1.00 69.44 501 LEU A CA 1
ATOM 3837 C C . LEU A 1 501 ? 15.120 14.984 -28.343 1.00 69.44 501 LEU A C 1
ATOM 3839 O O . LEU A 1 501 ? 14.642 16.109 -28.187 1.00 69.44 501 LEU A O 1
ATOM 3843 N N . LEU A 1 502 ? 14.365 13.883 -28.356 1.00 65.25 502 LEU A N 1
ATOM 3844 C CA . LEU A 1 502 ? 12.910 13.873 -28.190 1.00 65.25 502 LEU A CA 1
ATOM 3845 C C . LEU A 1 502 ? 12.492 14.361 -26.797 1.00 65.25 502 LEU A C 1
ATOM 3847 O O . LEU A 1 502 ? 11.464 15.025 -26.666 1.00 65.25 502 LEU A O 1
ATOM 3851 N N . TRP A 1 503 ? 13.296 14.093 -25.766 1.00 63.50 503 TRP A N 1
ATOM 3852 C CA . TRP A 1 503 ? 13.085 14.605 -24.411 1.00 63.50 503 TRP A CA 1
ATOM 3853 C C . TRP A 1 503 ? 13.260 16.117 -24.349 1.00 63.50 503 TRP A C 1
ATOM 3855 O O . TRP A 1 503 ? 12.489 16.805 -23.682 1.00 63.50 503 TRP A O 1
ATOM 3865 N N . ARG A 1 504 ? 14.273 16.651 -25.042 1.00 65.75 504 ARG A N 1
ATOM 3866 C CA . ARG A 1 504 ? 14.530 18.094 -25.065 1.00 65.75 504 ARG A CA 1
ATOM 3867 C C . ARG A 1 504 ? 13.541 18.844 -25.956 1.00 65.75 504 ARG A C 1
ATOM 3869 O O . ARG A 1 504 ? 13.151 19.959 -25.617 1.00 65.75 504 ARG A O 1
ATOM 3876 N N . TYR A 1 505 ? 13.134 18.233 -27.066 1.00 69.56 505 TYR A N 1
ATOM 3877 C CA . TYR A 1 505 ? 12.247 18.819 -28.065 1.00 69.56 505 TYR A CA 1
ATOM 3878 C C . TYR A 1 505 ? 11.141 17.826 -28.456 1.00 69.56 505 TYR A C 1
ATOM 3880 O O . TYR A 1 505 ? 11.240 17.176 -29.497 1.00 69.56 505 TYR A O 1
ATOM 3888 N N . PRO A 1 506 ? 10.031 17.742 -27.697 1.00 65.44 506 PRO A N 1
ATOM 3889 C CA . PRO A 1 506 ? 8.941 16.808 -28.000 1.00 65.44 506 PRO A CA 1
ATOM 3890 C C . PRO A 1 506 ? 8.347 16.963 -29.412 1.00 65.44 506 PRO A C 1
ATOM 3892 O O . PRO A 1 506 ? 7.882 15.987 -30.000 1.00 65.44 506 PRO A O 1
ATOM 3895 N N . ALA A 1 507 ? 8.402 18.170 -29.992 1.00 71.75 507 ALA A N 1
ATOM 3896 C CA . ALA A 1 507 ? 7.963 18.441 -31.365 1.00 71.75 507 ALA A CA 1
ATOM 3897 C C . ALA A 1 507 ? 8.785 17.687 -32.432 1.00 71.75 507 ALA A C 1
ATOM 3899 O O . ALA A 1 507 ? 8.284 17.443 -33.529 1.00 71.75 507 ALA A O 1
ATOM 3900 N N . ALA A 1 508 ? 10.009 17.253 -32.108 1.00 71.19 508 ALA A N 1
ATOM 3901 C CA . ALA A 1 508 ? 10.843 16.456 -33.002 1.00 71.19 508 ALA A CA 1
ATOM 3902 C C . ALA A 1 508 ? 10.274 15.048 -33.265 1.00 71.19 508 ALA A C 1
ATOM 3904 O O . ALA A 1 508 ? 10.716 14.401 -34.210 1.00 71.19 508 ALA A O 1
ATOM 3905 N N . LYS A 1 509 ? 9.234 14.598 -32.534 1.00 68.75 509 LYS A N 1
ATOM 3906 C CA . LYS A 1 509 ? 8.478 13.376 -32.884 1.00 68.75 509 LYS A CA 1
ATOM 3907 C C . LYS A 1 509 ? 7.913 13.433 -34.312 1.00 68.75 509 LYS A C 1
ATOM 3909 O O . LYS A 1 509 ? 7.810 12.402 -34.964 1.00 68.75 509 LYS A O 1
ATOM 3914 N N . LEU A 1 510 ? 7.628 14.625 -34.846 1.00 75.12 510 LEU A N 1
ATOM 3915 C CA . LEU A 1 510 ? 7.200 14.803 -36.243 1.00 75.12 510 LEU A CA 1
ATOM 3916 C C . LEU A 1 510 ? 8.282 14.417 -37.267 1.00 75.12 510 LEU A C 1
ATOM 3918 O O . LEU A 1 510 ? 7.976 14.198 -38.434 1.00 75.12 510 LEU A O 1
ATOM 3922 N N . LEU A 1 511 ? 9.541 14.331 -36.836 1.00 79.19 511 LEU A N 1
ATOM 3923 C CA . LEU A 1 511 ? 10.699 14.042 -37.674 1.00 79.19 511 LEU A CA 1
ATOM 3924 C C . LEU A 1 511 ? 11.193 12.597 -37.526 1.00 79.19 511 LEU A C 1
ATOM 3926 O O . LEU A 1 511 ? 12.232 12.288 -38.107 1.00 79.19 511 LEU A O 1
ATOM 3930 N N . LEU A 1 512 ? 10.480 11.723 -36.795 1.00 67.81 512 LEU A N 1
ATOM 3931 C CA . LEU A 1 512 ? 10.866 10.326 -36.494 1.00 67.81 512 LEU A CA 1
ATOM 3932 C C . LEU A 1 512 ? 11.313 9.525 -37.731 1.00 67.81 512 LEU A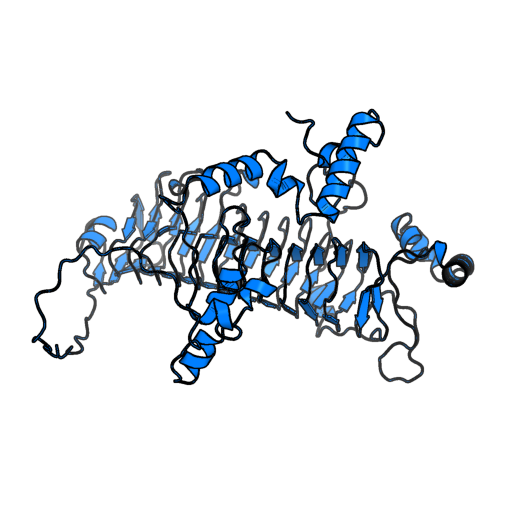 C 1
ATOM 3934 O O . LEU A 1 512 ? 12.239 8.728 -37.646 1.00 67.81 512 LEU A O 1
ATOM 3938 N N . PHE A 1 513 ? 10.723 9.807 -38.895 1.00 66.75 513 PHE A N 1
ATOM 3939 C CA . PHE A 1 513 ? 11.040 9.152 -40.171 1.00 66.75 513 PHE A CA 1
ATOM 3940 C C . PHE A 1 513 ? 11.935 9.976 -41.104 1.00 66.75 513 PHE A C 1
ATOM 3942 O O . PHE A 1 513 ? 12.101 9.637 -42.274 1.00 66.75 513 PHE A O 1
ATOM 3949 N N . SER A 1 514 ? 12.494 11.084 -40.622 1.00 80.25 514 SER A N 1
ATOM 3950 C CA . SER A 1 514 ? 13.374 11.925 -41.425 1.00 80.25 514 SER A CA 1
ATOM 3951 C C . SER A 1 514 ? 14.747 11.264 -41.615 1.00 80.25 514 SER A C 1
ATOM 3953 O O . SER A 1 514 ? 15.266 10.633 -40.686 1.00 80.25 514 SER A O 1
ATOM 3955 N N . PRO A 1 515 ? 15.400 11.473 -42.774 1.00 79.12 515 PRO A N 1
ATOM 3956 C CA . PRO A 1 515 ? 16.767 11.006 -43.006 1.00 79.12 515 PRO A CA 1
ATOM 3957 C C . PRO A 1 515 ? 17.759 11.460 -41.923 1.00 79.12 515 PRO A C 1
ATOM 3959 O O . PRO A 1 515 ? 18.708 10.748 -41.608 1.00 79.12 515 PRO A O 1
ATOM 3962 N N . SER A 1 516 ? 17.528 12.627 -41.310 1.00 79.88 516 SER A N 1
ATOM 3963 C CA . SER A 1 516 ? 18.385 13.188 -40.263 1.00 79.88 516 SER A CA 1
ATOM 3964 C C . SER A 1 516 ? 18.379 12.368 -38.969 1.00 79.88 516 SER A C 1
ATOM 3966 O O . SER A 1 516 ? 19.442 12.169 -38.383 1.00 79.88 516 SER A O 1
ATOM 3968 N N . LEU A 1 517 ? 17.221 11.858 -38.529 1.00 75.44 517 LEU A N 1
ATOM 3969 C CA . LEU A 1 517 ? 17.163 10.990 -37.344 1.00 75.44 517 LEU A CA 1
ATOM 3970 C C . LEU A 1 517 ? 17.690 9.585 -37.635 1.00 75.44 517 LEU A C 1
ATOM 3972 O O . LEU A 1 517 ? 18.391 9.023 -36.797 1.00 75.44 517 LEU A O 1
ATOM 3976 N N . GLN A 1 518 ? 17.448 9.055 -38.837 1.00 73.69 518 GLN A N 1
ATOM 3977 C CA . GLN A 1 518 ? 18.052 7.785 -39.255 1.00 73.69 518 GLN A CA 1
ATOM 3978 C C . GLN A 1 518 ? 19.585 7.868 -39.291 1.00 73.69 518 GLN A C 1
ATOM 3980 O O . GLN A 1 518 ? 20.272 6.951 -38.838 1.00 73.69 518 GLN A O 1
ATOM 3985 N N . PHE A 1 519 ? 20.135 8.988 -39.770 1.00 79.56 519 PHE A N 1
ATOM 3986 C CA . PHE A 1 519 ? 21.572 9.244 -39.720 1.00 79.56 519 PHE A CA 1
ATOM 3987 C C . PHE A 1 519 ? 22.088 9.323 -38.278 1.00 79.56 519 PHE A C 1
ATOM 3989 O O . PHE A 1 519 ? 23.125 8.739 -37.971 1.00 79.56 519 PHE A O 1
ATOM 3996 N N . LEU A 1 520 ? 21.356 9.977 -37.370 1.00 76.38 520 LEU A N 1
ATOM 3997 C CA . LEU A 1 520 ? 21.736 10.049 -35.957 1.00 76.38 520 LEU A CA 1
ATOM 3998 C C . LEU A 1 520 ? 21.774 8.659 -35.295 1.00 76.38 520 LEU A C 1
ATOM 4000 O O . LEU A 1 520 ? 22.725 8.363 -34.573 1.00 76.38 520 LEU A O 1
ATOM 4004 N N . TRP A 1 521 ? 20.810 7.782 -35.600 1.00 70.25 521 TRP A N 1
ATOM 4005 C CA . TRP A 1 521 ? 20.843 6.371 -35.189 1.00 70.25 521 TRP A CA 1
ATOM 4006 C C . TRP A 1 521 ? 22.061 5.626 -35.743 1.00 70.25 521 TRP A C 1
ATOM 4008 O O . TRP A 1 521 ? 22.721 4.887 -35.011 1.00 70.25 521 TRP A O 1
ATOM 4018 N N . MET A 1 522 ? 22.403 5.835 -37.018 1.00 74.06 522 MET A N 1
ATOM 4019 C CA . MET A 1 522 ? 23.605 5.243 -37.613 1.00 74.06 522 MET A CA 1
ATOM 4020 C C . MET A 1 522 ? 24.882 5.725 -36.904 1.00 74.06 522 MET A C 1
ATOM 4022 O O . MET A 1 522 ? 25.757 4.911 -36.606 1.00 74.06 522 MET A O 1
ATOM 4026 N N . VAL A 1 523 ? 24.982 7.020 -36.589 1.00 79.81 523 VAL A N 1
ATOM 4027 C CA . VAL A 1 523 ? 26.119 7.603 -35.858 1.00 79.81 523 VAL A CA 1
ATOM 4028 C C . VAL A 1 523 ? 26.229 7.017 -34.450 1.00 79.81 523 VAL A C 1
ATOM 4030 O O . VAL A 1 523 ? 27.310 6.578 -34.063 1.00 79.81 523 VAL A O 1
ATOM 4033 N N . GLU A 1 524 ? 25.134 6.925 -33.694 1.00 74.88 524 GLU A N 1
ATOM 4034 C CA . GLU A 1 524 ? 25.137 6.280 -32.370 1.00 74.88 524 GLU A CA 1
ATOM 4035 C C . GLU A 1 524 ? 25.600 4.814 -32.445 1.00 74.88 524 GLU A C 1
ATOM 4037 O O . GLU A 1 524 ? 26.347 4.322 -31.587 1.00 74.88 524 GLU A O 1
ATOM 4042 N N . LYS A 1 525 ? 25.196 4.107 -33.507 1.00 72.31 525 LYS A N 1
ATOM 4043 C CA . LYS A 1 525 ? 25.621 2.728 -33.742 1.00 72.31 525 LYS A CA 1
ATOM 4044 C C . LYS A 1 525 ? 27.122 2.640 -34.041 1.00 72.31 525 LYS A C 1
ATOM 4046 O O . LYS A 1 525 ? 27.772 1.735 -33.522 1.00 72.31 525 LYS A O 1
ATOM 4051 N N . GLN A 1 526 ? 27.674 3.582 -34.803 1.00 79.06 526 GLN A N 1
ATOM 4052 C CA . GLN A 1 526 ? 29.080 3.592 -35.216 1.00 79.06 526 GLN A CA 1
ATOM 4053 C C . GLN A 1 526 ? 30.046 4.114 -34.135 1.00 79.06 526 GLN A C 1
ATOM 4055 O O . GLN A 1 526 ? 31.211 3.719 -34.129 1.00 79.06 526 GLN A O 1
ATOM 4060 N N . PHE A 1 527 ? 29.583 4.970 -33.214 1.00 76.50 527 PHE A N 1
ATOM 4061 C CA . PHE A 1 527 ? 30.411 5.614 -32.184 1.00 76.50 527 PHE A CA 1
ATOM 4062 C C . PHE A 1 527 ? 29.957 5.248 -30.756 1.00 76.50 527 PHE A C 1
ATOM 4064 O O . PHE A 1 527 ? 29.220 6.006 -30.122 1.00 76.50 527 PHE A O 1
ATOM 4071 N N . PRO A 1 528 ? 30.447 4.124 -30.192 1.00 64.56 528 PRO A N 1
ATOM 4072 C CA . PRO A 1 528 ? 30.053 3.637 -28.866 1.00 64.56 528 PRO A CA 1
ATOM 4073 C C . PRO A 1 528 ? 30.298 4.611 -27.705 1.00 64.56 528 PRO A C 1
ATOM 4075 O O . PRO A 1 528 ? 29.637 4.501 -26.681 1.00 64.56 528 PRO A O 1
ATOM 4078 N N . ILE A 1 529 ? 31.212 5.579 -27.853 1.00 66.38 529 ILE A N 1
ATOM 4079 C CA . ILE A 1 529 ? 31.519 6.583 -26.817 1.00 66.38 529 ILE A CA 1
ATOM 4080 C C . ILE A 1 529 ? 30.343 7.524 -26.510 1.00 66.38 529 ILE A C 1
ATOM 4082 O O . ILE A 1 529 ? 30.310 8.138 -25.449 1.00 66.38 529 ILE A O 1
ATOM 4086 N N . LEU A 1 530 ? 29.377 7.640 -27.426 1.00 66.06 530 LEU A N 1
ATOM 4087 C CA . LEU A 1 530 ? 28.191 8.480 -27.252 1.00 66.06 530 LEU A CA 1
ATOM 4088 C C . LEU A 1 530 ? 27.018 7.732 -26.600 1.00 66.06 530 LEU A C 1
ATOM 4090 O O . LEU A 1 530 ? 25.957 8.319 -26.393 1.00 66.06 530 LEU A O 1
ATOM 4094 N N . ARG A 1 531 ? 27.182 6.439 -26.299 1.00 68.62 531 ARG A N 1
ATOM 4095 C CA . ARG A 1 531 ? 26.109 5.593 -25.777 1.00 68.62 531 ARG A CA 1
ATOM 4096 C C . ARG A 1 531 ? 25.982 5.748 -24.267 1.00 68.62 531 ARG A C 1
ATOM 4098 O O . ARG A 1 531 ? 26.922 5.475 -23.524 1.00 68.62 531 ARG A O 1
ATOM 4105 N N . ALA A 1 532 ? 24.791 6.128 -23.816 1.00 71.75 532 ALA A N 1
ATOM 4106 C CA . ALA A 1 532 ? 24.412 5.981 -22.419 1.00 71.75 532 ALA A CA 1
ATOM 4107 C C . ALA A 1 532 ? 24.036 4.515 -22.125 1.00 71.75 532 ALA A C 1
ATOM 4109 O O . ALA A 1 532 ? 23.519 3.835 -23.023 1.00 71.75 532 ALA A O 1
ATOM 4110 N N . PRO A 1 533 ? 24.256 4.038 -20.886 1.00 82.00 533 PRO A N 1
ATOM 4111 C CA . PRO A 1 533 ? 23.707 2.773 -20.419 1.00 82.00 533 PRO A CA 1
ATOM 4112 C C . PRO A 1 533 ? 22.196 2.725 -20.636 1.00 82.00 533 PRO A C 1
ATOM 4114 O O . PRO A 1 533 ? 21.484 3.688 -20.327 1.00 82.00 533 PRO A O 1
ATOM 4117 N N . ARG A 1 534 ? 21.708 1.618 -21.191 1.00 85.81 534 ARG A N 1
ATOM 4118 C CA . ARG A 1 534 ? 20.331 1.488 -21.681 1.00 85.81 534 ARG A CA 1
ATOM 4119 C C . ARG A 1 534 ? 19.636 0.244 -21.151 1.00 85.81 534 ARG A C 1
ATOM 4121 O O . ARG A 1 534 ? 20.268 -0.693 -20.678 1.00 85.81 534 ARG A O 1
ATOM 4128 N N . VAL A 1 535 ? 18.318 0.235 -21.256 1.00 90.69 535 VAL A N 1
ATOM 4129 C CA . VAL A 1 535 ? 17.540 -0.998 -21.196 1.00 90.69 535 VAL A CA 1
ATOM 4130 C C . VAL A 1 535 ? 17.481 -1.566 -22.607 1.00 90.69 535 VAL A C 1
ATOM 4132 O O . VAL A 1 535 ? 17.188 -0.832 -23.553 1.00 90.69 535 VAL A O 1
ATOM 4135 N N . VAL A 1 536 ? 17.778 -2.855 -22.739 1.00 93.75 536 VAL A N 1
ATOM 4136 C CA . VAL A 1 536 ? 17.702 -3.594 -24.001 1.00 93.75 536 VAL A CA 1
ATOM 4137 C C . VAL A 1 536 ? 16.661 -4.691 -23.854 1.00 93.75 536 VAL A C 1
ATOM 4139 O O . VAL A 1 536 ? 16.863 -5.622 -23.072 1.00 93.75 536 VAL A O 1
ATOM 4142 N N . ASP A 1 537 ? 15.578 -4.594 -24.621 1.00 96.06 537 ASP A N 1
ATOM 4143 C CA . ASP A 1 537 ? 14.614 -5.678 -24.796 1.00 96.06 537 ASP A CA 1
ATOM 4144 C C . ASP A 1 537 ? 14.951 -6.440 -26.075 1.00 96.06 537 ASP A C 1
ATOM 4146 O O . ASP A 1 537 ? 14.861 -5.896 -27.175 1.00 96.06 537 ASP A O 1
ATOM 4150 N N . ARG A 1 538 ? 15.406 -7.688 -25.940 1.00 94.00 538 ARG A N 1
ATOM 4151 C CA . ARG A 1 538 ? 15.885 -8.475 -27.088 1.00 94.00 538 ARG A CA 1
ATOM 4152 C C . ARG A 1 538 ? 14.768 -9.100 -27.907 1.00 94.00 538 ARG A C 1
ATOM 4154 O O . ARG A 1 538 ? 15.045 -9.563 -29.008 1.00 94.00 538 ARG A O 1
ATOM 4161 N N . ARG A 1 539 ? 13.567 -9.178 -27.341 1.00 94.69 539 ARG A N 1
ATOM 4162 C CA . ARG A 1 539 ? 12.404 -9.846 -27.926 1.00 94.69 539 ARG A CA 1
ATOM 4163 C C . ARG A 1 539 ? 11.174 -8.979 -27.686 1.00 94.69 539 ARG A C 1
ATOM 4165 O O . ARG A 1 539 ? 10.277 -9.394 -26.955 1.00 94.69 539 ARG A O 1
ATOM 4172 N N . PRO A 1 540 ? 11.150 -7.740 -28.203 1.00 96.94 540 PRO A N 1
ATOM 4173 C CA . PRO A 1 540 ? 10.012 -6.860 -27.996 1.00 96.94 540 PRO A CA 1
ATOM 4174 C C . PRO A 1 540 ? 8.761 -7.501 -28.603 1.00 96.94 540 PRO A C 1
ATOM 4176 O O . PRO A 1 540 ? 8.798 -8.027 -29.711 1.00 96.94 540 PRO A O 1
ATOM 4179 N N . ALA A 1 541 ? 7.649 -7.474 -27.880 1.00 97.12 541 ALA A N 1
ATOM 4180 C CA . ALA A 1 541 ? 6.393 -8.032 -28.361 1.00 97.12 541 ALA A CA 1
ATOM 4181 C C . ALA A 1 541 ? 5.762 -7.106 -29.413 1.00 97.12 541 ALA A C 1
ATOM 4183 O O . ALA A 1 541 ? 5.696 -5.890 -29.214 1.00 97.12 541 ALA A O 1
ATOM 4184 N N . MET A 1 542 ? 5.227 -7.682 -30.492 1.00 95.38 542 MET A N 1
ATOM 4185 C CA . MET A 1 542 ? 4.560 -6.926 -31.563 1.00 95.38 542 MET A CA 1
ATOM 4186 C C . MET A 1 542 ? 3.147 -6.459 -31.193 1.00 95.38 542 MET A C 1
ATOM 4188 O O . MET A 1 542 ? 2.624 -5.521 -31.791 1.00 95.38 542 MET A O 1
ATOM 4192 N N . ASN A 1 543 ? 2.520 -7.095 -30.198 1.00 94.50 543 ASN A N 1
ATOM 4193 C CA . ASN A 1 543 ? 1.163 -6.788 -29.749 1.00 94.50 543 ASN A CA 1
ATOM 4194 C C . ASN A 1 543 ? 1.116 -6.502 -28.238 1.00 94.50 543 ASN A C 1
ATOM 4196 O O . ASN A 1 543 ? 1.895 -7.087 -27.483 1.00 94.50 543 ASN A O 1
ATOM 4200 N N . PRO A 1 544 ? 0.191 -5.641 -27.767 1.00 94.62 544 PRO A N 1
ATOM 4201 C CA . PRO A 1 544 ? -0.008 -5.397 -26.341 1.00 94.62 544 PRO A CA 1
ATOM 4202 C C . PRO A 1 544 ? -0.285 -6.687 -25.561 1.00 94.62 544 PRO A C 1
ATOM 4204 O O . PRO A 1 544 ? -1.157 -7.471 -25.931 1.00 94.62 544 PRO A O 1
ATOM 4207 N N . MET A 1 545 ? 0.415 -6.862 -24.441 1.00 91.62 545 MET A N 1
ATOM 4208 C CA . MET A 1 545 ? 0.348 -8.068 -23.604 1.00 91.62 545 MET A CA 1
ATOM 4209 C C . MET A 1 545 ? -0.779 -8.020 -22.564 1.00 91.62 545 MET A C 1
ATOM 4211 O O . MET A 1 545 ? -1.244 -9.059 -22.096 1.00 91.62 545 MET A O 1
ATOM 4215 N N . PHE A 1 546 ? -1.225 -6.820 -22.181 1.00 94.69 546 PHE A N 1
ATOM 4216 C CA . PHE A 1 546 ? -2.213 -6.647 -21.120 1.00 94.69 546 PHE A CA 1
ATOM 4217 C C . PHE A 1 546 ? -3.653 -6.839 -21.643 1.00 94.69 546 PHE A C 1
ATOM 4219 O O . PHE A 1 546 ? -4.079 -6.109 -22.546 1.00 94.69 546 PHE A O 1
ATOM 4226 N N . PRO A 1 547 ? -4.456 -7.764 -21.081 1.00 92.69 547 PRO A N 1
ATOM 4227 C CA . PRO A 1 547 ? -5.826 -7.998 -21.537 1.00 92.69 547 PRO A CA 1
ATOM 4228 C C . PRO A 1 547 ? -6.727 -6.771 -21.365 1.00 92.69 547 PRO A C 1
ATOM 4230 O O . PRO A 1 547 ? -6.654 -6.071 -20.358 1.00 92.69 547 PRO A O 1
ATOM 4233 N N . ARG A 1 548 ? -7.633 -6.533 -22.326 1.00 92.00 548 ARG A N 1
ATOM 4234 C CA . ARG A 1 548 ? -8.632 -5.440 -22.275 1.00 92.00 548 ARG A CA 1
ATOM 4235 C C . ARG A 1 548 ? -8.024 -4.043 -22.052 1.00 92.00 548 ARG A C 1
ATOM 4237 O O . ARG A 1 548 ? -8.708 -3.135 -21.583 1.00 92.00 548 ARG A O 1
ATOM 4244 N N . TRP A 1 549 ? -6.754 -3.840 -22.416 1.00 91.31 549 TRP A N 1
ATOM 4245 C CA . TRP A 1 549 ? -6.034 -2.584 -22.180 1.00 91.31 549 TRP A CA 1
ATOM 4246 C C . TRP A 1 549 ? -6.755 -1.356 -22.762 1.00 91.31 549 TRP A C 1
ATOM 4248 O O . TRP A 1 549 ? -6.796 -0.314 -22.114 1.00 91.31 549 TRP A O 1
ATOM 4258 N N . MET A 1 550 ? -7.392 -1.476 -23.933 1.00 91.44 550 MET A N 1
ATOM 4259 C CA . MET A 1 550 ? -8.152 -0.378 -24.550 1.00 91.44 550 MET A CA 1
ATOM 4260 C C . MET A 1 550 ? -9.355 0.061 -23.709 1.00 91.44 550 MET A C 1
ATOM 4262 O O . MET A 1 550 ? -9.579 1.259 -23.545 1.00 91.44 550 MET A O 1
ATOM 4266 N N . GLU A 1 551 ? -10.110 -0.889 -23.149 1.00 93.25 551 GLU A N 1
ATOM 4267 C CA . GLU A 1 551 ? -11.259 -0.595 -22.283 1.00 93.25 551 GLU A CA 1
ATOM 4268 C C . GLU A 1 551 ? -10.807 0.108 -20.997 1.00 93.25 551 GLU A C 1
ATOM 4270 O O . GLU A 1 551 ? -11.415 1.087 -20.570 1.00 93.25 551 GLU A O 1
ATOM 4275 N N . ILE A 1 552 ? -9.696 -0.352 -20.414 1.00 92.56 552 ILE A N 1
ATOM 4276 C CA . ILE A 1 552 ? -9.118 0.229 -19.196 1.00 92.56 552 ILE A CA 1
ATOM 4277 C C . ILE A 1 552 ? -8.633 1.660 -19.450 1.00 92.56 552 ILE A C 1
ATOM 4279 O O . ILE A 1 552 ? -8.894 2.553 -18.645 1.00 92.56 552 ILE A O 1
ATOM 4283 N N . LEU A 1 553 ? -7.974 1.915 -20.584 1.00 90.44 553 LEU A N 1
ATOM 4284 C CA . LEU A 1 553 ? -7.566 3.271 -20.958 1.00 90.44 553 LEU A CA 1
ATOM 4285 C C . LEU A 1 553 ? -8.764 4.188 -21.213 1.00 90.44 553 LEU A C 1
ATOM 4287 O O . LEU A 1 553 ? -8.718 5.359 -20.841 1.00 90.44 553 LEU A O 1
ATOM 4291 N N . ALA A 1 554 ? -9.836 3.672 -21.819 1.00 89.44 554 ALA A N 1
ATOM 4292 C CA . ALA A 1 554 ? -11.063 4.434 -22.026 1.00 89.44 554 ALA A CA 1
ATOM 4293 C C . ALA A 1 554 ? -11.737 4.808 -20.693 1.00 89.44 554 ALA A C 1
ATOM 4295 O O . ALA A 1 554 ? -12.250 5.918 -20.559 1.00 89.44 554 ALA A O 1
ATOM 4296 N N . ALA A 1 555 ? -11.680 3.923 -19.691 1.00 89.75 555 ALA A N 1
ATOM 4297 C CA . ALA A 1 555 ? -12.170 4.192 -18.338 1.00 89.75 555 ALA A CA 1
ATOM 4298 C C . ALA A 1 555 ? -11.294 5.193 -17.555 1.00 89.75 555 ALA A C 1
ATOM 4300 O O . ALA A 1 555 ? -11.768 5.829 -16.611 1.00 89.75 555 ALA A O 1
ATOM 4301 N N . HIS A 1 556 ? -10.029 5.365 -17.951 1.00 86.75 556 HIS A N 1
ATOM 4302 C CA . HIS A 1 556 ? -9.053 6.229 -17.283 1.00 86.75 556 HIS A CA 1
ATOM 4303 C C . HIS A 1 556 ? -8.362 7.194 -18.268 1.00 86.75 556 HIS A C 1
ATOM 4305 O O . HIS A 1 556 ? -7.151 7.105 -18.479 1.00 86.75 556 HIS A O 1
ATOM 4311 N N . PRO A 1 557 ? -9.088 8.174 -18.847 1.00 70.38 557 PRO A N 1
ATOM 4312 C CA . PRO A 1 557 ? -8.555 9.070 -19.881 1.00 70.38 557 PRO A CA 1
ATOM 4313 C C . PRO A 1 557 ? -7.570 10.129 -19.349 1.00 70.38 557 PRO A C 1
ATOM 4315 O O . PRO A 1 557 ? -7.105 10.977 -20.116 1.00 70.38 557 PRO A O 1
ATOM 4318 N N . GLY A 1 558 ? -7.294 10.125 -18.039 1.00 64.44 558 GLY A N 1
ATOM 4319 C CA . GLY A 1 558 ? -6.487 11.129 -17.355 1.00 64.44 558 GLY A CA 1
ATOM 4320 C C . GLY A 1 558 ? -5.111 11.299 -17.994 1.00 64.44 558 GLY A C 1
ATOM 4321 O O . GLY A 1 558 ? -4.403 10.327 -18.254 1.00 64.44 558 GLY A O 1
ATOM 4322 N N . ARG A 1 559 ? -4.736 12.555 -18.247 1.00 63.59 559 ARG A N 1
ATOM 4323 C CA . ARG A 1 559 ? -3.366 12.933 -18.603 1.00 63.59 559 ARG A CA 1
ATOM 4324 C C . ARG A 1 559 ? -2.623 13.316 -17.326 1.00 63.59 559 ARG A C 1
ATOM 4326 O O . ARG A 1 559 ? -3.242 13.917 -16.446 1.00 63.59 559 ARG A O 1
ATOM 4333 N N . PRO A 1 560 ? -1.330 12.999 -17.227 1.00 64.12 560 PRO A N 1
ATOM 4334 C CA . PRO A 1 560 ? -0.567 13.305 -16.038 1.00 64.12 560 PRO A CA 1
ATOM 4335 C C . PRO A 1 560 ? -0.418 14.822 -15.896 1.00 64.12 560 PRO A C 1
ATOM 4337 O O . PRO A 1 560 ? -0.499 15.573 -16.877 1.00 64.12 560 PRO A O 1
ATOM 4340 N N . ALA A 1 561 ? -0.228 15.286 -14.662 1.00 60.59 561 ALA A N 1
ATOM 4341 C CA . ALA A 1 561 ? 0.061 16.690 -14.404 1.00 60.59 5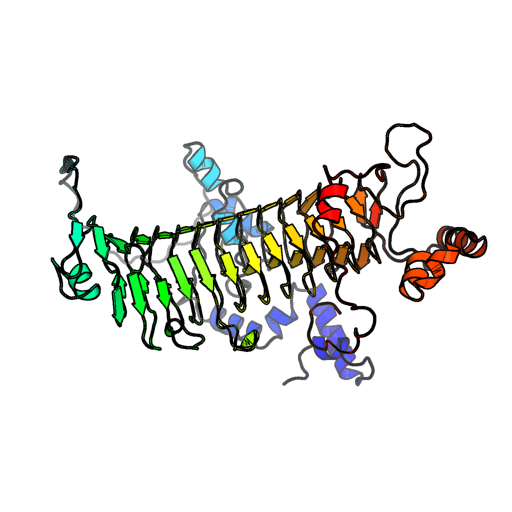61 ALA A CA 1
ATOM 4342 C C . ALA A 1 561 ? 1.340 17.102 -15.163 1.00 60.59 561 ALA A C 1
ATOM 4344 O O . ALA A 1 561 ? 2.316 16.357 -15.206 1.00 60.59 561 ALA A O 1
ATOM 4345 N N . LYS A 1 562 ? 1.350 18.286 -15.795 1.00 53.31 562 LYS A N 1
ATOM 4346 C CA . LYS A 1 562 ? 2.523 18.774 -16.543 1.00 53.31 562 LYS A CA 1
ATOM 4347 C C . LYS A 1 562 ? 3.716 18.940 -15.593 1.00 53.31 562 LYS A C 1
ATOM 4349 O O . LYS A 1 562 ? 3.754 19.900 -14.835 1.00 53.31 562 LYS A O 1
ATOM 4354 N N . TYR A 1 563 ? 4.695 18.039 -15.674 1.00 48.66 563 TYR A N 1
ATOM 4355 C CA . TYR A 1 563 ? 5.865 18.034 -14.785 1.00 48.66 563 TYR A CA 1
ATOM 4356 C C . TYR A 1 563 ? 7.153 18.568 -15.446 1.00 48.66 563 TYR A C 1
ATOM 4358 O O . TYR A 1 563 ? 8.012 19.141 -14.780 1.00 48.66 563 TYR A O 1
ATOM 4366 N N . TYR A 1 564 ? 7.285 18.469 -16.775 1.00 46.94 564 TYR A N 1
ATOM 4367 C CA . TYR A 1 564 ? 8.547 18.732 -17.494 1.00 46.94 564 TYR A CA 1
ATOM 4368 C C . TYR A 1 564 ? 9.010 20.208 -17.586 1.00 46.94 564 TYR A C 1
ATOM 4370 O O . TYR A 1 564 ? 9.979 20.498 -18.283 1.00 46.94 564 TYR A O 1
ATOM 4378 N N . GLY A 1 565 ? 8.363 21.141 -16.878 1.00 39.81 565 GLY A N 1
ATOM 4379 C CA . GLY A 1 565 ? 8.729 22.567 -16.855 1.00 39.81 565 GLY A CA 1
ATOM 4380 C C . GLY A 1 565 ? 9.254 23.098 -15.516 1.00 39.81 565 GLY A C 1
ATOM 4381 O O . GLY A 1 565 ? 9.710 24.234 -15.470 1.00 39.81 565 GLY A O 1
ATOM 4382 N N . GLU A 1 566 ? 9.193 22.312 -14.435 1.00 40.31 566 GLU A N 1
ATOM 4383 C CA . GLU A 1 566 ? 9.461 22.802 -13.070 1.00 40.31 566 GLU A CA 1
ATOM 4384 C C . GLU A 1 566 ? 10.460 21.937 -12.279 1.00 40.31 566 GLU A C 1
ATOM 4386 O O . GLU A 1 566 ? 10.450 21.950 -11.050 1.00 40.31 566 GLU A O 1
ATOM 4391 N N . MET A 1 567 ? 11.368 21.209 -12.948 1.00 39.28 567 MET A N 1
ATOM 4392 C CA . MET A 1 567 ? 12.436 20.460 -12.252 1.00 39.28 567 MET A CA 1
ATOM 4393 C C . MET A 1 567 ? 13.310 21.349 -11.342 1.00 39.28 567 MET A C 1
ATOM 4395 O O . MET A 1 567 ? 13.876 20.858 -10.373 1.00 39.28 567 MET A O 1
ATOM 4399 N N . GLU A 1 568 ? 13.367 22.661 -11.589 1.00 38.03 568 GLU A N 1
ATOM 4400 C CA . GLU A 1 568 ? 14.077 23.635 -10.745 1.00 38.03 568 GLU A CA 1
ATOM 4401 C C . GLU A 1 568 ? 13.346 23.974 -9.426 1.00 38.03 568 GLU A C 1
ATOM 4403 O O . GLU A 1 568 ? 13.936 24.603 -8.549 1.00 38.03 568 GLU A O 1
ATOM 4408 N N . LYS A 1 569 ? 12.078 23.564 -9.247 1.00 34.66 569 LYS A N 1
ATOM 4409 C CA . LYS A 1 569 ? 11.226 23.985 -8.115 1.00 34.66 569 LYS A CA 1
ATOM 4410 C C . LYS A 1 569 ? 11.000 22.938 -7.019 1.00 34.66 569 LYS A C 1
ATOM 4412 O O . LYS A 1 569 ? 10.278 23.227 -6.068 1.00 34.66 569 LYS A O 1
ATOM 4417 N N . LEU A 1 570 ? 11.621 21.758 -7.078 1.00 38.72 570 LEU A N 1
ATOM 4418 C CA . LEU A 1 570 ? 11.516 20.751 -6.008 1.00 38.72 570 LEU A CA 1
ATOM 4419 C C . LEU A 1 570 ? 12.873 20.509 -5.327 1.00 38.72 570 LEU A C 1
ATOM 4421 O O . LEU A 1 570 ? 13.506 19.484 -5.567 1.00 38.72 570 LEU A O 1
ATOM 4425 N N . PRO A 1 571 ? 13.323 21.411 -4.433 1.00 31.44 571 PRO A N 1
ATOM 4426 C CA . PRO A 1 571 ? 14.604 21.278 -3.733 1.00 31.44 571 PRO A CA 1
ATOM 4427 C C . PRO A 1 571 ? 14.699 20.083 -2.757 1.00 31.44 571 PRO A C 1
ATOM 4429 O O . PRO A 1 571 ? 15.734 19.927 -2.108 1.00 31.44 571 PRO A O 1
ATOM 4432 N N . HIS A 1 572 ? 13.668 19.230 -2.627 1.00 36.50 572 HIS A N 1
ATOM 4433 C CA . HIS A 1 572 ? 13.568 18.241 -1.539 1.00 36.50 572 HIS A CA 1
ATOM 4434 C C . HIS A 1 572 ? 13.079 16.824 -1.913 1.00 36.50 572 HIS A C 1
ATOM 4436 O O . HIS A 1 572 ? 12.727 16.071 -1.009 1.00 36.50 572 HIS A O 1
ATOM 4442 N N . MET A 1 573 ? 13.078 16.400 -3.185 1.00 35.47 573 MET A N 1
ATOM 4443 C CA . MET A 1 573 ? 12.778 14.990 -3.508 1.00 35.47 573 MET A CA 1
ATOM 4444 C C . MET A 1 573 ? 14.041 14.131 -3.670 1.00 35.47 573 MET A C 1
ATOM 4446 O O . MET A 1 573 ? 14.986 14.562 -4.334 1.00 35.47 573 MET A O 1
ATOM 4450 N N . PRO A 1 574 ? 14.055 12.885 -3.150 1.00 29.78 574 PRO A N 1
ATOM 4451 C CA . PRO A 1 574 ? 15.067 11.906 -3.510 1.00 29.78 574 PRO A CA 1
ATOM 4452 C C . PRO A 1 574 ? 14.925 11.592 -4.999 1.00 29.78 574 PRO A C 1
ATOM 4454 O O . PRO A 1 574 ? 13.968 10.958 -5.443 1.00 29.78 574 PRO A O 1
ATOM 4457 N N . GLY A 1 575 ? 15.886 12.073 -5.773 1.00 43.88 575 GLY A N 1
ATOM 4458 C CA . GLY A 1 575 ? 16.042 11.705 -7.165 1.00 43.88 575 GLY A CA 1
ATOM 4459 C C . GLY A 1 575 ? 15.352 12.583 -8.214 1.00 43.88 575 GLY A C 1
ATOM 4460 O O . GLY A 1 575 ? 14.792 12.059 -9.188 1.00 43.88 575 GLY A O 1
ATOM 4461 N N . GLY A 1 576 ? 15.407 13.902 -8.010 1.00 30.02 576 GLY A N 1
ATOM 4462 C CA . GLY A 1 576 ? 15.356 14.885 -9.100 1.00 30.02 576 GLY A CA 1
ATOM 4463 C C . GLY A 1 576 ? 16.588 14.811 -9.994 1.00 30.02 576 GLY A C 1
ATOM 4464 O O . GLY A 1 576 ? 17.682 14.533 -9.449 1.00 30.02 576 GLY A O 1
#

Secondary structure (DSSP, 8-state):
-TTS-THHHHHS-S---HHHHHHHHHHHHHHHHSTTHIIIIISHHHHHHHHHHHHTTS--SS-----TTHHHH-HHHHT-TT--B-TTS-B-TTT-----HHHHHHH-TTT-HHHHHHHTT-------PPPPPPPPP-----------------------PPEEEBTTTBSSHHHHHHHPPTT-EEEE-SEEE---EEE-SS-EEEEPTTEEEE-TT-S-SEEE-STT-EEES-EEE---S-SSGGGEEEEEETT-TT-EEES-EEES-SEEEEEES--S-EEES-EEE--TTS-GGGS--SEEEES-TT-EEES-EEES-SEEEEEEEEES-EEES-EEESSSEEEEEEEEES-B--S-EEESSSEEEEEEEEES-B--S-EEES-SSEEEEEES-BS-EEES-EEES-SEEEEEES-BS-EEES-EEES-SEEEEEESS--S-EEES-EEES-SEEEEE-SSS-EEEBS-EETT-----SS-SSB-SS-EESS-HHHHHHHH-GGGGGGTTSHHHHHHHHHHHH-GGGPPP-EEESS-BSS--STTHHHHHHH--PPPP--TT-GGG-TT-TT-

Foldseek 3Di:
DVLLDLVCCPPPDVPDDPVSVVSNVVLVVVCVVAPNRCCQPPDPVNVVQLVVLVVCPPPDPDDQDDDQCCLVLCPLCVPDPLNQADSSRDGRSNSDPPPCPSVVQRPDCVRPVCNVCVVVVHHDDHDDDDDDDDDDDDDDDDDDDDDDPDPPPPDPPPPPAAEAEDPPNHVAQQRSLVVGDAAHEYEYEADEGQDAEERPHQYEDEYDANAEQEPVQWDPRYEYQAANHEYENYAQERFHLDPDRRQESYEYEAHHALYEYEHYEYEHGLEDYEYENYELYEYEHYEFYWDQVDDLVSGAEPYHAENYENYEAYNYEAENGQEDHEYECYEQYEREQYEAEDYQEPYAYYQYEQYEQEHYEYEHYLEYAHAANYENYENEQYEQAQHQAESYEHHQYELYEYANYEQAQHQESYEAANYANYEYAQYEQELHCERYEADHPHAHYAHAQYEQYHHLFDYDHDDPAAHEYEHYAHNPDDADDPPPPQWGQAKDKHPAPVSVVCLVPVVCVVCCPPPVVVVSVVVCVVDVVPDDHIYIYGTHGNDRRHPPSVVVCVVRVHHYDPDSPVPVPCPDDDPD

pLDDT: mean 83.21, std 18.96, range [26.25, 98.94]